Protein AF-A0A7N0TB02-F1 (afdb_monomer_lite)

pLDDT: mean 78.13, std 21.82, range [25.55, 97.56]

Structure (mmCIF, N/CA/C/O backbone):
data_AF-A0A7N0TB02-F1
#
_entry.id   AF-A0A7N0TB02-F1
#
loop_
_atom_site.group_PDB
_atom_site.id
_atom_site.type_symbol
_atom_site.label_atom_id
_atom_site.label_alt_id
_atom_site.label_comp_id
_atom_site.label_asym_id
_atom_site.label_entity_id
_atom_site.label_seq_id
_atom_site.pdbx_PDB_ins_code
_atom_site.Cartn_x
_atom_site.Cartn_y
_atom_site.Cartn_z
_atom_site.occupancy
_atom_site.B_iso_or_equiv
_atom_site.auth_seq_id
_atom_site.auth_comp_id
_atom_site.auth_asym_id
_atom_site.auth_atom_id
_atom_site.pdbx_PDB_model_num
ATOM 1 N N . MET A 1 1 ? 43.102 10.099 -64.739 1.00 62.34 1 MET A N 1
ATOM 2 C CA . MET A 1 1 ? 43.647 10.255 -63.369 1.00 62.34 1 MET A CA 1
ATOM 3 C C . MET A 1 1 ? 42.549 10.613 -62.365 1.00 62.34 1 MET A C 1
ATOM 5 O O . MET A 1 1 ? 42.375 9.859 -61.421 1.00 62.34 1 MET A O 1
ATOM 9 N N . HIS A 1 2 ? 41.748 11.666 -62.587 1.00 70.81 2 HIS A N 1
ATOM 10 C CA . HIS A 1 2 ? 40.602 11.986 -61.713 1.00 70.81 2 HIS A CA 1
ATOM 11 C C . HIS A 1 2 ? 39.539 10.879 -61.617 1.00 70.81 2 HIS A C 1
ATOM 13 O O . HIS A 1 2 ? 39.074 10.595 -60.521 1.00 70.81 2 HIS A O 1
ATOM 19 N N . GLU A 1 3 ? 39.205 10.199 -62.716 1.00 76.62 3 GLU A N 1
ATOM 20 C CA . GLU A 1 3 ? 38.252 9.075 -62.681 1.00 76.62 3 GLU A CA 1
ATOM 21 C C . GLU A 1 3 ? 38.780 7.881 -61.870 1.00 76.62 3 GLU A C 1
ATOM 23 O O . GLU A 1 3 ? 38.045 7.301 -61.080 1.00 76.62 3 GLU A O 1
ATOM 28 N N . PHE A 1 4 ? 40.074 7.560 -61.990 1.00 79.06 4 PHE A N 1
ATOM 29 C CA . PHE A 1 4 ? 40.720 6.489 -61.220 1.00 79.06 4 PHE A CA 1
ATOM 30 C C . PHE A 1 4 ? 40.770 6.810 -59.720 1.00 79.06 4 PHE A C 1
ATOM 32 O O . PHE A 1 4 ? 40.425 5.967 -58.899 1.00 79.06 4 PHE A O 1
ATOM 39 N N . LYS A 1 5 ? 41.092 8.060 -59.362 1.00 76.00 5 LYS A N 1
ATOM 40 C CA . LYS A 1 5 ? 40.989 8.568 -57.986 1.00 76.00 5 LYS A CA 1
ATOM 41 C C . LYS A 1 5 ? 39.561 8.431 -57.449 1.00 76.00 5 LYS A C 1
ATOM 43 O O . LYS A 1 5 ? 39.366 7.926 -56.349 1.00 76.00 5 LYS A O 1
ATOM 48 N N . GLY A 1 6 ? 38.569 8.854 -58.234 1.00 77.44 6 GLY A N 1
ATOM 49 C CA . GLY A 1 6 ? 37.156 8.722 -57.879 1.00 77.44 6 GLY A CA 1
ATOM 50 C C . GLY A 1 6 ? 36.746 7.268 -57.637 1.00 77.44 6 GLY A C 1
ATOM 51 O O . GLY A 1 6 ? 36.032 6.995 -56.679 1.00 77.44 6 GLY A O 1
ATOM 52 N N . MET A 1 7 ? 37.249 6.326 -58.443 1.00 82.25 7 MET A N 1
ATOM 53 C CA . MET A 1 7 ? 37.022 4.892 -58.226 1.00 82.25 7 MET A CA 1
ATOM 54 C C . MET A 1 7 ? 37.659 4.381 -56.928 1.00 82.25 7 MET A C 1
ATOM 56 O O . MET A 1 7 ? 37.005 3.641 -56.201 1.00 82.25 7 MET A O 1
ATOM 60 N N . LEU A 1 8 ? 38.889 4.797 -56.606 1.00 79.94 8 LEU A N 1
ATOM 61 C CA . LEU A 1 8 ? 39.575 4.400 -55.369 1.00 79.94 8 LEU A CA 1
ATOM 62 C C . LEU A 1 8 ? 38.852 4.916 -54.115 1.00 79.94 8 LEU A C 1
ATOM 64 O O . LEU A 1 8 ? 38.618 4.146 -53.186 1.00 79.94 8 LEU A O 1
ATOM 68 N N . TYR A 1 9 ? 38.422 6.182 -54.105 1.00 82.31 9 TYR A N 1
ATOM 69 C CA . TYR A 1 9 ? 37.608 6.717 -53.007 1.00 82.31 9 TYR A CA 1
ATOM 70 C C . TYR A 1 9 ? 36.259 6.006 -52.885 1.00 82.31 9 TYR A C 1
ATOM 72 O O . TYR A 1 9 ? 35.886 5.613 -51.786 1.00 82.31 9 TYR A O 1
ATOM 80 N N . LYS A 1 10 ? 35.576 5.749 -54.006 1.00 81.81 10 LYS A N 1
ATOM 81 C CA . LYS A 1 10 ? 34.304 5.014 -54.024 1.00 81.81 10 LYS A CA 1
ATOM 82 C C . LYS A 1 10 ? 34.444 3.573 -53.524 1.00 81.81 10 LYS A C 1
ATOM 84 O O . LYS A 1 10 ? 33.532 3.052 -52.896 1.00 81.81 10 LYS A O 1
ATOM 89 N N . SER A 1 11 ? 35.588 2.934 -53.766 1.00 79.50 11 SER A N 1
ATOM 90 C CA . SER A 1 11 ? 35.881 1.597 -53.241 1.00 79.50 11 SER A CA 1
ATOM 91 C C . SER A 1 11 ? 35.982 1.593 -51.711 1.00 79.50 11 SER A C 1
ATOM 93 O O . SER A 1 11 ? 35.504 0.663 -51.075 1.00 79.50 11 SER A O 1
ATOM 95 N N . MET A 1 12 ? 36.527 2.654 -51.100 1.00 78.19 12 MET A N 1
ATOM 96 C CA . MET A 1 12 ? 36.616 2.802 -49.636 1.00 78.19 12 MET A CA 1
ATOM 97 C C . MET A 1 12 ? 35.261 3.055 -48.945 1.00 78.19 12 MET A C 1
ATOM 99 O O . MET A 1 12 ? 35.176 3.002 -47.715 1.00 78.19 12 MET A O 1
ATOM 103 N N . GLU A 1 13 ? 34.200 3.330 -49.707 1.00 77.56 13 GLU A N 1
ATOM 104 C CA . GLU A 1 13 ? 32.832 3.463 -49.188 1.00 77.56 13 GLU A CA 1
ATOM 105 C C . GLU A 1 13 ? 32.170 2.093 -48.917 1.00 77.56 13 GLU A C 1
ATOM 107 O O . GLU A 1 13 ? 31.147 2.024 -48.220 1.00 77.56 13 GLU A O 1
ATOM 112 N N . ASP A 1 14 ? 32.743 0.993 -49.430 1.00 75.81 14 ASP A N 1
ATOM 113 C CA . ASP A 1 14 ? 32.228 -0.363 -49.225 1.00 75.81 14 ASP A CA 1
ATOM 114 C C . ASP A 1 14 ? 32.321 -0.771 -47.731 1.00 75.81 14 ASP A C 1
ATOM 116 O O . ASP A 1 14 ? 33.370 -0.621 -47.105 1.00 75.81 14 ASP A O 1
ATOM 120 N N . PRO A 1 15 ? 31.230 -1.263 -47.109 1.00 65.31 15 PRO A N 1
ATOM 121 C CA . PRO A 1 15 ? 31.239 -1.765 -45.726 1.00 65.31 15 PRO A CA 1
ATOM 122 C C . PRO A 1 15 ? 32.129 -2.966 -45.441 1.00 65.31 15 PRO A C 1
ATOM 124 O O . PRO A 1 15 ? 32.492 -3.177 -44.285 1.00 65.31 15 PRO A O 1
ATOM 127 N N . GLN A 1 16 ? 32.278 -3.840 -46.431 1.00 70.62 16 GLN A N 1
ATOM 128 C CA . GLN A 1 16 ? 32.838 -5.183 -46.280 1.00 70.62 16 GLN A CA 1
ATOM 129 C C . GLN A 1 16 ? 34.240 -5.268 -46.873 1.00 70.62 16 GLN A C 1
ATOM 131 O O . GLN A 1 16 ? 34.787 -6.363 -46.994 1.00 70.62 16 GLN A O 1
ATOM 136 N N . ILE A 1 17 ? 34.806 -4.121 -47.245 1.00 74.81 17 ILE A N 1
ATOM 137 C CA . ILE A 1 17 ? 36.162 -4.044 -47.750 1.00 74.81 17 ILE A CA 1
ATOM 138 C C . ILE A 1 17 ? 37.132 -4.597 -46.708 1.00 74.81 17 ILE A C 1
ATOM 140 O O . ILE A 1 17 ? 37.075 -4.245 -45.523 1.00 74.81 17 ILE A O 1
ATOM 144 N N . ASP A 1 18 ? 38.003 -5.504 -47.142 1.00 75.94 18 ASP A N 1
ATOM 145 C CA . ASP A 1 18 ? 38.982 -6.089 -46.240 1.00 75.94 18 ASP A CA 1
ATOM 146 C C . ASP A 1 18 ? 40.006 -5.029 -45.820 1.00 75.94 18 ASP A C 1
ATOM 148 O O . ASP A 1 18 ? 40.370 -4.134 -46.586 1.00 75.94 18 ASP A O 1
ATOM 152 N N . LEU A 1 19 ? 40.514 -5.140 -44.593 1.00 71.69 19 LEU A N 1
ATOM 153 C CA . LEU A 1 19 ? 41.460 -4.168 -44.048 1.00 71.69 19 LEU A CA 1
ATOM 154 C C . LEU A 1 19 ? 42.742 -4.088 -44.897 1.00 71.69 19 LEU A C 1
ATOM 156 O O . LEU A 1 19 ? 43.331 -3.014 -45.012 1.00 71.69 19 LEU A O 1
ATOM 160 N N . THR A 1 20 ? 43.142 -5.201 -45.522 1.00 74.00 20 THR A N 1
ATOM 161 C CA . THR A 1 20 ? 44.298 -5.251 -46.432 1.00 74.00 20 THR A CA 1
ATOM 162 C C . THR A 1 20 ? 44.041 -4.516 -47.751 1.00 74.00 20 THR A C 1
ATOM 164 O O . THR A 1 20 ? 44.943 -3.892 -48.311 1.00 74.00 20 THR A O 1
ATOM 167 N N . GLU A 1 21 ? 42.800 -4.528 -48.234 1.00 76.75 21 GLU A N 1
ATOM 168 C CA . GLU A 1 21 ? 42.384 -3.830 -49.448 1.00 76.75 21 GLU A CA 1
ATOM 169 C C . GLU A 1 21 ? 42.280 -2.318 -49.205 1.00 76.75 21 GLU A C 1
ATOM 171 O O . GLU A 1 21 ? 42.775 -1.533 -50.015 1.00 76.75 21 GLU A O 1
ATOM 176 N N . VAL A 1 22 ? 41.769 -1.906 -48.036 1.00 76.50 22 VAL A N 1
ATOM 177 C CA . VAL A 1 22 ? 41.809 -0.504 -47.580 1.00 76.50 22 VAL A CA 1
ATOM 178 C C . VAL A 1 22 ? 43.249 0.002 -47.498 1.00 76.50 22 VAL A C 1
ATOM 180 O O . VAL A 1 22 ? 43.536 1.099 -47.970 1.00 76.50 22 VAL A O 1
ATOM 183 N N . GLU A 1 23 ? 44.173 -0.791 -46.950 1.00 73.12 23 GLU A N 1
ATOM 184 C CA . GLU A 1 23 ? 45.600 -0.442 -46.881 1.00 73.12 23 GLU A CA 1
ATOM 185 C C . GLU A 1 23 ? 46.211 -0.215 -48.270 1.00 73.12 23 GLU A C 1
ATOM 187 O O . GLU A 1 23 ? 46.902 0.784 -48.496 1.00 73.12 23 GLU A O 1
ATOM 192 N N . ASN A 1 24 ? 45.906 -1.093 -49.227 1.00 78.25 24 ASN A N 1
ATOM 193 C CA . ASN A 1 24 ? 46.389 -0.967 -50.600 1.00 78.25 24 ASN A CA 1
ATOM 194 C C . ASN A 1 24 ? 45.824 0.273 -51.306 1.00 78.25 24 ASN A C 1
ATOM 196 O O . ASN A 1 24 ? 46.571 0.986 -51.980 1.00 78.25 24 ASN A O 1
ATOM 200 N N . ILE A 1 25 ? 44.534 0.566 -51.123 1.00 80.00 25 ILE A N 1
ATOM 201 C CA . ILE A 1 25 ? 43.891 1.753 -51.698 1.00 80.00 25 ILE A CA 1
ATOM 202 C C . ILE A 1 25 ? 44.461 3.038 -51.088 1.00 80.00 25 ILE A C 1
ATOM 204 O O . ILE A 1 25 ? 44.753 3.981 -51.822 1.00 80.00 25 ILE A O 1
ATOM 208 N N . VAL A 1 26 ? 44.677 3.073 -49.770 1.00 78.38 26 VAL A N 1
ATOM 209 C CA . VAL A 1 26 ? 45.297 4.215 -49.080 1.00 78.38 26 VAL A CA 1
ATOM 210 C C . VAL A 1 26 ? 46.709 4.473 -49.612 1.00 78.38 26 VAL A C 1
ATOM 212 O O . VAL A 1 26 ? 47.048 5.625 -49.878 1.00 78.38 26 VAL A O 1
ATOM 215 N N . ARG A 1 27 ? 47.515 3.424 -49.830 1.00 76.00 27 ARG A N 1
ATOM 216 C CA . ARG A 1 27 ? 48.862 3.549 -50.411 1.00 76.00 27 ARG A CA 1
ATOM 217 C C . ARG A 1 27 ? 48.817 4.147 -51.820 1.00 76.00 27 ARG A C 1
ATOM 219 O O . ARG A 1 27 ? 49.489 5.142 -52.076 1.00 76.00 27 ARG A O 1
ATOM 226 N N . LEU A 1 28 ? 47.968 3.600 -52.694 1.00 78.62 28 LEU A N 1
ATOM 227 C CA . LEU A 1 28 ? 47.764 4.103 -54.059 1.00 78.62 28 LEU A CA 1
ATOM 228 C C . LEU A 1 28 ? 47.295 5.567 -54.070 1.00 78.62 28 LEU A C 1
ATOM 230 O O . LEU A 1 28 ? 47.730 6.355 -54.906 1.00 78.62 28 LEU A O 1
ATOM 234 N N . LEU A 1 29 ? 46.420 5.954 -53.140 1.00 79.38 29 LEU A N 1
ATOM 235 C CA . LEU A 1 29 ? 45.931 7.329 -53.029 1.00 79.38 29 LEU A CA 1
ATOM 236 C C . LEU A 1 29 ? 46.997 8.303 -52.520 1.00 79.38 29 LEU A C 1
ATOM 238 O O . LEU A 1 29 ? 47.050 9.425 -53.016 1.00 79.38 29 LEU A O 1
ATOM 242 N N . LEU A 1 30 ? 47.867 7.885 -51.598 1.00 78.81 30 LEU A N 1
ATOM 243 C CA . LEU A 1 30 ? 48.994 8.702 -51.133 1.00 78.81 30 LEU A CA 1
ATOM 244 C C . LEU A 1 30 ? 50.086 8.860 -52.202 1.00 78.81 30 LEU A C 1
ATOM 246 O O . LEU A 1 30 ? 50.701 9.921 -52.283 1.00 78.81 30 LEU A O 1
ATOM 250 N N . GLU A 1 31 ? 50.294 7.850 -53.054 1.00 79.38 31 GLU A N 1
ATOM 251 C CA . GLU A 1 31 ? 51.178 7.947 -54.227 1.00 79.38 31 GLU A CA 1
ATOM 252 C C . GLU A 1 31 ? 50.634 8.924 -55.282 1.00 79.38 31 GLU A C 1
ATOM 254 O O . GLU A 1 31 ? 51.397 9.665 -55.903 1.00 79.38 31 GLU A O 1
ATOM 259 N N . LEU A 1 32 ? 49.311 8.945 -55.477 1.00 78.94 32 LEU A N 1
ATOM 260 C CA . LEU A 1 32 ? 48.645 9.847 -56.418 1.00 78.94 32 LEU A CA 1
ATOM 261 C C . LEU A 1 32 ? 48.505 11.277 -55.871 1.00 78.94 32 LEU A C 1
ATOM 263 O O . LEU A 1 32 ? 48.616 12.233 -56.639 1.00 78.94 32 LEU A O 1
ATOM 267 N N . GLU A 1 33 ? 48.255 11.435 -54.568 1.00 78.94 33 GLU A N 1
ATOM 268 C CA . GLU A 1 33 ? 48.077 12.722 -53.888 1.00 78.94 33 GLU A CA 1
ATOM 269 C C . GLU A 1 33 ? 48.746 12.740 -52.501 1.00 78.94 33 GLU A C 1
ATOM 271 O O . GLU A 1 33 ? 48.080 12.535 -51.480 1.00 78.94 33 GLU A O 1
ATOM 276 N N . PRO A 1 34 ? 50.041 13.104 -52.435 1.00 71.81 34 PRO A N 1
ATOM 277 C CA . PRO A 1 34 ? 50.813 13.105 -51.188 1.00 71.81 34 PRO A CA 1
ATOM 278 C C . PRO A 1 34 ? 50.317 14.089 -50.117 1.00 71.81 34 PRO A C 1
ATOM 280 O O . PRO A 1 34 ? 50.723 14.000 -48.964 1.00 71.81 34 PRO A O 1
ATOM 283 N N . GLN A 1 35 ? 49.482 15.063 -50.496 1.00 70.56 35 GLN A N 1
ATOM 284 C CA . GLN A 1 35 ? 48.910 16.064 -49.585 1.00 70.56 35 GLN A CA 1
ATOM 285 C C . GLN A 1 35 ? 47.516 15.684 -49.058 1.00 70.56 35 GLN A C 1
ATOM 287 O O . GLN A 1 35 ? 46.950 16.421 -48.253 1.00 70.56 35 GLN A O 1
ATOM 292 N N . SER A 1 36 ? 46.934 14.580 -49.535 1.00 79.25 36 SER A N 1
ATOM 293 C CA . SER A 1 36 ? 45.610 14.121 -49.106 1.00 79.25 36 SER A CA 1
ATOM 294 C C . SER A 1 36 ? 45.696 13.275 -47.828 1.00 79.25 36 SER A C 1
ATOM 296 O O . SER A 1 36 ? 46.741 12.700 -47.534 1.00 79.25 36 SER A O 1
ATOM 298 N N . ASP A 1 37 ? 44.588 13.164 -47.083 1.00 82.88 37 ASP A N 1
ATOM 299 C CA . ASP A 1 37 ? 44.449 12.230 -45.952 1.00 82.88 37 ASP A CA 1
ATOM 300 C C . ASP A 1 37 ? 43.358 11.177 -46.255 1.00 82.88 37 ASP A C 1
ATOM 302 O O . ASP A 1 37 ? 42.193 11.329 -45.858 1.00 82.88 37 ASP A O 1
ATOM 306 N N . PRO A 1 38 ? 43.686 10.116 -47.022 1.00 83.00 38 PRO A N 1
ATOM 307 C CA . PRO A 1 38 ? 42.728 9.080 -47.406 1.00 83.00 38 PRO A CA 1
ATOM 308 C C . PRO A 1 38 ? 42.195 8.284 -46.212 1.00 83.00 38 PRO A C 1
ATOM 310 O O . PRO A 1 38 ? 41.048 7.837 -46.231 1.00 83.00 38 PRO A O 1
ATOM 313 N N . ILE A 1 39 ? 43.002 8.137 -45.158 1.00 83.50 39 ILE A N 1
ATOM 314 C CA . ILE A 1 39 ? 42.621 7.432 -43.932 1.00 83.50 39 ILE A CA 1
ATOM 315 C C . ILE A 1 39 ? 41.546 8.201 -43.182 1.00 83.50 39 ILE A C 1
ATOM 317 O O . ILE A 1 39 ? 40.532 7.620 -42.789 1.00 83.50 39 ILE A O 1
ATOM 321 N N . TRP A 1 40 ? 41.748 9.503 -42.987 1.00 87.38 40 TRP A N 1
ATOM 322 C CA . TRP A 1 40 ? 40.748 10.345 -42.350 1.00 87.38 40 TRP A CA 1
ATOM 323 C C . TRP A 1 40 ? 39.450 10.362 -43.156 1.00 87.38 40 TRP A C 1
ATOM 325 O O . TRP A 1 40 ? 38.366 10.234 -42.585 1.00 87.38 40 TRP A O 1
ATOM 335 N N . HIS A 1 41 ? 39.546 10.421 -44.488 1.00 85.56 41 HIS A N 1
ATOM 336 C CA . HIS A 1 41 ? 38.379 10.311 -45.361 1.00 85.56 41 HIS A CA 1
ATOM 337 C C . HIS A 1 41 ? 37.628 8.980 -45.170 1.00 85.56 41 HIS A C 1
ATOM 339 O O . HIS A 1 41 ? 36.402 8.986 -45.028 1.00 85.56 41 HIS A O 1
ATOM 345 N N . TYR A 1 42 ? 38.341 7.852 -45.104 1.00 86.38 42 TYR A N 1
ATOM 346 C CA . TYR A 1 42 ? 37.750 6.540 -44.831 1.00 86.38 42 TYR A CA 1
ATOM 347 C C . TYR A 1 42 ? 37.072 6.490 -43.453 1.00 86.38 42 TYR A C 1
ATOM 349 O O . TYR A 1 42 ? 35.891 6.156 -43.361 1.00 86.38 42 TYR A O 1
ATOM 357 N N . LEU A 1 43 ? 37.768 6.889 -42.382 1.00 87.94 43 LEU A N 1
ATOM 358 C CA . LEU A 1 43 ? 37.211 6.892 -41.023 1.00 87.94 43 LEU A CA 1
ATOM 359 C C . LEU A 1 43 ? 35.983 7.804 -40.913 1.00 87.94 43 LEU A C 1
ATOM 361 O O . LEU A 1 43 ? 34.992 7.442 -40.273 1.00 87.94 43 LEU A O 1
ATOM 365 N N . ASN A 1 44 ? 36.011 8.959 -41.579 1.00 90.06 44 ASN A N 1
ATOM 366 C CA . ASN A 1 44 ? 34.877 9.866 -41.631 1.00 90.06 44 ASN A CA 1
ATOM 367 C C . ASN A 1 44 ? 33.686 9.251 -42.367 1.00 90.06 44 ASN A C 1
ATOM 369 O O . ASN A 1 44 ? 32.568 9.305 -41.855 1.00 90.06 44 ASN A O 1
ATOM 373 N N . THR A 1 45 ? 33.924 8.609 -43.507 1.00 89.12 45 THR A N 1
ATOM 374 C CA . THR A 1 45 ? 32.895 7.912 -44.288 1.00 89.12 45 THR A CA 1
ATOM 375 C C . THR A 1 45 ? 32.259 6.775 -43.487 1.00 89.12 45 THR A C 1
ATOM 377 O O . THR A 1 45 ? 31.033 6.691 -43.395 1.00 89.12 45 THR A O 1
ATOM 380 N N . GLN A 1 46 ? 33.067 5.952 -42.813 1.00 88.31 46 GLN A N 1
ATOM 381 C CA . GLN A 1 46 ? 32.565 4.860 -41.977 1.00 88.31 46 GLN A CA 1
ATOM 382 C C . GLN A 1 46 ? 31.791 5.375 -40.750 1.00 88.31 46 GLN A C 1
ATOM 384 O O . GLN A 1 46 ? 30.730 4.844 -40.423 1.00 88.31 46 GLN A O 1
ATOM 389 N N . ASN A 1 47 ? 32.229 6.460 -40.103 1.00 91.06 47 ASN A N 1
ATOM 390 C CA . ASN A 1 47 ? 31.459 7.073 -39.014 1.00 91.06 47 ASN A CA 1
ATOM 391 C C . ASN A 1 47 ? 30.126 7.676 -39.502 1.00 91.06 47 ASN A C 1
ATOM 393 O O . ASN A 1 47 ? 29.094 7.498 -38.850 1.00 91.06 47 ASN A O 1
ATOM 397 N N . HIS A 1 48 ? 30.116 8.350 -40.659 1.00 91.75 48 HIS A N 1
ATOM 398 C CA . HIS A 1 48 ? 28.887 8.858 -41.284 1.00 91.75 48 HIS A CA 1
ATOM 399 C C . HIS A 1 48 ? 27.923 7.726 -41.624 1.00 91.75 48 HIS A C 1
ATOM 401 O O . HIS A 1 48 ? 26.723 7.846 -41.388 1.00 91.75 48 HIS A O 1
ATOM 407 N N . ARG A 1 49 ? 28.443 6.596 -42.101 1.00 91.00 49 ARG A N 1
ATOM 408 C CA . ARG A 1 49 ? 27.658 5.392 -42.356 1.00 91.00 49 ARG A CA 1
ATOM 409 C C . ARG A 1 49 ? 27.003 4.855 -41.082 1.00 91.00 49 ARG A C 1
ATOM 411 O O . ARG A 1 49 ? 25.811 4.558 -41.103 1.00 91.00 49 ARG A O 1
ATOM 418 N N . ILE A 1 50 ? 27.741 4.753 -39.974 1.00 92.81 50 ILE A N 1
ATOM 419 C CA . ILE A 1 50 ? 27.182 4.303 -38.685 1.00 92.81 50 ILE A CA 1
ATOM 420 C C . ILE A 1 50 ? 26.050 5.236 -38.237 1.00 92.81 50 ILE A C 1
ATOM 422 O O . ILE A 1 50 ? 24.987 4.763 -37.839 1.00 92.81 50 ILE A O 1
ATOM 426 N N . ARG A 1 51 ? 26.227 6.556 -38.371 1.00 93.81 51 ARG A N 1
ATOM 427 C CA . ARG A 1 51 ? 25.145 7.524 -38.118 1.00 93.81 51 ARG A CA 1
ATOM 428 C C . ARG A 1 51 ? 23.965 7.335 -39.061 1.00 93.81 51 ARG A C 1
ATOM 430 O O . ARG A 1 51 ? 22.832 7.341 -38.601 1.00 93.81 51 ARG A O 1
ATOM 437 N N . GLY A 1 52 ? 24.221 7.102 -40.345 1.00 93.75 52 GLY A N 1
ATOM 438 C CA . GLY A 1 52 ? 23.187 6.798 -41.331 1.00 93.75 52 GLY A CA 1
ATOM 439 C C . GLY A 1 52 ? 22.375 5.551 -40.970 1.00 93.75 52 GLY A C 1
ATOM 440 O O . GLY A 1 52 ? 21.170 5.528 -41.193 1.00 93.75 52 GLY A O 1
ATOM 441 N N . LEU A 1 53 ? 22.992 4.540 -40.345 1.00 95.06 53 LEU A N 1
ATOM 442 C CA . LEU A 1 53 ? 22.276 3.375 -39.815 1.00 95.06 53 LEU A CA 1
ATOM 443 C C . LEU A 1 53 ? 21.399 3.726 -38.607 1.00 95.06 53 LEU A C 1
ATOM 445 O O . LEU A 1 53 ? 20.283 3.220 -38.514 1.00 95.06 53 LEU A O 1
ATOM 449 N N . LEU A 1 54 ? 21.863 4.603 -37.709 1.00 95.50 54 LEU A N 1
ATOM 450 C CA . LEU A 1 54 ? 21.036 5.109 -36.606 1.00 95.50 54 LEU A CA 1
ATOM 451 C C . LEU A 1 54 ? 19.837 5.914 -37.130 1.00 95.50 54 LEU A C 1
ATOM 453 O O . LEU A 1 54 ? 18.721 5.700 -36.664 1.00 95.50 54 LEU A O 1
ATOM 457 N N . GLU A 1 55 ? 20.040 6.779 -38.126 1.00 96.44 55 GLU A N 1
ATOM 458 C CA . GLU A 1 55 ? 18.949 7.534 -38.758 1.00 96.44 55 GLU A CA 1
ATOM 459 C C . GLU A 1 55 ? 17.985 6.626 -39.519 1.00 96.44 55 GLU A C 1
ATOM 461 O O . GLU A 1 55 ? 16.772 6.785 -39.406 1.00 96.44 55 GLU A O 1
ATOM 466 N N . LYS A 1 56 ? 18.491 5.605 -40.218 1.00 95.81 56 LYS A N 1
ATOM 467 C CA . LYS A 1 56 ? 17.639 4.594 -40.850 1.00 95.81 56 LYS A CA 1
ATOM 468 C C . LYS A 1 56 ? 16.754 3.886 -39.822 1.00 95.81 56 LYS A C 1
ATOM 470 O O . LYS A 1 56 ? 15.570 3.698 -40.075 1.00 95.81 56 LYS A O 1
ATOM 475 N N . CYS A 1 57 ? 17.298 3.525 -38.658 1.00 96.38 57 CYS A N 1
ATOM 476 C CA . CYS A 1 57 ? 16.498 2.958 -37.571 1.00 96.38 57 CYS A CA 1
ATOM 477 C C . CYS A 1 57 ? 15.386 3.912 -37.108 1.00 96.38 57 CYS A C 1
ATOM 479 O O . CYS A 1 57 ? 14.301 3.434 -36.778 1.00 96.38 57 CYS A O 1
ATOM 481 N N . SER A 1 58 ? 15.642 5.226 -37.077 1.00 95.44 58 SER A N 1
ATOM 482 C CA . SER A 1 58 ? 14.633 6.241 -36.739 1.00 95.44 58 SER A CA 1
ATOM 483 C C . SER A 1 58 ? 13.540 6.336 -37.799 1.00 95.44 58 SER A C 1
ATOM 485 O O . SER A 1 58 ? 12.371 6.206 -37.453 1.00 95.44 58 SER A O 1
ATOM 487 N N . LEU A 1 59 ? 13.904 6.442 -39.079 1.00 96.69 59 LEU A N 1
ATOM 488 C CA . LEU A 1 59 ? 12.941 6.490 -40.187 1.00 96.69 59 LEU A CA 1
ATOM 489 C C . LEU A 1 59 ? 12.072 5.224 -40.246 1.00 96.69 59 LEU A C 1
ATOM 491 O O . LEU A 1 59 ? 10.852 5.300 -40.374 1.00 96.69 59 LEU A O 1
ATOM 495 N N . ASP A 1 60 ? 12.686 4.047 -40.082 1.00 95.38 60 ASP A N 1
ATOM 496 C CA . ASP A 1 60 ? 11.963 2.774 -40.032 1.00 95.38 60 ASP A CA 1
ATOM 497 C C . ASP A 1 60 ? 11.007 2.702 -38.828 1.00 95.38 60 ASP A C 1
ATOM 499 O O . ASP A 1 60 ? 9.977 2.027 -38.898 1.00 95.38 60 ASP A O 1
ATOM 503 N N . HIS A 1 61 ? 11.357 3.328 -37.698 1.00 95.88 61 HIS A N 1
ATOM 504 C CA . HIS A 1 61 ? 10.494 3.397 -36.520 1.00 95.88 61 HIS A CA 1
ATOM 505 C C . HIS A 1 61 ? 9.321 4.351 -36.747 1.00 95.88 61 HIS A C 1
ATOM 507 O O . HIS A 1 61 ? 8.187 3.954 -36.497 1.00 95.88 61 HIS A O 1
ATOM 513 N N . GLU A 1 62 ? 9.571 5.546 -37.279 1.00 95.12 62 GLU A N 1
ATOM 514 C CA . GLU A 1 62 ? 8.541 6.536 -37.614 1.00 95.12 62 GLU A CA 1
ATOM 515 C C . GLU A 1 62 ? 7.512 5.962 -38.595 1.00 95.12 62 GLU A C 1
ATOM 517 O O . GLU A 1 62 ? 6.316 6.006 -38.316 1.00 95.12 62 GLU A O 1
ATOM 522 N N . ALA A 1 63 ? 7.963 5.295 -39.663 1.00 95.69 63 ALA A N 1
ATOM 523 C CA . ALA A 1 63 ? 7.069 4.646 -40.622 1.00 95.69 63 ALA A CA 1
ATOM 524 C C . ALA A 1 63 ? 6.192 3.556 -39.975 1.00 95.69 63 ALA A C 1
ATOM 526 O O . ALA A 1 63 ? 5.011 3.414 -40.297 1.00 95.69 63 ALA A O 1
ATOM 527 N N . ARG A 1 64 ? 6.748 2.778 -39.033 1.00 94.19 64 ARG A N 1
ATOM 528 C CA . ARG A 1 64 ? 5.988 1.755 -38.289 1.00 94.19 64 ARG A CA 1
ATOM 529 C C . ARG A 1 64 ? 4.983 2.374 -37.324 1.00 94.19 64 ARG A C 1
ATOM 531 O O . ARG A 1 64 ? 3.885 1.844 -37.203 1.00 94.19 64 ARG A O 1
ATOM 538 N N . MET A 1 65 ? 5.356 3.463 -36.655 1.00 92.75 65 MET A N 1
ATOM 539 C CA . MET A 1 65 ? 4.465 4.206 -35.762 1.00 92.75 65 MET A CA 1
ATOM 540 C C . MET A 1 65 ? 3.294 4.809 -36.541 1.00 92.75 65 MET A C 1
ATOM 542 O O . MET A 1 65 ? 2.152 4.673 -36.113 1.00 92.75 65 MET A O 1
ATOM 546 N N . GLU A 1 66 ? 3.558 5.401 -37.708 1.00 93.75 66 GLU A N 1
ATOM 547 C CA . GLU A 1 66 ? 2.522 5.942 -38.592 1.00 93.75 66 GLU A CA 1
ATOM 548 C C . GLU A 1 66 ? 1.596 4.841 -39.124 1.00 93.75 66 GLU A C 1
ATOM 550 O O . GLU A 1 66 ? 0.376 4.997 -39.111 1.00 93.75 66 GLU A O 1
ATOM 555 N N . THR A 1 67 ? 2.160 3.699 -39.535 1.00 93.94 67 THR A N 1
ATOM 556 C CA . THR A 1 67 ? 1.370 2.540 -39.982 1.00 93.94 67 THR A CA 1
ATOM 557 C C . THR A 1 67 ? 0.433 2.068 -38.873 1.00 93.94 67 THR A C 1
ATOM 559 O O . THR A 1 67 ? -0.769 1.962 -39.100 1.00 93.94 67 THR A O 1
ATOM 562 N N . LEU A 1 68 ? 0.957 1.874 -37.658 1.00 91.94 68 LEU A N 1
ATOM 563 C CA . LEU A 1 68 ? 0.154 1.464 -36.508 1.00 91.94 68 LEU A CA 1
ATOM 564 C C . LEU A 1 68 ? -0.937 2.496 -36.189 1.00 91.94 68 LEU A C 1
ATOM 566 O O . LEU A 1 68 ? -2.090 2.138 -35.968 1.00 91.94 68 LEU A O 1
ATOM 570 N N . GLN A 1 69 ? -0.605 3.786 -36.225 1.00 90.75 69 GLN A N 1
ATOM 571 C CA . GLN A 1 69 ? -1.569 4.856 -35.980 1.00 90.75 69 GLN A CA 1
ATOM 572 C C . GLN A 1 69 ? -2.695 4.887 -37.026 1.00 90.75 69 GLN A C 1
ATOM 574 O O . GLN A 1 69 ? -3.853 5.138 -36.679 1.00 90.75 69 GLN A O 1
ATOM 579 N N . ASN A 1 70 ? -2.381 4.622 -38.294 1.00 91.44 70 ASN A N 1
ATOM 580 C CA . ASN A 1 70 ? -3.381 4.523 -39.354 1.00 91.44 70 ASN A CA 1
ATOM 581 C C . ASN A 1 70 ? -4.263 3.283 -39.173 1.00 91.44 70 ASN A C 1
ATOM 583 O O . ASN A 1 70 ? -5.485 3.413 -39.228 1.00 91.44 70 ASN A O 1
ATOM 587 N N . GLU A 1 71 ? -3.676 2.125 -38.854 1.00 90.94 71 GLU A N 1
ATOM 588 C CA . GLU A 1 71 ? -4.434 0.913 -38.523 1.00 90.94 71 GLU A CA 1
ATOM 589 C C . GLU A 1 71 ? -5.388 1.145 -37.342 1.00 90.94 71 GLU A C 1
ATOM 591 O O . GLU A 1 71 ? -6.548 0.740 -37.403 1.00 90.94 71 GLU A O 1
ATOM 596 N N . MET A 1 72 ? -4.945 1.847 -36.291 1.00 85.88 72 MET A N 1
ATOM 597 C CA . MET A 1 72 ? -5.802 2.203 -35.151 1.00 85.88 72 MET A CA 1
ATOM 598 C C . MET A 1 72 ? -6.983 3.066 -35.583 1.00 85.88 72 MET A C 1
ATOM 600 O O . MET A 1 72 ? -8.126 2.811 -35.199 1.00 85.88 72 MET A O 1
ATOM 604 N N . ARG A 1 73 ? -6.721 4.088 -36.403 1.00 88.12 73 ARG A N 1
ATOM 605 C CA . ARG A 1 73 ? -7.764 4.983 -36.910 1.00 88.12 73 ARG A CA 1
ATOM 606 C C . ARG A 1 73 ? -8.783 4.216 -37.753 1.00 88.12 73 ARG A C 1
ATOM 608 O O . ARG A 1 73 ? -9.981 4.459 -37.627 1.00 88.12 73 ARG A O 1
ATOM 615 N N . GLU A 1 74 ? -8.328 3.293 -38.593 1.00 90.00 74 GLU A N 1
ATOM 616 C CA . GLU A 1 74 ? -9.200 2.460 -39.423 1.00 90.00 74 GLU A CA 1
ATOM 617 C C . GLU A 1 74 ? -10.036 1.476 -38.598 1.00 90.00 74 GLU A C 1
ATOM 619 O O . GLU A 1 74 ? -11.236 1.343 -38.862 1.00 90.00 74 GLU A O 1
ATOM 624 N N . ARG A 1 75 ? -9.448 0.843 -37.572 1.00 88.56 75 ARG A N 1
ATOM 625 C CA . ARG A 1 75 ? -10.182 -0.013 -36.624 1.00 88.56 75 ARG A CA 1
ATOM 626 C C . ARG A 1 75 ? -11.256 0.786 -35.891 1.00 88.56 75 ARG A C 1
ATOM 628 O O . ARG A 1 75 ? -12.424 0.429 -35.978 1.00 88.56 75 ARG A O 1
ATOM 635 N N . ALA A 1 76 ? -10.914 1.944 -35.323 1.00 86.94 76 ALA A N 1
ATOM 636 C CA . ALA A 1 76 ? -11.877 2.803 -34.630 1.00 86.94 76 ALA A CA 1
ATOM 637 C C . ALA A 1 76 ? -13.041 3.258 -35.535 1.00 86.94 76 ALA A C 1
ATOM 639 O O . ALA A 1 76 ? -14.201 3.277 -35.117 1.00 86.94 76 ALA A O 1
ATOM 640 N N . LEU A 1 77 ? -12.756 3.599 -36.799 1.00 88.62 77 LEU A N 1
ATOM 641 C CA . LEU A 1 77 ? -13.792 3.935 -37.781 1.00 88.62 77 LEU A CA 1
ATOM 642 C C . LEU A 1 77 ? -14.667 2.728 -38.140 1.00 88.62 77 LEU A C 1
ATOM 644 O O . LEU A 1 77 ? -15.863 2.895 -38.387 1.00 88.62 77 LEU A O 1
ATOM 648 N N . SER A 1 78 ? -14.083 1.534 -38.200 1.00 86.50 78 SER A N 1
ATOM 649 C CA . SER A 1 78 ? -14.804 0.290 -38.476 1.00 86.50 78 SER A CA 1
ATOM 650 C C . SER A 1 78 ? -15.708 -0.092 -37.306 1.00 86.50 78 SER A C 1
ATOM 652 O O . SER A 1 78 ? -16.883 -0.369 -37.532 1.00 86.50 78 SER A O 1
ATOM 654 N N . ASP A 1 79 ? -15.225 0.026 -36.070 1.00 87.94 79 ASP A N 1
ATOM 655 C CA . ASP A 1 79 ? -15.995 -0.244 -34.851 1.00 87.94 79 ASP A CA 1
ATOM 656 C C . ASP A 1 79 ? -17.154 0.741 -34.690 1.00 87.94 79 ASP A C 1
ATOM 658 O O . ASP A 1 79 ? -18.284 0.346 -34.401 1.00 87.94 79 ASP A O 1
ATOM 662 N N . ALA A 1 80 ? -16.921 2.032 -34.954 1.00 87.94 80 ALA A N 1
ATOM 663 C CA . ALA A 1 80 ? -17.978 3.041 -34.935 1.00 87.94 80 ALA A CA 1
ATOM 664 C C . ALA A 1 80 ? -19.068 2.752 -35.982 1.00 87.94 80 ALA A C 1
ATOM 666 O O . ALA A 1 80 ? -20.262 2.899 -35.703 1.00 87.94 80 ALA A O 1
ATOM 667 N N . LYS A 1 81 ? -18.674 2.304 -37.183 1.00 90.19 81 LYS A N 1
ATOM 668 C CA . LYS A 1 81 ? -19.624 1.846 -38.205 1.00 90.19 81 LYS A CA 1
ATOM 669 C C . LYS A 1 81 ? -20.369 0.598 -37.742 1.00 90.19 81 LYS A C 1
ATOM 671 O O . LYS A 1 81 ? -21.581 0.539 -37.936 1.00 90.19 81 LYS A O 1
ATOM 676 N N . TRP A 1 82 ? -19.686 -0.357 -37.110 1.00 85.19 82 TRP A N 1
ATOM 677 C CA . TRP A 1 82 ? -20.317 -1.589 -36.646 1.00 85.19 82 TRP A CA 1
ATOM 678 C C . TRP A 1 82 ? -21.356 -1.323 -35.558 1.00 85.19 82 TRP A C 1
ATOM 680 O O . TRP A 1 82 ? -22.494 -1.773 -35.677 1.00 85.19 82 TRP A O 1
ATOM 690 N N . ARG A 1 83 ? -21.013 -0.493 -34.564 1.00 86.56 83 ARG A N 1
ATOM 691 C CA . ARG A 1 83 ? -21.944 -0.047 -33.515 1.00 86.56 83 ARG A CA 1
ATOM 692 C C . ARG A 1 83 ? -23.164 0.655 -34.100 1.00 86.56 83 ARG A C 1
ATOM 694 O O . ARG A 1 83 ? -24.286 0.403 -33.673 1.00 86.56 83 ARG A O 1
ATOM 701 N N . LYS A 1 84 ? -22.972 1.496 -35.122 1.00 84.44 84 LYS A N 1
ATOM 702 C CA . LYS A 1 84 ? -24.087 2.149 -35.817 1.00 84.44 84 LYS A CA 1
ATOM 703 C C . LYS A 1 84 ? -25.004 1.137 -36.506 1.00 84.44 84 LYS A C 1
ATOM 705 O O . LYS A 1 84 ? -26.217 1.292 -36.435 1.00 84.44 84 LYS A O 1
ATOM 710 N N . ILE A 1 85 ? -24.448 0.107 -37.144 1.00 85.62 85 ILE A N 1
ATOM 711 C CA . ILE A 1 85 ? -25.257 -0.935 -37.786 1.00 85.62 85 ILE A CA 1
ATOM 712 C C . ILE A 1 85 ? -25.976 -1.797 -36.736 1.00 85.62 85 ILE A C 1
ATOM 714 O O . ILE A 1 85 ? -27.132 -2.130 -36.955 1.00 85.62 85 ILE A O 1
ATOM 718 N N . GLN A 1 86 ? -25.360 -2.109 -35.590 1.00 79.94 86 GLN A N 1
ATOM 719 C CA . GLN A 1 86 ? -26.034 -2.823 -34.493 1.00 79.94 86 GLN A CA 1
ATOM 720 C C . GLN A 1 86 ? -27.228 -2.034 -33.937 1.00 79.94 86 GLN A C 1
ATOM 722 O O . GLN A 1 86 ? -28.308 -2.593 -33.770 1.00 79.94 86 GLN A O 1
ATOM 727 N N . LEU A 1 87 ? -27.063 -0.725 -33.716 1.00 75.88 87 LEU A N 1
ATOM 728 C CA . LEU A 1 87 ? -28.155 0.148 -33.273 1.00 75.88 87 LEU A CA 1
ATOM 729 C C . LEU A 1 87 ? -29.282 0.218 -34.313 1.00 75.88 87 LEU A C 1
ATOM 731 O O . LEU A 1 87 ? -30.448 0.069 -33.964 1.00 75.88 87 LEU A O 1
ATOM 735 N N . GLN A 1 88 ? -28.938 0.352 -35.596 1.00 74.44 88 GLN A N 1
ATOM 736 C CA . GLN A 1 88 ? -29.921 0.370 -36.685 1.00 74.44 88 GLN A CA 1
ATOM 737 C C . GLN A 1 88 ? -30.610 -0.987 -36.899 1.00 74.44 88 GLN A C 1
ATOM 739 O O . GLN A 1 88 ? -31.780 -1.026 -37.268 1.00 74.44 88 GLN A O 1
ATOM 744 N N . ALA A 1 89 ? -29.914 -2.101 -36.663 1.00 69.75 89 ALA A N 1
ATOM 745 C CA . ALA A 1 89 ? -30.488 -3.442 -36.730 1.00 69.75 89 ALA A CA 1
ATOM 746 C C . ALA A 1 89 ? -31.467 -3.704 -35.576 1.00 69.75 89 ALA A C 1
ATOM 748 O O . ALA A 1 89 ? -32.491 -4.340 -35.805 1.00 69.75 89 ALA A O 1
ATOM 749 N N . ASN A 1 90 ? -31.188 -3.173 -34.379 1.00 60.50 90 ASN A N 1
ATOM 750 C CA . ASN A 1 90 ? -32.093 -3.229 -33.227 1.00 60.50 90 ASN A CA 1
ATOM 751 C C . ASN A 1 90 ? -33.303 -2.286 -33.368 1.00 60.50 90 ASN A C 1
ATOM 753 O O . ASN A 1 90 ? -34.382 -2.600 -32.875 1.00 60.50 90 ASN A O 1
ATOM 757 N N . GLU A 1 91 ? -33.165 -1.151 -34.061 1.00 56.44 91 GLU A N 1
ATOM 758 C CA . GLU A 1 91 ? -34.303 -0.285 -34.410 1.00 56.44 91 GLU A CA 1
ATOM 759 C C . GLU A 1 91 ? -35.193 -0.911 -35.498 1.00 56.44 91 GLU A C 1
ATOM 761 O O . GLU A 1 91 ? -36.416 -0.825 -35.416 1.00 56.44 91 GLU A O 1
ATOM 766 N N . ALA A 1 92 ? -34.605 -1.589 -36.491 1.00 55.66 92 ALA A N 1
ATOM 767 C CA . ALA A 1 92 ? -35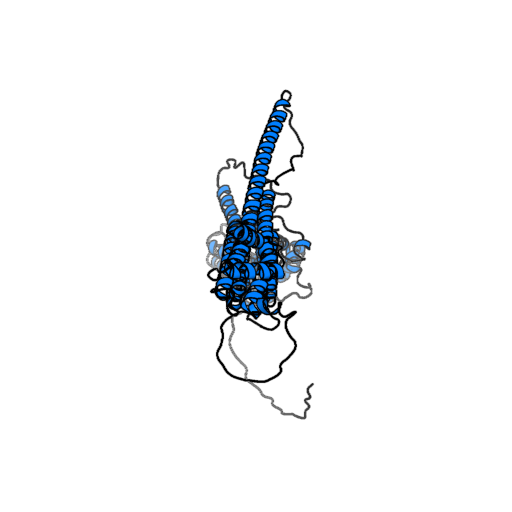.348 -2.239 -37.575 1.00 55.66 92 ALA A CA 1
ATOM 768 C C . ALA A 1 92 ? -36.104 -3.512 -37.143 1.00 55.66 92 ALA A C 1
ATOM 770 O O . ALA A 1 92 ? -37.032 -3.934 -37.832 1.00 55.66 92 ALA A O 1
ATOM 771 N N . SER A 1 93 ? -35.727 -4.132 -36.021 1.00 51.66 93 SER A N 1
ATOM 772 C CA . SER A 1 93 ? -36.419 -5.289 -35.438 1.00 51.66 93 SER A CA 1
ATOM 773 C C . SER A 1 93 ? -37.507 -4.916 -34.423 1.00 51.66 93 SER A C 1
ATOM 775 O O . SER A 1 93 ? -38.222 -5.808 -33.972 1.00 51.66 93 SER A O 1
ATOM 777 N N . ASN A 1 94 ? -37.687 -3.625 -34.106 1.00 47.31 94 ASN A N 1
ATOM 778 C CA . ASN A 1 94 ? -38.674 -3.152 -33.127 1.00 47.31 94 ASN A CA 1
ATOM 779 C C . ASN A 1 94 ? -40.003 -2.660 -33.748 1.00 47.31 94 ASN A C 1
ATOM 781 O O . ASN A 1 94 ? -40.848 -2.096 -33.051 1.00 47.31 94 ASN A O 1
ATOM 785 N N . ASP A 1 95 ? -40.231 -2.907 -35.043 1.00 46.31 95 ASP A N 1
ATOM 786 C CA . ASP A 1 95 ? -41.537 -2.717 -35.690 1.00 46.31 95 ASP A CA 1
ATOM 787 C C . ASP A 1 95 ? -42.456 -3.920 -35.394 1.00 46.31 95 ASP A C 1
ATOM 789 O O . ASP A 1 95 ? -42.738 -4.770 -36.240 1.00 46.31 95 ASP A O 1
ATOM 793 N N . GLY A 1 96 ? -42.928 -3.997 -34.148 1.00 47.69 96 GLY A N 1
ATOM 794 C CA . GLY A 1 96 ? -44.024 -4.881 -33.755 1.00 47.69 96 GLY A CA 1
ATOM 795 C C . GLY A 1 96 ? -43.854 -5.521 -32.381 1.00 47.69 96 GLY A C 1
ATOM 796 O O . GLY A 1 96 ? -43.183 -6.536 -32.258 1.00 47.69 96 GLY A O 1
ATOM 797 N N . PHE A 1 97 ? -44.616 -4.992 -31.420 1.00 37.75 97 PHE A N 1
ATOM 798 C CA . PHE A 1 97 ? -44.890 -5.461 -30.049 1.00 37.75 97 PHE A CA 1
ATOM 799 C C . PHE A 1 97 ? -44.026 -4.868 -28.922 1.00 37.75 97 PHE A C 1
ATOM 801 O O . PHE A 1 97 ? -42.822 -5.098 -28.872 1.00 37.75 97 PHE A O 1
ATOM 808 N N . PRO A 1 98 ? -44.648 -4.184 -27.936 1.00 47.38 98 PRO A N 1
ATOM 809 C CA . PRO A 1 98 ? -43.987 -3.881 -26.681 1.00 47.38 98 PRO A CA 1
ATOM 810 C C . PRO A 1 98 ? -44.060 -5.139 -25.818 1.00 47.38 98 PRO A C 1
ATOM 812 O O . PRO A 1 98 ? -45.145 -5.507 -25.370 1.00 47.38 98 PRO A O 1
ATOM 815 N N . ASN A 1 99 ? -42.933 -5.808 -25.583 1.00 37.53 99 ASN A N 1
ATOM 816 C CA . ASN A 1 99 ? -42.878 -6.794 -24.516 1.00 37.53 99 ASN A CA 1
ATOM 817 C C . ASN A 1 99 ? -41.651 -6.622 -23.629 1.00 37.53 99 ASN A C 1
ATOM 819 O O . ASN A 1 99 ? -40.498 -6.676 -24.040 1.00 37.53 99 ASN A O 1
ATOM 823 N N . THR A 1 100 ? -42.012 -6.411 -22.376 1.00 43.19 100 THR A N 1
ATOM 824 C CA . THR A 1 100 ? -41.292 -6.613 -21.138 1.00 43.19 100 THR A CA 1
ATOM 825 C C . THR A 1 100 ? -40.552 -7.956 -21.106 1.00 43.19 100 THR A C 1
ATOM 827 O O . THR A 1 100 ? -41.087 -8.968 -21.555 1.00 43.19 100 THR A O 1
ATOM 830 N N . LEU A 1 101 ? -39.413 -7.935 -20.402 1.00 39.22 101 LEU A N 1
ATOM 831 C CA . LEU A 1 101 ? -38.743 -9.039 -19.698 1.00 39.22 101 LEU A CA 1
ATOM 832 C C . LEU A 1 101 ? -37.578 -9.757 -20.413 1.00 39.22 101 LEU A C 1
ATOM 834 O O . LEU A 1 101 ? -37.795 -10.559 -21.309 1.00 39.22 101 LEU A O 1
ATOM 838 N N . GLY A 1 102 ? -36.377 -9.531 -19.855 1.00 35.62 102 GLY A N 1
ATOM 839 C CA . GLY A 1 102 ? -35.278 -10.495 -19.690 1.00 35.62 102 GLY A CA 1
ATOM 840 C C . GLY A 1 102 ? -34.509 -10.914 -20.944 1.00 35.62 102 GLY A C 1
ATOM 841 O O . GLY A 1 102 ? -35.057 -11.584 -21.803 1.00 35.62 102 GLY A O 1
ATOM 842 N N . ASP A 1 103 ? -33.209 -10.629 -21.016 1.00 29.81 103 ASP A N 1
ATOM 843 C CA . ASP A 1 103 ? -32.190 -11.557 -20.509 1.00 29.81 103 ASP A CA 1
ATOM 844 C C . ASP A 1 103 ? -30.781 -10.959 -20.645 1.00 29.81 103 ASP A C 1
ATOM 846 O O . ASP A 1 103 ? -30.538 -10.005 -21.388 1.00 29.81 103 ASP A O 1
ATOM 850 N N . ALA A 1 104 ? -29.872 -11.543 -19.878 1.00 39.81 104 ALA A N 1
ATOM 851 C CA . ALA A 1 104 ? -28.437 -11.375 -19.940 1.00 39.81 104 ALA A CA 1
ATOM 852 C C . ALA A 1 104 ? -27.864 -11.640 -21.346 1.00 39.81 104 ALA A C 1
ATOM 854 O O . ALA A 1 104 ? -28.109 -12.698 -21.908 1.00 39.81 104 ALA A O 1
ATOM 855 N N . ASP A 1 105 ? -27.086 -10.693 -21.880 1.00 37.34 105 ASP A N 1
ATOM 856 C CA . ASP A 1 105 ? -25.805 -10.913 -22.584 1.00 37.34 105 ASP A CA 1
ATOM 857 C C . ASP A 1 105 ? -25.381 -9.635 -23.326 1.00 37.34 105 ASP A C 1
ATOM 859 O O . ASP A 1 105 ? -25.672 -9.458 -24.503 1.00 37.34 105 ASP A O 1
ATOM 863 N N . VAL A 1 106 ? -24.646 -8.744 -22.652 1.00 35.44 106 VAL A N 1
ATOM 864 C CA . VAL A 1 106 ? -23.583 -7.943 -23.294 1.00 35.44 106 VAL A CA 1
ATOM 865 C C . VAL A 1 106 ? -22.470 -7.743 -22.263 1.00 35.44 106 VAL A C 1
ATOM 867 O O . VAL A 1 106 ? -22.183 -6.640 -21.809 1.00 35.44 106 VAL A O 1
ATOM 870 N N . LEU A 1 107 ? -21.856 -8.850 -21.844 1.00 40.66 107 LEU A N 1
ATOM 871 C CA . LEU A 1 107 ? -20.564 -8.842 -21.162 1.00 40.66 107 LEU A CA 1
ATOM 872 C C . LEU A 1 107 ? -19.466 -9.138 -22.192 1.00 40.66 107 LEU A C 1
ATOM 874 O O . LEU A 1 107 ? -18.840 -10.190 -22.137 1.00 40.66 107 LEU A O 1
ATOM 878 N N . VAL A 1 108 ? -19.242 -8.244 -23.158 1.00 40.03 108 VAL A N 1
ATOM 879 C CA . VAL A 1 108 ? -18.059 -8.307 -24.029 1.00 40.03 108 VAL A CA 1
ATOM 880 C C . VAL A 1 108 ? -17.593 -6.885 -24.359 1.00 40.03 108 VAL A C 1
ATOM 882 O O . VAL A 1 108 ? -18.369 -6.067 -24.839 1.00 40.03 108 VAL A O 1
ATOM 885 N N . GLU A 1 109 ? -16.299 -6.652 -24.114 1.00 40.59 109 GLU A N 1
ATOM 886 C CA . GLU A 1 109 ? -15.453 -5.546 -24.600 1.00 40.59 109 GLU A CA 1
ATOM 887 C C . GLU A 1 109 ? -15.457 -4.200 -23.855 1.00 40.59 109 GLU A C 1
ATOM 889 O O . GLU A 1 109 ? -15.734 -3.136 -24.405 1.00 40.59 109 GLU A O 1
ATOM 894 N N . SER A 1 110 ? -14.914 -4.214 -22.637 1.00 33.91 110 SER A N 1
ATOM 895 C CA . SER A 1 110 ? -14.172 -3.075 -22.069 1.00 33.91 110 SER A CA 1
ATOM 896 C C . SER A 1 110 ? -12.662 -3.135 -22.388 1.00 33.91 110 SER A C 1
ATOM 898 O O . SER A 1 110 ? -11.846 -2.729 -21.569 1.00 33.91 110 SER A O 1
ATOM 900 N N . GLN A 1 111 ? -12.258 -3.666 -23.555 1.00 45.12 111 GLN A N 1
ATOM 901 C CA . GLN A 1 111 ? -10.852 -4.021 -23.829 1.00 45.12 111 GLN A CA 1
ATOM 902 C C . GLN A 1 111 ? -10.034 -3.254 -24.903 1.00 45.12 111 GLN A C 1
ATOM 904 O O . GLN A 1 111 ? -8.880 -3.634 -25.084 1.00 45.12 111 GLN A O 1
ATOM 909 N N . PRO A 1 112 ? -10.473 -2.182 -25.600 1.00 47.72 112 PRO A N 1
ATOM 910 C CA . PRO A 1 112 ? -9.650 -1.646 -26.691 1.00 47.72 112 PRO A CA 1
ATOM 911 C C . PRO A 1 112 ? -8.693 -0.501 -26.320 1.00 47.72 112 PRO A C 1
ATOM 913 O O . PRO A 1 112 ? -7.876 -0.155 -27.162 1.00 47.72 112 PRO A O 1
ATOM 916 N N . MET A 1 113 ? -8.756 0.125 -25.135 1.00 46.28 113 MET A N 1
ATOM 917 C CA . MET A 1 113 ? -7.934 1.329 -24.886 1.00 46.28 113 MET A CA 1
ATOM 918 C C . MET A 1 113 ? -6.530 1.013 -24.339 1.00 46.28 113 MET A C 1
ATOM 920 O O . MET A 1 113 ? -5.550 1.551 -24.852 1.00 46.28 113 MET A O 1
ATOM 924 N N . ASP A 1 114 ? -6.414 0.096 -23.373 1.00 52.19 114 ASP A N 1
ATOM 925 C CA . ASP A 1 114 ? -5.126 -0.226 -22.729 1.00 52.19 114 ASP A CA 1
ATOM 926 C C . ASP A 1 114 ? -4.205 -1.074 -23.623 1.00 52.19 114 ASP A C 1
ATOM 928 O O . ASP A 1 114 ? -2.997 -0.847 -23.675 1.00 52.19 114 ASP A O 1
ATOM 932 N N . ALA A 1 115 ? -4.771 -1.994 -24.415 1.00 60.22 115 ALA A N 1
ATOM 933 C CA . ALA A 1 115 ? -4.003 -2.826 -25.348 1.00 60.22 115 ALA A CA 1
ATOM 934 C C . ALA A 1 115 ? -3.330 -2.006 -26.468 1.00 60.22 115 ALA A C 1
ATOM 936 O O . ALA A 1 115 ? -2.311 -2.411 -27.026 1.00 60.22 115 ALA A O 1
ATOM 937 N N . VAL A 1 116 ? -3.884 -0.834 -26.796 1.00 67.50 116 VAL A N 1
ATOM 938 C CA . VAL A 1 116 ? -3.387 0.025 -27.880 1.00 67.50 116 VAL A CA 1
ATOM 939 C C . VAL A 1 116 ? -2.149 0.807 -27.449 1.00 67.50 116 VAL A C 1
ATOM 941 O O . VAL A 1 116 ? -1.185 0.881 -28.214 1.00 67.50 116 VAL A O 1
ATOM 944 N N . GLY A 1 117 ? -2.137 1.342 -26.225 1.00 74.38 117 GLY A N 1
ATOM 945 C CA . GLY A 1 117 ? -0.949 1.982 -25.651 1.00 74.38 117 GLY A CA 1
ATOM 946 C C . GLY A 1 117 ? 0.234 1.013 -25.568 1.00 74.38 117 GLY A C 1
ATOM 947 O O . GLY A 1 117 ? 1.368 1.357 -25.925 1.00 74.38 117 GLY A O 1
ATOM 948 N N . GLU A 1 118 ? -0.052 -0.242 -25.205 1.00 83.75 118 GLU A N 1
ATOM 949 C CA . GLU A 1 118 ? 0.949 -1.301 -25.098 1.00 83.75 118 GLU A CA 1
ATOM 950 C C . GLU A 1 118 ? 1.664 -1.577 -26.438 1.00 83.75 118 GLU A C 1
ATOM 952 O O . GLU A 1 118 ? 2.891 -1.713 -26.477 1.00 83.75 118 GLU A O 1
ATOM 957 N N . GLU A 1 119 ? 0.934 -1.603 -27.562 1.00 86.06 119 GLU A N 1
ATOM 958 C CA . GLU A 1 119 ? 1.512 -1.838 -28.895 1.00 86.06 119 GLU A CA 1
ATOM 959 C C . GLU A 1 119 ? 2.488 -0.722 -29.322 1.00 86.06 119 GLU A C 1
ATOM 961 O O . GLU A 1 119 ? 3.564 -1.006 -29.874 1.00 86.06 119 GLU A O 1
ATOM 966 N N . PHE A 1 120 ? 2.161 0.545 -29.030 1.00 89.00 120 PHE A N 1
ATOM 967 C CA . PHE A 1 120 ? 3.056 1.679 -29.289 1.00 89.00 120 PHE A CA 1
ATOM 968 C C . PHE A 1 120 ? 4.332 1.595 -28.441 1.00 89.00 120 PHE A C 1
ATOM 970 O O . PHE A 1 120 ? 5.444 1.772 -28.957 1.00 89.00 120 PHE A O 1
ATOM 977 N N . ASP A 1 121 ? 4.202 1.259 -27.159 1.00 90.69 121 ASP A N 1
ATOM 978 C CA . ASP A 1 121 ? 5.337 1.098 -26.249 1.00 90.69 121 ASP A CA 1
ATOM 979 C C . ASP A 1 121 ? 6.217 -0.107 -26.609 1.00 90.69 121 ASP A C 1
ATOM 981 O O . ASP A 1 121 ? 7.453 -0.022 -26.583 1.00 90.69 121 ASP A O 1
ATOM 985 N N . ALA A 1 122 ? 5.622 -1.198 -27.087 1.00 91.00 122 ALA A N 1
ATOM 986 C CA . ALA A 1 122 ? 6.365 -2.332 -27.621 1.00 91.00 122 ALA A CA 1
ATOM 987 C C . ALA A 1 122 ? 7.227 -1.939 -28.837 1.00 91.00 122 ALA A C 1
ATOM 989 O O . ALA A 1 122 ? 8.369 -2.407 -28.980 1.00 91.00 122 ALA A O 1
ATOM 990 N N . LEU A 1 123 ? 6.723 -1.068 -29.724 1.00 92.50 123 LEU A N 1
ATOM 991 C CA . LEU A 1 123 ? 7.501 -0.529 -30.845 1.00 92.50 123 LEU A CA 1
ATOM 992 C C . LEU A 1 123 ? 8.641 0.380 -30.374 1.00 92.50 123 LEU A C 1
ATOM 994 O O . LEU A 1 123 ? 9.750 0.263 -30.908 1.00 92.50 123 LEU A O 1
ATOM 998 N N . ARG A 1 124 ? 8.411 1.225 -29.362 1.00 94.25 124 ARG A N 1
ATOM 999 C CA . ARG A 1 124 ? 9.445 2.073 -28.738 1.00 94.25 124 ARG A CA 1
ATOM 1000 C C . ARG A 1 124 ? 10.574 1.234 -28.126 1.00 94.25 124 ARG A C 1
ATOM 1002 O O . ARG A 1 124 ? 11.751 1.492 -28.388 1.00 94.25 124 ARG A O 1
ATOM 1009 N N . GLY A 1 125 ? 10.241 0.157 -27.409 1.00 93.50 125 GLY A N 1
ATOM 1010 C CA . GLY A 1 125 ? 11.230 -0.791 -26.877 1.00 93.50 125 GLY A CA 1
ATOM 1011 C C . GLY A 1 125 ? 12.046 -1.488 -27.979 1.00 93.50 125 GLY A C 1
ATOM 1012 O O . GLY A 1 125 ? 13.277 -1.564 -27.910 1.00 93.50 125 GLY A O 1
ATOM 1013 N N . LYS A 1 126 ? 11.384 -1.939 -29.057 1.00 94.06 126 LYS A N 1
ATOM 1014 C CA . LYS A 1 126 ? 12.056 -2.526 -30.236 1.00 94.06 126 LYS A CA 1
ATOM 1015 C C . LYS A 1 126 ? 12.964 -1.520 -30.950 1.00 94.06 126 LYS A C 1
ATOM 1017 O O . LYS A 1 126 ? 14.010 -1.917 -31.467 1.00 94.06 126 LYS A O 1
ATOM 1022 N N . TYR A 1 127 ? 12.577 -0.249 -30.997 1.00 96.62 127 TYR A N 1
ATOM 1023 C CA . TYR A 1 127 ? 13.380 0.820 -31.585 1.00 96.62 127 TYR A CA 1
ATOM 1024 C C . TYR A 1 127 ? 14.692 1.024 -30.825 1.00 96.62 127 TYR A C 1
ATOM 1026 O O . TYR A 1 127 ? 15.754 0.980 -31.450 1.00 96.62 127 TYR A O 1
ATOM 1034 N N . ILE A 1 128 ? 14.643 1.117 -29.491 1.00 96.31 128 ILE A N 1
ATOM 1035 C CA . ILE A 1 128 ? 15.852 1.207 -28.660 1.00 96.31 128 ILE A CA 1
ATOM 1036 C C . ILE A 1 128 ? 16.751 -0.006 -28.908 1.00 96.31 128 ILE A C 1
ATOM 1038 O O . ILE A 1 128 ? 17.910 0.174 -29.266 1.00 96.31 128 ILE A O 1
ATOM 1042 N N . ARG A 1 129 ? 16.207 -1.233 -28.870 1.00 96.19 129 ARG A N 1
ATOM 1043 C CA . ARG A 1 129 ? 16.978 -2.458 -29.160 1.00 96.19 129 ARG A CA 1
ATOM 1044 C C . ARG A 1 129 ? 17.711 -2.394 -30.506 1.00 96.19 129 ARG A C 1
ATOM 1046 O O . ARG A 1 129 ? 18.867 -2.804 -30.599 1.00 96.19 129 ARG A O 1
ATOM 1053 N N . ARG A 1 130 ? 17.062 -1.882 -31.559 1.00 96.06 130 ARG A N 1
ATOM 1054 C CA . ARG A 1 130 ? 17.673 -1.733 -32.893 1.00 96.06 130 ARG A CA 1
ATOM 1055 C C . ARG A 1 130 ? 18.782 -0.690 -32.911 1.00 96.06 130 ARG A C 1
ATOM 1057 O O . ARG A 1 130 ? 19.843 -0.963 -33.466 1.00 96.06 130 ARG A O 1
ATOM 1064 N N . LEU A 1 131 ? 18.562 0.467 -32.289 1.00 97.12 131 LEU A N 1
ATOM 1065 C CA . LEU A 1 131 ? 19.597 1.489 -32.138 1.00 97.12 131 LEU A CA 1
ATOM 1066 C C . LEU A 1 131 ? 20.812 0.938 -31.377 1.00 97.12 131 LEU A C 1
ATOM 1068 O O . LEU A 1 131 ? 21.951 1.103 -31.814 1.00 97.12 131 LEU A O 1
ATOM 1072 N N . THR A 1 132 ? 20.573 0.233 -30.271 1.00 96.81 132 THR A N 1
ATOM 1073 C CA . THR A 1 132 ? 21.628 -0.361 -29.448 1.00 96.81 132 THR A CA 1
ATOM 1074 C C . THR A 1 132 ? 22.409 -1.430 -30.215 1.00 96.81 132 THR A C 1
ATOM 1076 O O . THR A 1 132 ? 23.635 -1.487 -30.118 1.00 96.81 132 THR A O 1
ATOM 1079 N N . ALA A 1 133 ? 21.733 -2.235 -31.042 1.00 96.62 133 ALA A N 1
ATOM 1080 C CA . ALA A 1 133 ? 22.379 -3.240 -31.885 1.00 96.62 133 ALA A CA 1
ATOM 1081 C C . ALA A 1 133 ? 23.360 -2.626 -32.901 1.00 96.62 133 ALA A C 1
ATOM 1083 O O . ALA A 1 133 ? 24.438 -3.185 -33.111 1.00 96.62 133 ALA A O 1
ATOM 1084 N N . VAL A 1 134 ? 23.035 -1.461 -33.482 1.00 95.88 134 VAL A N 1
ATOM 1085 C CA . VAL A 1 134 ? 23.950 -0.727 -34.378 1.00 95.88 134 VAL A CA 1
ATOM 1086 C C . VAL A 1 134 ? 25.244 -0.365 -33.643 1.00 95.88 134 VAL A C 1
ATOM 1088 O O . VAL A 1 134 ? 26.334 -0.582 -34.175 1.00 95.88 134 VAL A O 1
ATOM 1091 N N . LEU A 1 135 ? 25.144 0.130 -32.404 1.00 95.50 135 LEU A N 1
ATOM 1092 C CA . LEU A 1 135 ? 26.324 0.465 -31.602 1.00 95.50 135 LEU A CA 1
ATOM 1093 C C . LEU A 1 135 ? 27.165 -0.770 -31.266 1.00 95.50 135 LEU A C 1
ATOM 1095 O O . LEU A 1 135 ? 28.376 -0.754 -31.485 1.00 95.50 135 LEU A O 1
ATOM 1099 N N . ILE A 1 136 ? 26.523 -1.836 -30.777 1.00 94.62 136 ILE A N 1
ATOM 1100 C CA . ILE A 1 136 ? 27.180 -3.098 -30.399 1.00 94.62 136 ILE A CA 1
ATOM 1101 C C . ILE A 1 136 ? 27.947 -3.698 -31.583 1.00 94.62 136 ILE A C 1
ATOM 1103 O O . ILE A 1 136 ? 29.062 -4.183 -31.404 1.00 94.62 136 ILE A O 1
ATOM 1107 N N . TYR A 1 137 ? 27.366 -3.670 -32.784 1.00 92.94 137 TYR A N 1
ATOM 1108 C CA . TYR A 1 137 ? 27.954 -4.324 -33.950 1.00 92.94 137 TYR A CA 1
ATOM 1109 C C . TYR A 1 137 ? 29.049 -3.481 -34.624 1.00 92.94 137 TYR A C 1
ATOM 1111 O O . TYR A 1 137 ? 30.089 -4.020 -35.001 1.00 92.94 137 TYR A O 1
ATOM 1119 N N . HIS A 1 138 ? 28.855 -2.165 -34.768 1.00 91.62 138 HIS A N 1
ATOM 1120 C CA . HIS A 1 138 ? 29.733 -1.348 -35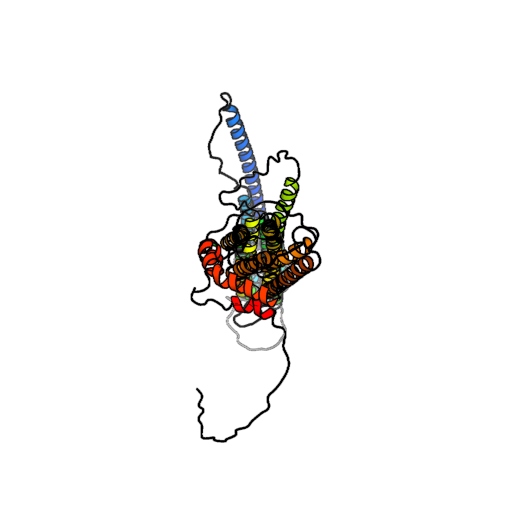.614 1.00 91.62 138 HIS A CA 1
ATOM 1121 C C . HIS A 1 138 ? 30.845 -0.602 -34.865 1.00 91.62 138 HIS A C 1
ATOM 1123 O O . HIS A 1 138 ? 31.943 -0.465 -35.407 1.00 91.62 138 HIS A O 1
ATOM 1129 N N . ILE A 1 139 ? 30.610 -0.130 -33.634 1.00 93.50 139 ILE A N 1
ATOM 1130 C CA . ILE A 1 139 ? 31.601 0.688 -32.909 1.00 93.50 139 ILE A CA 1
ATOM 1131 C C . ILE A 1 139 ? 32.864 -0.112 -32.539 1.00 93.50 139 ILE A C 1
ATOM 1133 O O . ILE A 1 139 ? 33.957 0.401 -32.792 1.00 93.50 139 ILE A O 1
ATOM 1137 N N . PRO A 1 140 ? 32.778 -1.366 -32.043 1.00 93.12 140 PRO A N 1
ATOM 1138 C CA . PRO A 1 140 ? 33.973 -2.159 -31.752 1.00 93.12 140 PRO A CA 1
ATOM 1139 C C . PRO A 1 140 ? 34.848 -2.443 -32.965 1.00 93.12 140 PRO A C 1
ATOM 1141 O O . PRO A 1 140 ? 36.071 -2.359 -32.871 1.00 93.12 140 PRO A O 1
ATOM 1144 N N . GLY A 1 141 ? 34.238 -2.751 -34.111 1.00 88.44 141 GLY A N 1
ATOM 1145 C CA . GLY A 1 141 ? 34.973 -2.934 -35.362 1.00 88.44 141 GLY A CA 1
ATOM 1146 C C . GLY A 1 141 ? 35.664 -1.642 -35.795 1.00 88.44 141 GLY A C 1
ATOM 1147 O O . GLY A 1 141 ? 36.875 -1.629 -36.011 1.00 88.44 141 GLY A O 1
ATOM 1148 N N . PHE A 1 142 ? 34.911 -0.540 -35.832 1.00 90.25 142 PHE A N 1
ATOM 1149 C CA . PHE A 1 142 ? 35.418 0.778 -36.210 1.00 90.25 142 PHE A CA 1
ATOM 1150 C C . PHE A 1 142 ? 36.599 1.230 -35.334 1.00 90.25 142 PHE A C 1
ATOM 1152 O O . PHE A 1 142 ? 37.631 1.661 -35.850 1.00 90.25 142 PHE A O 1
ATOM 1159 N N . TRP A 1 143 ? 36.495 1.067 -34.011 1.00 92.69 143 TRP A N 1
ATOM 1160 C CA . TRP A 1 143 ? 37.560 1.446 -33.083 1.00 92.69 143 TRP A CA 1
ATOM 1161 C C . TRP A 1 143 ? 38.818 0.582 -33.232 1.00 92.69 143 TRP A C 1
ATOM 1163 O O . TRP A 1 143 ? 39.928 1.114 -33.223 1.00 92.69 143 TRP A O 1
ATOM 1173 N N . LYS A 1 144 ? 38.678 -0.734 -33.444 1.00 88.88 144 LYS A N 1
ATOM 1174 C CA . LYS A 1 144 ? 39.824 -1.627 -33.707 1.00 88.88 144 LYS A CA 1
ATOM 1175 C C . LYS A 1 144 ? 40.576 -1.252 -34.979 1.00 88.88 144 LYS A C 1
ATOM 1177 O O . LYS A 1 144 ? 41.809 -1.308 -34.997 1.00 88.88 144 LYS A O 1
ATOM 1182 N N . VAL A 1 145 ? 39.851 -0.860 -36.028 1.00 85.44 145 VAL A N 1
ATOM 1183 C CA . VAL A 1 145 ? 40.456 -0.378 -37.276 1.00 85.44 145 VAL A CA 1
ATOM 1184 C C . VAL A 1 145 ? 41.232 0.912 -37.019 1.00 85.44 145 VAL A C 1
ATOM 1186 O O . VAL A 1 145 ? 42.412 0.978 -37.361 1.00 85.44 145 VAL A O 1
ATOM 1189 N N . ALA A 1 146 ? 40.637 1.885 -36.321 1.00 87.19 146 ALA A N 1
ATOM 1190 C CA . ALA A 1 146 ? 41.326 3.118 -35.943 1.00 87.19 146 ALA A CA 1
ATOM 1191 C C . ALA A 1 146 ? 42.597 2.838 -35.117 1.00 87.19 146 ALA A C 1
ATOM 1193 O O . ALA A 1 146 ? 43.679 3.311 -35.458 1.00 87.19 146 ALA A O 1
ATOM 1194 N N . LEU A 1 147 ? 42.518 1.989 -34.088 1.00 87.00 147 LEU A N 1
ATOM 1195 C CA . LEU A 1 147 ? 43.693 1.592 -33.306 1.00 87.00 147 LEU A CA 1
ATOM 1196 C C . LEU A 1 147 ? 44.780 0.933 -34.168 1.00 87.00 147 LEU A C 1
ATOM 1198 O O . LEU A 1 147 ? 45.965 1.195 -33.968 1.00 87.00 147 LEU A O 1
ATOM 1202 N N . SER A 1 148 ? 44.409 0.091 -35.134 1.00 82.56 148 SER A N 1
ATOM 1203 C CA . SER A 1 148 ? 45.363 -0.596 -36.022 1.00 82.56 148 SER A CA 1
ATOM 1204 C C . SER A 1 148 ? 46.089 0.372 -36.959 1.00 82.56 148 SER A C 1
ATOM 1206 O O . SER A 1 148 ? 47.301 0.242 -37.158 1.00 82.56 148 SER A O 1
ATOM 1208 N N . VAL A 1 149 ? 45.364 1.374 -37.459 1.00 79.25 149 VAL A N 1
ATOM 1209 C CA . VAL A 1 149 ? 45.885 2.474 -38.277 1.00 79.25 149 VAL A CA 1
ATOM 1210 C C . VAL A 1 149 ? 46.868 3.338 -37.483 1.00 79.25 149 VAL A C 1
ATOM 1212 O O . VAL A 1 149 ? 48.016 3.504 -37.894 1.00 79.25 149 VAL A O 1
ATOM 1215 N N . PHE A 1 150 ? 46.466 3.831 -36.309 1.00 80.50 150 PHE A N 1
ATOM 1216 C CA . PHE A 1 150 ? 47.273 4.776 -35.526 1.00 80.50 150 PHE A CA 1
ATOM 1217 C C . PHE A 1 150 ? 48.395 4.118 -34.701 1.00 80.50 150 PHE A C 1
ATOM 1219 O O . PHE A 1 150 ? 49.342 4.795 -34.312 1.00 80.50 150 PHE A O 1
ATOM 1226 N N . SER A 1 151 ? 48.349 2.799 -34.468 1.00 76.75 151 SER A N 1
ATOM 1227 C CA . SER A 1 151 ? 49.440 2.044 -33.816 1.00 76.75 151 SER A CA 1
ATOM 1228 C C . SER A 1 151 ? 50.564 1.611 -34.769 1.00 76.75 151 SER A C 1
ATOM 1230 O O . SER A 1 151 ? 51.523 0.967 -34.336 1.00 76.75 151 SER A O 1
ATOM 1232 N N . GLY A 1 152 ? 50.454 1.916 -36.068 1.00 65.94 152 GLY A N 1
ATOM 1233 C CA . GLY A 1 152 ? 51.446 1.547 -37.084 1.00 65.94 152 GLY A CA 1
ATOM 1234 C C . GLY A 1 152 ? 51.451 0.060 -37.464 1.00 65.94 152 GLY A C 1
ATOM 1235 O O . GLY A 1 152 ? 52.283 -0.362 -38.268 1.00 65.94 152 GLY A O 1
ATOM 1236 N N . LYS A 1 153 ? 50.521 -0.756 -36.938 1.00 62.16 153 LYS A N 1
ATOM 1237 C CA . LYS A 1 153 ? 50.313 -2.148 -37.394 1.00 62.16 153 LYS A CA 1
ATOM 1238 C C . LYS A 1 153 ? 49.871 -2.203 -38.860 1.00 62.16 153 LYS A C 1
ATOM 1240 O O . LYS A 1 153 ? 50.248 -3.133 -39.561 1.00 62.16 153 LYS A O 1
ATOM 1245 N N . PHE A 1 154 ? 49.187 -1.156 -39.314 1.00 58.00 154 PHE A N 1
ATOM 1246 C CA . PHE A 1 154 ? 48.835 -0.883 -40.709 1.00 58.00 154 PHE A CA 1
ATOM 1247 C C . PHE A 1 154 ? 50.047 -0.697 -41.646 1.00 58.00 154 PHE A C 1
ATOM 1249 O O . PHE A 1 154 ? 49.895 -0.743 -42.850 1.00 58.00 154 PHE A O 1
ATOM 1256 N N . ALA A 1 155 ? 51.266 -0.486 -41.130 1.00 52.53 155 ALA A N 1
ATOM 1257 C CA . ALA A 1 155 ? 52.486 -0.406 -41.949 1.00 52.53 155 ALA A CA 1
ATOM 1258 C C . ALA A 1 155 ? 53.290 -1.720 -41.985 1.00 52.53 155 ALA A C 1
ATOM 1260 O O . ALA A 1 155 ? 54.157 -1.901 -42.837 1.00 52.53 155 ALA A O 1
ATOM 1261 N N . LYS A 1 156 ? 53.052 -2.639 -41.035 1.00 48.25 156 LYS A N 1
ATOM 1262 C CA . LYS A 1 156 ? 53.891 -3.835 -40.828 1.00 48.25 156 LYS A CA 1
ATOM 1263 C C . LYS A 1 156 ? 53.444 -5.062 -41.621 1.00 48.25 156 LYS A C 1
ATOM 1265 O O . LYS A 1 156 ? 54.250 -5.972 -41.790 1.00 48.25 156 LYS A O 1
ATOM 1270 N N . SER A 1 157 ? 52.211 -5.092 -42.129 1.00 45.59 157 SER A N 1
ATOM 1271 C CA . SER A 1 157 ? 51.705 -6.225 -42.923 1.00 45.59 157 SER A CA 1
ATOM 1272 C C . SER A 1 157 ? 52.401 -6.375 -44.288 1.00 45.59 157 SER A C 1
ATOM 1274 O O . SER A 1 157 ? 52.248 -7.402 -44.943 1.00 45.59 157 SER A O 1
ATOM 1276 N N . SER A 1 158 ? 53.196 -5.382 -44.703 1.00 44.81 158 SER A N 1
ATOM 1277 C CA . SER A 1 158 ? 53.852 -5.324 -46.014 1.00 44.81 158 SER A CA 1
ATOM 1278 C C . SER A 1 158 ? 55.333 -5.739 -46.023 1.00 44.81 158 SER A C 1
ATOM 1280 O O . SER A 1 158 ? 55.947 -5.722 -47.089 1.00 44.81 158 SER A O 1
ATOM 1282 N N . GLN A 1 159 ? 55.942 -6.146 -44.902 1.00 42.41 159 GLN A N 1
ATOM 1283 C CA . GLN A 1 159 ? 57.283 -6.758 -44.944 1.00 42.41 159 GLN A CA 1
ATOM 1284 C C . GLN A 1 159 ? 57.197 -8.257 -45.250 1.00 42.41 159 GLN A C 1
ATOM 1286 O O . GLN A 1 159 ? 57.632 -9.106 -44.475 1.00 42.41 159 GLN A O 1
ATOM 1291 N N . VAL A 1 160 ? 56.649 -8.590 -46.414 1.00 41.53 160 VAL A N 1
ATOM 1292 C CA . VAL A 1 160 ? 56.963 -9.849 -47.083 1.00 41.53 160 VAL A CA 1
ATOM 1293 C C . VAL A 1 160 ? 57.538 -9.470 -48.440 1.00 41.53 160 VAL A C 1
ATOM 1295 O O . VAL A 1 160 ? 56.821 -8.968 -49.300 1.00 41.53 160 VAL A O 1
ATOM 1298 N N . SER A 1 161 ? 58.832 -9.762 -48.614 1.00 42.31 161 SER A N 1
ATOM 1299 C CA . SER A 1 161 ? 59.644 -9.646 -49.845 1.00 42.31 161 SER A CA 1
ATOM 1300 C C . SER A 1 161 ? 60.441 -8.345 -50.049 1.00 42.31 161 SER A C 1
ATOM 1302 O O . SER A 1 161 ? 60.196 -7.614 -50.998 1.00 42.31 161 SER A O 1
ATOM 1304 N N . ALA A 1 162 ? 61.464 -8.103 -49.223 1.00 35.72 162 ALA A N 1
ATOM 1305 C CA . ALA A 1 162 ? 62.751 -7.572 -49.700 1.00 35.72 162 ALA A CA 1
ATOM 1306 C C . ALA A 1 162 ? 63.841 -7.800 -48.635 1.00 35.72 162 ALA A C 1
ATOM 1308 O O . ALA A 1 162 ? 63.828 -7.189 -47.572 1.00 35.72 162 ALA A O 1
ATOM 1309 N N . ASP A 1 163 ? 64.746 -8.720 -48.962 1.00 31.19 163 ASP A N 1
ATOM 1310 C CA . ASP A 1 163 ? 66.101 -8.919 -48.444 1.00 31.19 163 ASP A CA 1
ATOM 1311 C C . ASP A 1 163 ? 66.322 -9.256 -46.959 1.00 31.19 163 ASP A C 1
ATOM 1313 O O . ASP A 1 163 ? 66.462 -8.423 -46.064 1.00 31.19 163 ASP A O 1
ATOM 1317 N N . ALA A 1 164 ? 66.532 -10.557 -46.740 1.00 39.38 164 ALA A N 1
ATOM 1318 C CA . ALA A 1 164 ? 67.375 -11.059 -45.669 1.00 39.38 164 ALA A CA 1
ATOM 1319 C C . ALA A 1 164 ? 68.831 -10.622 -45.911 1.00 39.38 164 ALA A C 1
ATOM 1321 O O . ALA A 1 164 ? 69.478 -11.151 -46.811 1.00 39.38 164 ALA A O 1
ATOM 1322 N N . ASN A 1 165 ? 69.332 -9.669 -45.117 1.00 34.66 165 ASN A N 1
ATOM 1323 C CA . ASN A 1 165 ? 70.680 -9.650 -44.519 1.00 34.66 165 ASN A CA 1
ATOM 1324 C C . ASN A 1 165 ? 71.035 -8.247 -44.002 1.00 34.66 165 ASN A C 1
ATOM 1326 O O . ASN A 1 165 ? 71.339 -7.364 -44.793 1.00 34.66 165 ASN A O 1
ATOM 1330 N N . ALA A 1 166 ? 71.084 -8.081 -42.677 1.00 31.02 166 ALA A N 1
ATOM 1331 C CA . ALA A 1 166 ? 72.190 -7.436 -41.952 1.00 31.02 166 ALA A CA 1
ATOM 1332 C C . ALA A 1 166 ? 71.797 -7.222 -40.482 1.00 31.02 166 ALA A C 1
ATOM 1334 O O . ALA A 1 166 ? 70.960 -6.391 -40.139 1.00 31.02 166 ALA A O 1
ATOM 1335 N N . ILE A 1 167 ? 72.446 -7.975 -39.598 1.00 40.00 167 ILE A N 1
ATOM 1336 C CA . ILE A 1 167 ? 72.526 -7.679 -38.168 1.00 40.00 167 ILE A CA 1
ATOM 1337 C C . ILE A 1 167 ? 73.536 -6.538 -37.998 1.00 40.00 167 ILE A C 1
ATOM 1339 O O . ILE A 1 167 ? 74.652 -6.698 -38.473 1.00 40.00 167 ILE A O 1
ATOM 1343 N N . THR A 1 168 ? 73.188 -5.461 -37.280 1.00 32.81 168 THR A N 1
ATOM 1344 C CA . THR A 1 168 ? 74.033 -4.858 -36.219 1.00 32.81 168 THR A CA 1
ATOM 1345 C C . THR A 1 168 ? 73.295 -3.760 -35.443 1.00 32.81 168 THR A C 1
ATOM 1347 O O . THR A 1 168 ? 72.562 -2.956 -36.005 1.00 32.81 168 THR A O 1
ATOM 1350 N N . ASN A 1 169 ? 73.536 -3.748 -34.131 1.00 34.19 169 ASN A N 1
ATOM 1351 C CA . ASN A 1 169 ? 73.071 -2.794 -33.123 1.00 34.19 169 ASN A CA 1
ATOM 1352 C C . ASN A 1 169 ? 73.434 -1.325 -33.418 1.00 34.19 169 ASN A C 1
ATOM 1354 O O . ASN A 1 169 ? 74.599 -1.042 -33.684 1.00 34.19 169 ASN A O 1
ATOM 1358 N N . ALA A 1 170 ? 72.509 -0.393 -33.156 1.00 29.23 170 ALA A N 1
ATOM 1359 C CA . ALA A 1 170 ? 72.831 0.959 -32.683 1.00 29.23 170 ALA A CA 1
ATOM 1360 C C . ALA A 1 170 ? 71.625 1.603 -31.969 1.00 29.23 170 ALA A C 1
ATOM 1362 O O . ALA A 1 170 ? 70.526 1.675 -32.511 1.00 29.23 170 ALA A O 1
ATOM 1363 N N . LYS A 1 171 ? 71.850 2.071 -30.736 1.00 38.91 171 LYS A N 1
ATOM 1364 C CA . LYS A 1 171 ? 70.999 3.034 -30.026 1.00 38.91 171 LYS A CA 1
ATOM 1365 C C . LYS A 1 171 ? 71.297 4.436 -30.571 1.00 38.91 171 LYS A C 1
ATOM 1367 O O . LYS A 1 171 ? 72.457 4.826 -30.500 1.00 38.91 171 LYS A O 1
ATOM 1372 N N . SER A 1 172 ? 70.281 5.196 -30.973 1.00 29.19 172 SER A N 1
ATOM 1373 C CA . SER A 1 172 ? 70.199 6.657 -30.789 1.00 29.19 172 SER A CA 1
ATOM 1374 C C . SER A 1 172 ? 68.864 7.191 -31.309 1.00 29.19 172 SER A C 1
ATOM 1376 O O . SER A 1 172 ? 68.343 6.704 -32.309 1.00 29.19 172 SER A O 1
ATOM 1378 N N . ASP A 1 173 ? 68.354 8.191 -30.599 1.00 35.81 173 ASP A N 1
ATOM 1379 C CA . ASP A 1 173 ? 67.245 9.072 -30.953 1.00 35.81 173 ASP A CA 1
ATOM 1380 C C . ASP A 1 173 ? 67.286 9.638 -32.388 1.00 35.81 173 ASP A C 1
ATOM 1382 O O . ASP A 1 173 ? 68.332 9.699 -33.030 1.00 35.81 173 ASP A O 1
ATOM 1386 N N . GLU A 1 174 ? 66.110 10.122 -32.806 1.00 37.53 174 GLU A N 1
ATOM 1387 C CA . GLU A 1 174 ? 65.822 10.982 -33.968 1.00 37.53 174 GLU A CA 1
ATOM 1388 C C . GLU A 1 174 ? 65.873 10.369 -35.380 1.00 37.53 174 GLU A C 1
ATOM 1390 O O . GLU A 1 174 ? 66.800 10.568 -36.162 1.00 37.53 174 GLU A O 1
ATOM 1395 N N . LYS A 1 175 ? 64.740 9.767 -35.774 1.00 31.73 175 LYS A N 1
ATOM 1396 C CA . LYS A 1 175 ? 63.999 10.147 -36.998 1.00 31.73 175 LYS A CA 1
ATOM 1397 C C . LYS A 1 175 ? 62.589 9.549 -36.973 1.00 31.73 175 LYS A C 1
ATOM 1399 O O . LYS A 1 175 ? 62.309 8.496 -37.533 1.00 31.73 175 LYS A O 1
ATOM 1404 N N . VAL A 1 176 ? 61.680 10.242 -36.285 1.00 41.12 176 VAL A N 1
ATOM 1405 C CA . VAL A 1 176 ? 60.228 10.039 -36.407 1.00 41.12 176 VAL A CA 1
ATOM 1406 C C . VAL A 1 176 ? 59.769 10.736 -37.683 1.00 41.12 176 VAL A C 1
ATOM 1408 O O . VAL A 1 176 ? 59.199 11.821 -37.648 1.00 41.12 176 VAL A O 1
ATOM 1411 N N . THR A 1 177 ? 60.039 10.132 -38.828 1.00 42.41 177 THR A N 1
ATOM 1412 C CA . THR A 1 177 ? 59.424 10.519 -40.098 1.00 42.41 177 THR A CA 1
ATOM 1413 C C . THR A 1 177 ? 59.263 9.252 -40.917 1.00 42.41 177 THR A C 1
ATOM 1415 O O . THR A 1 177 ? 60.251 8.546 -41.092 1.00 42.41 177 THR A O 1
ATOM 1418 N N . ASP A 1 178 ? 58.034 9.024 -41.394 1.00 40.78 178 ASP A N 1
ATOM 1419 C CA . ASP A 1 178 ? 57.635 8.092 -42.468 1.00 40.78 178 ASP A CA 1
ATOM 1420 C C . ASP A 1 178 ? 56.770 6.866 -42.093 1.00 40.78 178 ASP A C 1
ATOM 1422 O O . ASP A 1 178 ? 56.962 5.755 -42.571 1.00 40.78 178 ASP A O 1
ATOM 1426 N N . GLY A 1 179 ? 55.760 7.067 -41.236 1.00 50.91 179 GLY A N 1
ATOM 1427 C CA . GLY A 1 179 ? 54.713 6.055 -41.001 1.00 50.91 179 GLY A CA 1
ATOM 1428 C C . GLY A 1 179 ? 53.378 6.594 -40.476 1.00 50.91 179 GLY A C 1
ATOM 1429 O O . GLY A 1 179 ? 52.547 5.821 -40.004 1.00 50.91 179 GLY A O 1
ATOM 1430 N N . ARG A 1 180 ? 53.168 7.919 -40.507 1.00 55.97 180 ARG A N 1
ATOM 1431 C CA . ARG A 1 180 ? 51.889 8.541 -40.135 1.00 55.97 180 ARG A CA 1
ATOM 1432 C C . ARG A 1 180 ? 51.072 8.757 -41.404 1.00 55.97 180 ARG A C 1
ATOM 1434 O O . ARG A 1 180 ? 51.300 9.717 -42.123 1.00 55.97 180 ARG A O 1
ATOM 1441 N N . TYR A 1 181 ? 50.135 7.851 -41.657 1.00 62.16 181 TYR A N 1
ATOM 1442 C CA . TYR A 1 181 ? 49.217 7.901 -42.798 1.00 62.16 181 TYR A CA 1
ATOM 1443 C C . TYR A 1 181 ? 48.104 8.968 -42.671 1.00 62.16 181 TYR A C 1
ATOM 1445 O O . TYR A 1 181 ? 47.295 9.098 -43.582 1.00 62.16 181 TYR A O 1
ATOM 1453 N N . SER A 1 182 ? 48.032 9.699 -41.549 1.00 71.25 182 SER A N 1
ATOM 1454 C CA . SER A 1 182 ? 47.047 10.758 -41.289 1.00 71.25 182 SER A CA 1
ATOM 1455 C C . SER A 1 182 ? 47.656 11.882 -40.440 1.00 71.25 182 SER A C 1
ATOM 1457 O O . SER A 1 182 ? 48.516 11.623 -39.589 1.00 71.25 182 SER A O 1
ATOM 1459 N N . SER A 1 183 ? 47.209 13.126 -40.665 1.00 75.94 183 SER A N 1
ATOM 1460 C CA . SER A 1 183 ? 47.562 14.300 -39.844 1.00 75.94 183 SER A CA 1
ATOM 1461 C C . SER A 1 183 ? 46.723 14.424 -38.568 1.00 75.94 183 SER A C 1
ATOM 1463 O O . SER A 1 183 ? 47.076 15.209 -37.688 1.00 75.94 183 SER A O 1
ATOM 1465 N N . HIS A 1 184 ? 45.630 13.663 -38.473 1.00 83.88 184 HIS A N 1
ATOM 1466 C CA . HIS A 1 184 ? 44.717 13.656 -37.335 1.00 83.88 184 HIS A CA 1
ATOM 1467 C C . HIS A 1 184 ? 45.202 12.736 -36.208 1.00 83.88 184 HIS A C 1
ATOM 1469 O O . HIS A 1 184 ? 46.056 11.865 -36.384 1.00 83.88 184 HIS A O 1
ATOM 1475 N N . SER A 1 185 ? 44.658 12.946 -35.016 1.00 86.62 185 SER A N 1
ATOM 1476 C CA . SER A 1 185 ? 44.936 12.178 -33.805 1.00 86.62 185 SER A CA 1
ATOM 1477 C C . SER A 1 185 ? 43.871 11.111 -33.548 1.00 86.62 185 SER A C 1
ATOM 1479 O O . SER A 1 185 ? 42.711 11.228 -33.946 1.00 86.62 185 SER A O 1
ATOM 1481 N N . ILE A 1 186 ? 44.246 10.071 -32.801 1.00 87.50 186 ILE A N 1
ATOM 1482 C CA . ILE A 1 186 ? 43.300 9.049 -32.335 1.00 87.50 186 ILE A CA 1
ATOM 1483 C C . ILE A 1 186 ? 42.211 9.639 -31.414 1.00 87.50 186 ILE A C 1
ATOM 1485 O O . ILE A 1 186 ? 41.093 9.123 -31.371 1.00 87.50 186 ILE A O 1
ATOM 1489 N N . ASP A 1 187 ? 42.507 10.746 -30.725 1.00 89.50 187 ASP A N 1
ATOM 1490 C CA . ASP A 1 187 ? 41.558 11.453 -29.860 1.00 89.50 187 ASP A CA 1
ATOM 1491 C C . ASP A 1 187 ? 40.436 12.132 -30.661 1.00 89.50 187 ASP A C 1
ATOM 1493 O O . ASP A 1 187 ? 39.285 12.144 -30.223 1.00 89.50 187 ASP A O 1
ATOM 1497 N N . GLU A 1 188 ? 40.716 12.619 -31.875 1.00 90.75 188 GLU A N 1
ATOM 1498 C CA . GLU A 1 188 ? 39.674 13.142 -32.770 1.00 90.75 188 GLU A CA 1
ATOM 1499 C C . GLU A 1 188 ? 38.712 12.031 -33.209 1.00 90.75 188 GLU A C 1
ATOM 1501 O O . GLU A 1 188 ? 37.495 12.231 -33.210 1.00 90.75 188 GLU A O 1
ATOM 1506 N N . VAL A 1 189 ? 39.226 10.825 -33.481 1.00 90.56 189 VAL A N 1
ATOM 1507 C CA . VAL A 1 189 ? 38.393 9.643 -33.772 1.00 90.56 189 VAL A CA 1
ATOM 1508 C C . VAL A 1 189 ? 37.557 9.245 -32.551 1.00 90.56 189 VAL A C 1
ATOM 1510 O O . VAL A 1 189 ? 36.378 8.903 -32.684 1.00 90.56 189 VAL A O 1
ATOM 1513 N N . ALA A 1 190 ? 38.119 9.342 -31.342 1.00 91.81 190 ALA A N 1
ATOM 1514 C CA . ALA A 1 190 ? 37.355 9.148 -30.112 1.00 91.81 190 ALA A CA 1
ATOM 1515 C C . ALA A 1 190 ? 36.226 10.189 -29.968 1.00 91.81 190 ALA A C 1
ATOM 1517 O O . ALA A 1 190 ? 35.109 9.835 -29.575 1.00 91.81 190 ALA A O 1
ATOM 1518 N N . GLY A 1 191 ? 36.473 11.442 -30.366 1.00 93.31 191 GLY A N 1
ATOM 1519 C CA . GLY A 1 191 ? 35.463 12.498 -30.464 1.00 93.31 191 GLY A CA 1
ATOM 1520 C C . GLY A 1 191 ? 34.342 12.173 -31.459 1.00 93.31 191 GLY A C 1
ATOM 1521 O O . GLY A 1 191 ? 33.163 12.362 -31.149 1.00 93.31 191 GLY A O 1
ATOM 1522 N N . MET A 1 192 ? 34.671 11.597 -32.620 1.00 93.69 192 MET A N 1
ATOM 1523 C CA . MET A 1 192 ? 33.674 11.146 -33.602 1.00 93.69 192 MET A CA 1
ATOM 1524 C C . MET A 1 192 ? 32.724 10.099 -33.010 1.00 93.69 192 MET A C 1
ATOM 1526 O O . MET A 1 192 ? 31.503 10.230 -33.154 1.00 93.69 192 MET A O 1
ATOM 1530 N N . ILE A 1 193 ? 33.280 9.105 -32.304 1.00 94.44 193 ILE A N 1
ATOM 1531 C CA . ILE A 1 193 ? 32.510 8.063 -31.612 1.00 94.44 193 ILE A CA 1
ATOM 1532 C C . ILE A 1 193 ? 31.647 8.684 -30.506 1.00 94.44 193 ILE A C 1
ATOM 1534 O O . ILE A 1 193 ? 30.459 8.368 -30.420 1.00 94.44 193 ILE A O 1
ATOM 1538 N N . ARG A 1 194 ? 32.186 9.612 -29.700 1.00 94.56 194 ARG A N 1
ATOM 1539 C CA . ARG A 1 194 ? 31.411 10.306 -28.655 1.00 94.56 194 ARG A CA 1
ATOM 1540 C C . ARG A 1 194 ? 30.222 11.063 -29.238 1.00 94.56 194 ARG A C 1
ATOM 1542 O O . ARG A 1 194 ? 29.118 10.944 -28.709 1.00 94.56 194 ARG A O 1
ATOM 1549 N N . ASN A 1 195 ? 30.411 11.773 -30.346 1.00 95.12 195 ASN A N 1
ATOM 1550 C CA . ASN A 1 195 ? 29.319 12.472 -31.018 1.00 95.12 195 ASN A CA 1
ATOM 1551 C C . ASN A 1 195 ? 28.260 11.484 -31.551 1.00 95.12 195 ASN A C 1
ATOM 1553 O O . ASN A 1 195 ? 27.100 11.856 -31.715 1.00 95.12 195 ASN A O 1
ATOM 1557 N N . THR A 1 196 ? 28.652 10.259 -31.920 1.00 95.38 196 THR A N 1
ATOM 1558 C CA . THR A 1 196 ? 27.724 9.232 -32.431 1.00 95.38 196 THR A CA 1
ATOM 1559 C C . THR A 1 196 ? 26.911 8.653 -31.277 1.00 95.38 196 THR A C 1
ATOM 1561 O O . THR A 1 196 ? 25.698 8.499 -31.389 1.00 95.38 196 THR A O 1
ATOM 1564 N N . ILE A 1 197 ? 27.554 8.447 -30.126 1.00 95.88 197 ILE A N 1
ATOM 1565 C CA . ILE A 1 197 ? 26.884 8.064 -28.879 1.00 95.88 197 ILE A CA 1
ATOM 1566 C C . ILE A 1 197 ? 25.946 9.168 -28.399 1.00 95.88 197 ILE A C 1
ATOM 1568 O O . ILE A 1 197 ? 24.846 8.854 -27.982 1.00 95.88 197 ILE A O 1
ATOM 1572 N N . SER A 1 198 ? 26.321 10.444 -28.514 1.00 95.88 198 SER A N 1
ATOM 1573 C CA . SER A 1 198 ? 25.437 11.563 -28.155 1.00 95.88 198 SER A CA 1
ATOM 1574 C C . SER A 1 198 ? 24.171 11.607 -29.026 1.00 95.88 198 SER A C 1
ATOM 1576 O O . SER A 1 198 ? 23.077 11.815 -28.512 1.00 95.88 198 SER A O 1
ATOM 1578 N N . ALA A 1 199 ? 24.277 11.317 -30.328 1.00 94.88 199 ALA A N 1
ATOM 1579 C CA . ALA A 1 199 ? 23.096 11.199 -31.190 1.00 94.88 199 ALA A CA 1
ATOM 1580 C C . ALA A 1 199 ? 22.180 10.031 -30.768 1.00 94.88 199 ALA A C 1
ATOM 1582 O O . ALA A 1 199 ? 20.956 10.161 -30.770 1.00 94.88 199 ALA A O 1
ATOM 1583 N N . TYR A 1 200 ? 22.769 8.900 -30.372 1.00 96.75 200 TYR A N 1
ATOM 1584 C CA . TYR A 1 200 ? 22.039 7.772 -29.794 1.00 96.75 200 TYR A CA 1
ATOM 1585 C C . TYR A 1 200 ? 21.377 8.129 -28.451 1.00 96.75 200 TYR A C 1
ATOM 1587 O O . TYR A 1 200 ? 20.205 7.822 -28.249 1.00 96.75 200 TYR A O 1
ATOM 1595 N N . GLU A 1 201 ? 22.102 8.817 -27.571 1.00 96.25 201 GLU A N 1
ATOM 1596 C CA . GLU A 1 201 ? 21.678 9.268 -26.241 1.00 96.25 201 GLU A CA 1
ATOM 1597 C C . GLU A 1 201 ? 20.383 10.080 -26.317 1.00 96.25 201 GLU A C 1
ATOM 1599 O O . GLU A 1 201 ? 19.392 9.723 -25.681 1.00 96.25 201 GLU A O 1
ATOM 1604 N N . VAL A 1 202 ? 20.349 11.091 -27.193 1.00 95.62 202 VAL A N 1
ATOM 1605 C CA . VAL A 1 202 ? 19.166 11.935 -27.416 1.00 95.62 202 VAL A CA 1
ATOM 1606 C C . VAL A 1 202 ? 17.972 11.108 -27.901 1.00 95.62 202 VAL A C 1
ATOM 1608 O O . VAL A 1 202 ? 16.859 11.271 -27.400 1.00 95.62 202 VAL A O 1
ATOM 1611 N N . LYS A 1 203 ? 18.184 10.182 -28.848 1.00 95.50 203 LYS A N 1
ATOM 1612 C CA . LYS A 1 203 ? 17.112 9.316 -29.370 1.00 95.50 203 LYS A CA 1
ATOM 1613 C C . LYS A 1 203 ? 16.549 8.398 -28.277 1.00 95.50 203 LYS A C 1
ATOM 1615 O O . LYS A 1 203 ? 15.328 8.261 -28.175 1.00 95.50 203 LYS A O 1
ATOM 1620 N N . VAL A 1 204 ? 17.406 7.810 -27.441 1.00 95.75 204 VAL A N 1
ATOM 1621 C CA . VAL A 1 204 ? 16.991 6.961 -26.312 1.00 95.75 204 VAL A CA 1
ATOM 1622 C C . VAL A 1 204 ? 16.242 7.777 -25.263 1.00 95.75 204 VAL A C 1
ATOM 1624 O O . VAL A 1 204 ? 15.127 7.406 -24.909 1.00 95.75 204 VAL A O 1
ATOM 1627 N N . GLN A 1 205 ? 16.795 8.906 -24.811 1.00 94.19 205 GLN A N 1
ATOM 1628 C CA . GLN A 1 205 ? 16.159 9.768 -23.809 1.00 94.19 205 GLN A CA 1
ATOM 1629 C C . GLN A 1 205 ? 14.776 10.254 -24.268 1.00 94.19 205 GLN A C 1
ATOM 1631 O O . GLN A 1 205 ? 13.817 10.166 -23.502 1.00 94.19 205 GLN A O 1
ATOM 1636 N N . ASN A 1 206 ? 14.640 10.695 -25.522 1.00 93.00 206 ASN A N 1
ATOM 1637 C CA . ASN A 1 206 ? 13.347 11.108 -26.078 1.00 93.00 206 ASN A CA 1
ATOM 1638 C C . ASN A 1 206 ? 12.349 9.946 -26.131 1.00 93.00 206 ASN A C 1
ATOM 1640 O O . ASN A 1 206 ? 11.186 10.115 -25.778 1.00 93.00 206 ASN A O 1
ATOM 1644 N N . THR A 1 207 ? 12.804 8.750 -26.510 1.00 93.00 207 THR A N 1
ATOM 1645 C CA . THR A 1 207 ? 11.944 7.558 -26.518 1.00 93.00 207 THR A CA 1
ATOM 1646 C C . THR A 1 207 ? 11.486 7.201 -25.103 1.00 93.00 207 THR A C 1
ATOM 1648 O O . THR A 1 207 ? 10.309 6.923 -24.900 1.00 93.00 207 THR A O 1
ATOM 1651 N N . PHE A 1 208 ? 12.382 7.283 -24.111 1.00 91.12 208 PHE A N 1
ATOM 1652 C CA . PHE A 1 208 ? 12.057 6.999 -22.712 1.00 91.12 208 PHE A CA 1
ATOM 1653 C C . PHE A 1 208 ? 11.034 7.970 -22.112 1.00 91.12 208 PHE A C 1
ATOM 1655 O O . PHE A 1 208 ? 10.217 7.563 -21.287 1.00 91.12 208 PHE A O 1
ATOM 1662 N N . ARG A 1 209 ? 11.052 9.237 -22.541 1.00 88.75 209 ARG A N 1
ATOM 1663 C CA . ARG A 1 209 ? 10.055 10.248 -22.152 1.00 88.75 209 ARG A CA 1
ATOM 1664 C C . ARG A 1 209 ? 8.670 9.986 -22.747 1.00 88.75 209 ARG A C 1
ATOM 1666 O O . ARG A 1 209 ? 7.691 10.418 -22.159 1.00 88.75 209 ARG A O 1
ATOM 1673 N N . ASN A 1 210 ? 8.599 9.281 -23.875 1.00 89.62 210 ASN A N 1
ATOM 1674 C CA . ASN A 1 210 ? 7.358 9.048 -24.615 1.00 89.62 210 ASN A CA 1
ATOM 1675 C C . ASN A 1 210 ? 6.636 7.740 -24.246 1.00 89.62 210 ASN A C 1
ATOM 1677 O O . ASN A 1 210 ? 5.567 7.500 -24.800 1.00 89.62 210 ASN A O 1
ATOM 1681 N N . PHE A 1 211 ? 7.206 6.885 -23.385 1.00 89.50 211 PHE A N 1
ATOM 1682 C CA . PHE A 1 211 ? 6.471 5.720 -22.866 1.00 89.50 211 PHE A CA 1
ATOM 1683 C C . PHE A 1 211 ? 5.295 6.165 -22.007 1.00 89.50 211 PHE A C 1
ATOM 1685 O O . PHE A 1 211 ? 5.440 7.130 -21.252 1.00 89.50 211 PHE A O 1
ATOM 1692 N N . GLU A 1 212 ? 4.187 5.436 -22.050 1.00 86.38 212 GLU A N 1
ATOM 1693 C CA . GLU A 1 212 ? 3.021 5.720 -21.213 1.00 86.38 212 GLU A CA 1
ATOM 1694 C C . GLU A 1 212 ? 3.228 5.217 -19.778 1.00 86.38 212 GLU A C 1
ATOM 1696 O O . GLU A 1 212 ? 3.890 4.205 -19.540 1.00 86.38 212 GLU A O 1
ATOM 1701 N N . ASP A 1 213 ? 2.684 5.941 -18.795 1.00 82.06 213 ASP A N 1
ATOM 1702 C CA . ASP A 1 213 ? 2.793 5.549 -17.383 1.00 82.06 213 ASP A CA 1
ATOM 1703 C C . ASP A 1 213 ? 1.945 4.308 -17.052 1.00 82.06 213 ASP A C 1
ATOM 1705 O O . ASP A 1 213 ? 2.314 3.541 -16.165 1.00 82.06 213 ASP A O 1
ATOM 1709 N N . SER A 1 214 ? 0.859 4.058 -17.792 1.00 81.06 214 SER A N 1
ATOM 1710 C CA . SER A 1 214 ? 0.005 2.864 -17.665 1.00 81.06 214 SER A CA 1
ATOM 1711 C C . SER A 1 214 ? 0.764 1.562 -17.943 1.00 81.06 214 SER A C 1
ATOM 1713 O O . SER A 1 214 ? 0.554 0.561 -17.259 1.00 81.06 214 SER A O 1
ATOM 1715 N N . ASN A 1 215 ? 1.711 1.585 -18.884 1.00 85.31 215 ASN A N 1
ATOM 1716 C CA . ASN A 1 215 ? 2.445 0.401 -19.340 1.00 85.31 215 ASN A CA 1
ATOM 1717 C C . ASN A 1 215 ? 3.785 0.203 -18.621 1.00 85.31 215 ASN A C 1
ATOM 1719 O O . ASN A 1 215 ? 4.608 -0.610 -19.044 1.00 85.31 215 ASN A O 1
ATOM 1723 N N . ILE A 1 216 ? 4.042 0.929 -17.533 1.00 86.50 216 ILE A N 1
ATOM 1724 C CA . ILE A 1 216 ? 5.366 0.977 -16.901 1.00 86.50 216 ILE A CA 1
ATOM 1725 C C . ILE A 1 216 ? 5.848 -0.365 -16.325 1.00 86.50 216 ILE A C 1
ATOM 1727 O O . ILE A 1 216 ? 7.056 -0.611 -16.228 1.00 86.50 216 ILE A O 1
ATOM 1731 N N . LEU A 1 217 ? 4.909 -1.240 -15.955 1.00 86.25 217 LEU A N 1
ATOM 1732 C CA . LEU A 1 217 ? 5.194 -2.600 -15.495 1.00 86.25 217 LEU A CA 1
ATOM 1733 C C . LEU A 1 217 ? 5.447 -3.583 -16.647 1.00 86.25 217 LEU A C 1
ATOM 1735 O O . LEU A 1 217 ? 5.914 -4.697 -16.411 1.00 86.25 217 LEU A O 1
ATOM 1739 N N . CYS A 1 218 ? 5.153 -3.206 -17.893 1.00 86.94 218 CYS A N 1
ATOM 1740 C CA . CYS A 1 218 ? 5.442 -4.059 -19.036 1.00 86.94 218 CYS A CA 1
ATOM 1741 C C . CYS A 1 218 ? 6.956 -4.198 -19.232 1.00 86.94 218 CYS A C 1
ATOM 1743 O O . CYS A 1 218 ? 7.744 -3.280 -18.979 1.00 86.94 218 CYS A O 1
ATOM 1745 N N . SER A 1 219 ? 7.391 -5.349 -19.752 1.00 87.88 219 SER A N 1
ATOM 1746 C CA . SER A 1 219 ? 8.823 -5.652 -19.838 1.00 87.88 219 SER A CA 1
ATOM 1747 C C . SER A 1 219 ? 9.588 -4.743 -20.807 1.00 87.88 219 SER A C 1
ATOM 1749 O O . SER A 1 219 ? 10.810 -4.670 -20.716 1.00 87.88 219 SER A O 1
ATOM 1751 N N . TYR A 1 220 ? 8.907 -4.013 -21.701 1.00 88.12 220 TYR A N 1
ATOM 1752 C CA . TYR A 1 220 ? 9.522 -3.226 -22.776 1.00 88.12 220 TYR A CA 1
ATOM 1753 C C . TYR A 1 220 ? 10.569 -2.220 -22.281 1.00 88.12 220 TYR A C 1
ATOM 1755 O O . TYR A 1 220 ? 11.663 -2.153 -22.847 1.00 88.12 220 TYR A O 1
ATOM 1763 N N . MET A 1 221 ? 10.263 -1.467 -21.218 1.00 89.88 221 MET A N 1
ATOM 1764 C CA . MET A 1 221 ? 11.184 -0.472 -20.651 1.00 89.88 221 MET A CA 1
ATOM 1765 C C . MET A 1 221 ? 12.368 -1.148 -19.949 1.00 89.88 221 MET A C 1
ATOM 1767 O O . MET A 1 221 ? 13.521 -0.782 -20.182 1.00 89.88 221 MET A O 1
ATOM 1771 N N . SER A 1 222 ? 12.094 -2.183 -19.147 1.00 91.25 222 SER A N 1
ATOM 1772 C CA . S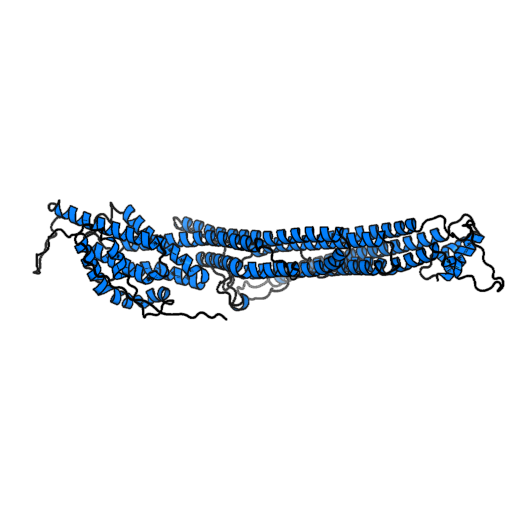ER A 1 222 ? 13.123 -2.979 -18.467 1.00 91.25 222 SER A CA 1
ATOM 1773 C C . SER A 1 222 ? 14.073 -3.652 -19.464 1.00 91.25 222 SER A C 1
ATOM 1775 O O . SER A 1 222 ? 15.292 -3.620 -19.297 1.00 91.25 222 SER A O 1
ATOM 1777 N N . ASP A 1 223 ? 13.537 -4.225 -20.538 1.00 91.69 223 ASP A N 1
ATOM 1778 C CA . ASP A 1 223 ? 14.311 -4.897 -21.576 1.00 91.69 223 ASP A CA 1
ATOM 1779 C C . ASP A 1 223 ? 15.131 -3.898 -22.395 1.00 91.69 223 ASP A C 1
ATOM 1781 O O . ASP A 1 223 ? 16.283 -4.183 -22.716 1.00 91.69 223 ASP A O 1
ATOM 1785 N N . ALA A 1 224 ? 14.600 -2.703 -22.674 1.00 92.75 224 ALA A N 1
ATOM 1786 C CA . ALA A 1 224 ? 15.368 -1.631 -23.301 1.00 92.75 224 ALA A CA 1
ATOM 1787 C C . ALA A 1 224 ? 16.572 -1.203 -22.439 1.00 92.75 224 ALA A C 1
ATOM 1789 O O . ALA A 1 224 ? 17.675 -1.055 -22.968 1.00 92.75 224 ALA A O 1
ATOM 1790 N N . ILE A 1 225 ? 16.403 -1.086 -21.115 1.00 93.50 225 ILE A N 1
ATOM 1791 C CA . ILE A 1 225 ? 17.511 -0.819 -20.177 1.00 93.50 225 ILE A CA 1
ATOM 1792 C C . ILE A 1 225 ? 18.542 -1.955 -20.215 1.00 93.50 225 ILE A C 1
ATOM 1794 O O . ILE A 1 225 ? 19.741 -1.688 -20.309 1.00 93.50 225 ILE A O 1
ATOM 1798 N N . LYS A 1 226 ? 18.102 -3.221 -20.217 1.00 92.19 226 LYS A N 1
ATOM 1799 C CA . LYS A 1 226 ? 19.003 -4.386 -20.320 1.00 92.19 226 LYS A CA 1
ATOM 1800 C C . LYS A 1 226 ? 19.800 -4.400 -21.627 1.00 92.19 226 LYS A C 1
ATOM 1802 O O . LYS A 1 226 ? 20.973 -4.769 -21.613 1.00 92.19 226 LYS A O 1
ATOM 1807 N N . GLU A 1 227 ? 19.204 -3.997 -22.750 1.00 93.69 227 GLU A N 1
ATOM 1808 C CA . GLU A 1 227 ? 19.933 -3.869 -24.019 1.00 93.69 227 GLU A CA 1
ATOM 1809 C C . GLU A 1 227 ? 21.007 -2.775 -23.931 1.00 93.69 227 GLU A C 1
ATOM 1811 O O . GLU A 1 227 ? 22.148 -3.004 -24.339 1.00 93.69 227 GLU A O 1
ATOM 1816 N N . ILE A 1 228 ? 20.695 -1.616 -23.336 1.00 94.38 228 ILE A N 1
ATOM 1817 C CA . ILE A 1 228 ? 21.684 -0.548 -23.098 1.00 94.38 228 ILE A CA 1
ATOM 1818 C C . ILE A 1 228 ? 22.823 -1.068 -22.208 1.00 94.38 228 ILE A C 1
ATOM 1820 O O . ILE A 1 228 ? 23.996 -0.885 -22.538 1.00 94.38 228 ILE A O 1
ATOM 1824 N N . PHE A 1 229 ? 22.498 -1.788 -21.131 1.00 92.38 229 PHE A N 1
ATOM 1825 C CA . PHE A 1 229 ? 23.481 -2.417 -20.249 1.00 92.38 229 PHE A CA 1
ATOM 1826 C C . PHE A 1 229 ? 24.391 -3.409 -20.995 1.00 92.38 229 PHE A C 1
ATOM 1828 O O . PHE A 1 229 ? 25.609 -3.421 -20.808 1.00 92.38 229 PHE A O 1
ATOM 1835 N N . LYS A 1 230 ? 23.836 -4.206 -21.913 1.00 92.19 230 LYS A N 1
ATOM 1836 C CA . LYS A 1 230 ? 24.614 -5.106 -22.779 1.00 92.19 230 LYS A CA 1
ATOM 1837 C C . LYS A 1 230 ? 25.587 -4.342 -23.686 1.00 92.19 230 LYS A C 1
ATOM 1839 O O . LYS A 1 230 ? 26.702 -4.814 -23.936 1.00 92.19 230 LYS A O 1
ATOM 1844 N N . ALA A 1 231 ? 25.209 -3.155 -24.159 1.00 93.62 231 ALA A N 1
ATOM 1845 C CA . ALA A 1 231 ? 26.121 -2.290 -24.901 1.00 93.62 231 ALA A CA 1
ATOM 1846 C C . ALA A 1 231 ? 27.252 -1.746 -24.013 1.00 93.62 231 ALA A C 1
ATOM 1848 O O . ALA A 1 231 ? 28.406 -1.779 -24.447 1.00 93.62 231 ALA A O 1
ATOM 1849 N N . CYS A 1 232 ? 26.968 -1.366 -22.758 1.00 91.62 232 CYS A N 1
ATOM 1850 C CA . CYS A 1 232 ? 28.003 -1.031 -21.768 1.00 91.62 232 CYS A CA 1
ATOM 1851 C C . CYS A 1 232 ? 29.020 -2.173 -21.623 1.00 91.62 232 CYS A C 1
ATOM 1853 O O . CYS A 1 232 ? 30.221 -1.954 -21.778 1.00 91.62 232 CYS A O 1
ATOM 1855 N N . GLN A 1 233 ? 28.548 -3.409 -21.418 1.00 90.25 233 GLN A N 1
ATOM 1856 C CA . GLN A 1 233 ? 29.412 -4.592 -21.292 1.00 90.25 233 GLN A CA 1
ATOM 1857 C C . GLN A 1 233 ? 30.266 -4.842 -22.542 1.00 90.25 233 GLN A C 1
ATOM 1859 O O . GLN A 1 233 ? 31.438 -5.203 -22.437 1.00 90.25 233 GLN A O 1
ATOM 1864 N N . THR A 1 234 ? 29.697 -4.627 -23.730 1.00 92.31 234 THR A N 1
ATOM 1865 C CA . THR A 1 234 ? 30.415 -4.791 -25.002 1.00 92.31 234 THR A CA 1
ATOM 1866 C C . THR A 1 234 ? 31.524 -3.749 -25.153 1.00 92.31 234 THR A C 1
ATOM 1868 O O . THR A 1 234 ? 32.625 -4.076 -25.590 1.00 92.31 234 THR A O 1
ATOM 1871 N N . PHE A 1 235 ? 31.265 -2.499 -24.771 1.00 92.75 235 PHE A N 1
ATOM 1872 C CA . PHE A 1 235 ? 32.243 -1.413 -24.868 1.00 92.75 235 PHE A CA 1
ATOM 1873 C C . PHE A 1 235 ? 33.363 -1.533 -23.825 1.00 92.75 235 PHE A C 1
ATOM 1875 O O . PHE A 1 235 ? 34.480 -1.088 -24.077 1.00 92.75 235 PHE A O 1
ATOM 1882 N N . GLU A 1 236 ? 33.089 -2.172 -22.683 1.00 87.69 236 GLU A N 1
ATOM 1883 C CA . GLU A 1 236 ? 34.090 -2.497 -21.658 1.00 87.69 236 GLU A CA 1
ATOM 1884 C C . GLU A 1 236 ? 35.094 -3.571 -22.096 1.00 87.69 236 GLU A C 1
ATOM 1886 O O . GLU A 1 236 ? 36.176 -3.675 -21.511 1.00 87.69 236 GLU A O 1
ATOM 1891 N N . ALA A 1 237 ? 34.769 -4.375 -23.114 1.00 89.75 237 ALA A N 1
ATOM 1892 C CA . ALA A 1 237 ? 35.702 -5.359 -23.636 1.00 89.75 237 ALA A CA 1
ATOM 1893 C C . ALA A 1 237 ? 36.950 -4.669 -24.212 1.00 89.75 237 ALA A C 1
ATOM 1895 O O . ALA A 1 237 ? 36.887 -3.611 -24.845 1.00 89.75 237 ALA A O 1
ATOM 1896 N N . LYS A 1 238 ? 38.117 -5.291 -24.013 1.00 83.75 238 LYS A N 1
ATOM 1897 C CA . LYS A 1 238 ? 39.407 -4.729 -24.433 1.00 83.75 238 LYS A CA 1
ATOM 1898 C C . LYS A 1 238 ? 39.381 -4.308 -25.910 1.00 83.75 238 LYS A C 1
ATOM 1900 O O . LYS A 1 238 ? 38.931 -5.070 -26.762 1.00 83.75 238 LYS A O 1
ATOM 1905 N N . GLU A 1 239 ? 39.883 -3.101 -26.190 1.00 84.06 239 GLU A N 1
ATOM 1906 C CA . GLU A 1 239 ? 39.980 -2.520 -27.543 1.00 84.06 239 GLU A CA 1
ATOM 1907 C C . GLU A 1 239 ? 38.630 -2.425 -28.286 1.00 84.06 239 GLU A C 1
ATOM 1909 O O . GLU A 1 239 ? 38.604 -2.422 -29.512 1.00 84.06 239 GLU A O 1
ATOM 1914 N N . SER A 1 240 ? 37.500 -2.333 -27.572 1.00 87.19 240 SER A N 1
ATOM 1915 C CA . SER A 1 240 ? 36.160 -2.267 -28.190 1.00 87.19 240 SER A CA 1
ATOM 1916 C C . SER A 1 240 ? 35.566 -0.857 -28.263 1.00 87.19 240 SER A C 1
ATOM 1918 O O . SER A 1 240 ? 34.693 -0.608 -29.083 1.00 87.19 240 SER A O 1
ATOM 1920 N N . ALA A 1 241 ? 36.030 0.092 -27.453 1.00 92.69 241 ALA A N 1
ATOM 1921 C CA . ALA A 1 241 ? 35.631 1.496 -27.551 1.00 92.69 241 ALA A CA 1
ATOM 1922 C C . ALA A 1 241 ? 36.666 2.404 -26.860 1.00 92.69 241 ALA A C 1
ATOM 1924 O O . ALA A 1 241 ? 37.419 1.928 -26.002 1.00 92.69 241 ALA A O 1
ATOM 1925 N N . PRO A 1 242 ? 36.718 3.708 -27.189 1.00 93.19 242 PRO A N 1
ATOM 1926 C CA . PRO A 1 242 ? 37.516 4.667 -26.430 1.00 93.19 242 PRO A CA 1
ATOM 1927 C C . PRO A 1 242 ? 36.919 4.905 -25.026 1.00 93.19 242 PRO A C 1
ATOM 1929 O O . PRO A 1 242 ? 35.697 4.858 -24.870 1.00 93.19 242 PRO A O 1
ATOM 1932 N N . PRO A 1 243 ? 37.723 5.248 -23.999 1.00 90.44 243 PRO A N 1
ATOM 1933 C CA . PRO A 1 243 ? 37.225 5.452 -22.631 1.00 90.44 243 PRO A CA 1
ATOM 1934 C C . PRO A 1 243 ? 36.090 6.481 -22.512 1.00 90.44 243 PRO A C 1
ATOM 1936 O O . PRO A 1 243 ? 35.151 6.267 -21.750 1.00 90.44 243 PRO A O 1
ATOM 1939 N N . VAL A 1 244 ? 36.132 7.555 -23.312 1.00 90.81 244 VAL A N 1
ATOM 1940 C CA . VAL A 1 244 ? 35.090 8.601 -23.357 1.00 90.81 244 VAL A CA 1
ATOM 1941 C C . VAL A 1 244 ? 33.732 8.080 -23.852 1.00 90.81 244 VAL A C 1
ATOM 1943 O O . VAL A 1 244 ? 32.683 8.592 -23.471 1.00 90.81 244 VAL A O 1
ATOM 1946 N N . ALA A 1 245 ? 33.738 7.048 -24.699 1.00 92.44 245 ALA A N 1
ATOM 1947 C CA . ALA A 1 245 ? 32.530 6.385 -25.174 1.00 92.44 245 ALA A CA 1
ATOM 1948 C C . ALA A 1 245 ? 31.944 5.459 -24.104 1.00 92.44 245 ALA A C 1
ATOM 1950 O O . ALA A 1 245 ? 30.730 5.438 -23.906 1.00 92.44 245 ALA A O 1
ATOM 1951 N N . VAL A 1 246 ? 32.811 4.722 -23.400 1.00 91.19 246 VAL A N 1
ATOM 1952 C CA . VAL A 1 246 ? 32.415 3.843 -22.291 1.00 91.19 246 VAL A CA 1
ATOM 1953 C C . VAL A 1 246 ? 31.768 4.660 -21.173 1.00 91.19 246 VAL A C 1
ATOM 1955 O O . VAL A 1 246 ? 30.696 4.298 -20.694 1.00 91.19 246 VAL A O 1
ATOM 1958 N N . SER A 1 247 ? 32.384 5.779 -20.774 1.00 89.31 247 SER A N 1
ATOM 1959 C CA . SER A 1 247 ? 31.838 6.643 -19.723 1.00 89.31 247 SER A CA 1
ATOM 1960 C C . SER A 1 247 ? 30.497 7.258 -20.123 1.00 89.31 247 SER A C 1
ATOM 1962 O O . SER A 1 247 ? 29.552 7.185 -19.345 1.00 89.31 247 SER A O 1
ATOM 1964 N N . ALA A 1 248 ? 30.379 7.781 -21.347 1.00 91.75 248 ALA A N 1
ATOM 1965 C CA . ALA A 1 248 ? 29.131 8.351 -21.853 1.00 91.75 248 ALA A CA 1
ATOM 1966 C C . ALA A 1 248 ? 27.969 7.345 -21.850 1.00 91.75 248 ALA A C 1
ATOM 1968 O O . ALA A 1 248 ? 26.867 7.671 -21.412 1.00 91.75 248 ALA A O 1
ATOM 1969 N N . LEU A 1 249 ? 28.212 6.112 -22.304 1.00 92.19 249 LEU A N 1
ATOM 1970 C CA . LEU A 1 249 ? 27.173 5.085 -22.356 1.00 92.19 249 LEU A CA 1
ATOM 1971 C C . LEU A 1 249 ? 26.748 4.614 -20.954 1.00 92.19 249 LEU A C 1
ATOM 1973 O O . LEU A 1 249 ? 25.564 4.372 -20.726 1.00 92.19 249 LEU A O 1
ATOM 1977 N N . ARG A 1 250 ? 27.690 4.546 -20.002 1.00 88.88 250 ARG A N 1
ATOM 1978 C CA . ARG A 1 250 ? 27.388 4.251 -18.592 1.00 88.88 250 ARG A CA 1
ATOM 1979 C C . ARG A 1 250 ? 26.561 5.351 -17.931 1.00 88.88 250 ARG A C 1
ATOM 1981 O O . ARG A 1 250 ? 25.610 5.033 -17.224 1.00 88.88 250 ARG A O 1
ATOM 1988 N N . ILE A 1 251 ? 26.892 6.621 -18.181 1.00 89.69 251 ILE A N 1
ATOM 1989 C CA . ILE A 1 251 ? 26.103 7.758 -17.686 1.00 89.69 251 ILE A CA 1
ATOM 1990 C C . ILE A 1 251 ? 24.663 7.625 -18.190 1.00 89.69 251 ILE A C 1
ATOM 1992 O O . ILE A 1 251 ? 23.748 7.569 -17.371 1.00 89.69 251 ILE A O 1
ATOM 1996 N N . LEU A 1 252 ? 24.470 7.418 -19.497 1.00 92.62 252 LEU A N 1
ATOM 1997 C CA . LEU A 1 252 ? 23.143 7.205 -20.079 1.00 92.62 252 LEU A CA 1
ATOM 1998 C C . LEU A 1 252 ? 22.396 6.020 -19.442 1.00 92.62 252 LEU A C 1
ATOM 2000 O O . LEU A 1 252 ? 21.225 6.156 -19.095 1.00 92.62 252 LEU A O 1
ATOM 2004 N N . HIS A 1 253 ? 23.049 4.863 -19.274 1.00 91.81 253 HIS A N 1
ATOM 2005 C CA . HIS A 1 253 ? 22.436 3.702 -18.615 1.00 91.81 253 HIS A CA 1
ATOM 2006 C C . HIS A 1 253 ? 21.945 4.056 -17.206 1.00 91.81 253 HIS A C 1
ATOM 2008 O O . HIS A 1 253 ? 20.801 3.763 -16.850 1.00 91.81 253 HIS A O 1
ATOM 2014 N N . SER A 1 254 ? 22.789 4.729 -16.425 1.00 89.81 254 SER A N 1
ATOM 2015 C CA . SER A 1 254 ? 22.482 5.109 -15.051 1.00 89.81 254 SER A CA 1
ATOM 2016 C C . SER A 1 254 ? 21.342 6.136 -14.957 1.00 89.81 254 SER A C 1
ATOM 2018 O O . SER A 1 254 ? 20.433 5.972 -14.143 1.00 89.81 254 SER A O 1
ATOM 2020 N N . GLU A 1 255 ? 21.318 7.130 -15.851 1.00 90.12 255 GLU A N 1
ATOM 2021 C CA . GLU A 1 255 ? 20.268 8.150 -15.935 1.00 90.12 255 GLU A CA 1
ATOM 2022 C C . GLU A 1 255 ? 18.916 7.551 -16.323 1.00 90.12 255 GLU A C 1
ATOM 2024 O O . GLU A 1 255 ? 17.915 7.790 -15.648 1.00 90.12 255 GLU A O 1
ATOM 2029 N N . ILE A 1 256 ? 18.877 6.738 -17.382 1.00 92.50 256 ILE A N 1
ATOM 2030 C CA . ILE A 1 256 ? 17.643 6.095 -17.846 1.00 92.50 256 ILE A CA 1
ATOM 2031 C C . ILE A 1 256 ? 17.103 5.132 -16.787 1.00 92.50 256 ILE A C 1
ATOM 2033 O O . ILE A 1 256 ? 15.895 5.094 -16.547 1.00 92.50 256 ILE A O 1
ATOM 2037 N N . THR A 1 257 ? 17.987 4.400 -16.104 1.00 91.94 257 THR A N 1
ATOM 2038 C CA . THR A 1 257 ? 17.582 3.515 -15.006 1.00 91.94 257 THR A CA 1
ATOM 2039 C C . THR A 1 257 ? 16.990 4.309 -13.843 1.00 91.94 257 THR A C 1
ATOM 2041 O O . THR A 1 257 ? 15.931 3.937 -13.335 1.00 91.94 257 THR A O 1
ATOM 2044 N N . LYS A 1 258 ? 17.606 5.437 -13.457 1.00 90.00 258 LYS A N 1
ATOM 2045 C CA . LYS A 1 258 ? 17.054 6.347 -12.439 1.00 90.00 258 LYS A CA 1
ATOM 2046 C C . LYS A 1 258 ? 15.685 6.886 -12.857 1.00 90.00 258 LYS A C 1
ATOM 2048 O O . LYS A 1 258 ? 14.759 6.850 -12.052 1.00 90.00 258 LYS A O 1
ATOM 2053 N N . ILE A 1 259 ? 15.528 7.332 -14.106 1.00 90.38 259 ILE A N 1
ATOM 2054 C CA . ILE A 1 259 ? 14.243 7.820 -14.635 1.00 90.38 259 ILE A CA 1
ATOM 2055 C C . ILE A 1 259 ? 13.168 6.737 -14.526 1.00 90.38 259 ILE A C 1
ATOM 2057 O O . ILE A 1 259 ? 12.081 7.008 -14.022 1.00 90.38 259 ILE A O 1
ATOM 2061 N N . TYR A 1 260 ? 13.465 5.510 -14.954 1.00 92.56 260 TYR A N 1
ATOM 2062 C CA . TYR A 1 260 ? 12.505 4.409 -14.896 1.00 92.56 260 TYR A CA 1
ATOM 2063 C C . TYR A 1 260 ? 12.093 4.071 -13.457 1.00 92.56 260 TYR A C 1
ATOM 2065 O O . TYR A 1 260 ? 10.904 3.973 -13.166 1.00 92.56 260 TYR A O 1
ATOM 2073 N N . ILE A 1 261 ? 13.058 3.985 -12.537 1.00 92.81 261 ILE A N 1
ATOM 2074 C CA . ILE A 1 261 ? 12.800 3.771 -11.106 1.00 92.81 261 ILE A CA 1
ATOM 2075 C C . ILE A 1 261 ? 11.908 4.877 -10.523 1.00 92.81 261 ILE A C 1
ATOM 2077 O O . ILE A 1 261 ? 10.953 4.584 -9.808 1.00 92.81 261 ILE A O 1
ATOM 2081 N N . LEU A 1 262 ? 12.193 6.149 -10.816 1.00 91.31 262 LEU A N 1
ATOM 2082 C CA . LEU A 1 262 ? 11.393 7.262 -10.297 1.00 91.31 262 LEU A CA 1
ATOM 2083 C C . LEU A 1 262 ? 9.968 7.255 -10.862 1.00 91.31 262 LEU A C 1
ATOM 2085 O O . LEU A 1 262 ? 9.020 7.542 -10.131 1.00 91.31 262 LEU A O 1
ATOM 2089 N N . ARG A 1 263 ? 9.801 6.875 -12.133 1.00 92.75 263 ARG A N 1
ATOM 2090 C CA . ARG A 1 263 ? 8.473 6.695 -12.726 1.00 92.75 263 ARG A CA 1
ATOM 2091 C C . ARG A 1 263 ? 7.718 5.529 -12.079 1.00 92.75 263 ARG A C 1
ATOM 2093 O O . ARG A 1 263 ? 6.545 5.698 -11.773 1.00 92.75 263 ARG A O 1
ATOM 2100 N N . LEU A 1 264 ? 8.382 4.410 -11.767 1.00 94.12 264 LEU A N 1
ATOM 2101 C CA . LEU A 1 264 ? 7.786 3.296 -11.010 1.00 94.12 264 LEU A CA 1
ATOM 2102 C C . LEU A 1 264 ? 7.290 3.753 -9.627 1.00 94.12 264 LEU A C 1
ATOM 2104 O O . LEU A 1 264 ? 6.171 3.435 -9.230 1.00 94.12 264 LEU A O 1
ATOM 2108 N N . CYS A 1 265 ? 8.084 4.560 -8.919 1.00 94.19 265 CYS A N 1
ATOM 2109 C CA . CYS A 1 265 ? 7.676 5.166 -7.650 1.00 94.19 265 CYS A CA 1
ATOM 2110 C C . CYS A 1 265 ? 6.465 6.107 -7.796 1.00 94.19 265 CYS A C 1
ATOM 2112 O O . CYS A 1 265 ? 5.625 6.179 -6.899 1.00 94.19 265 CYS A O 1
ATOM 2114 N N . SER A 1 266 ? 6.369 6.846 -8.904 1.00 93.19 266 SER A N 1
ATOM 2115 C CA . SER A 1 266 ? 5.213 7.700 -9.198 1.00 93.19 266 SER A CA 1
ATOM 2116 C C . SER A 1 266 ? 3.962 6.876 -9.501 1.00 93.19 266 SER A C 1
ATOM 2118 O O . SER A 1 266 ? 2.903 7.140 -8.937 1.00 93.19 266 SER A O 1
ATOM 2120 N N . TRP A 1 267 ? 4.104 5.842 -10.332 1.00 94.06 267 TRP A N 1
ATOM 2121 C CA . TRP A 1 267 ? 3.034 4.912 -10.686 1.00 94.06 267 TRP A CA 1
ATOM 2122 C C . TRP A 1 267 ? 2.451 4.217 -9.454 1.00 94.06 267 TRP A C 1
ATOM 2124 O O . TRP A 1 267 ? 1.236 4.193 -9.286 1.00 94.06 267 TRP A O 1
ATOM 2134 N N . MET A 1 268 ? 3.311 3.738 -8.549 1.00 95.06 268 MET A N 1
ATOM 2135 C CA . MET A 1 268 ? 2.907 3.111 -7.286 1.00 95.06 268 MET A CA 1
ATOM 2136 C C . MET A 1 268 ? 1.976 4.014 -6.465 1.00 95.06 268 MET A C 1
ATOM 2138 O O . MET A 1 268 ? 0.952 3.549 -5.966 1.00 95.06 268 MET A O 1
ATOM 2142 N N . ARG A 1 269 ? 2.309 5.307 -6.349 1.00 92.25 269 ARG A N 1
ATOM 2143 C CA . ARG A 1 269 ? 1.498 6.278 -5.599 1.00 92.25 269 ARG A CA 1
ATOM 2144 C C . ARG A 1 269 ? 0.183 6.602 -6.308 1.00 92.25 269 ARG A C 1
ATOM 2146 O O . ARG A 1 269 ? -0.858 6.536 -5.667 1.00 92.25 269 ARG A O 1
ATOM 2153 N N . SER A 1 270 ? 0.216 6.854 -7.619 1.00 92.06 270 SER A N 1
ATOM 2154 C CA . SER A 1 270 ? -0.998 7.119 -8.411 1.00 92.06 270 SER A CA 1
ATOM 2155 C C . SER A 1 270 ? -1.976 5.944 -8.358 1.00 92.06 270 SER A C 1
ATOM 2157 O O . SER A 1 270 ? -3.153 6.126 -8.081 1.00 92.06 270 SER A O 1
ATOM 2159 N N . CYS A 1 271 ? -1.485 4.714 -8.534 1.00 91.69 271 CYS A N 1
ATOM 2160 C CA . CYS A 1 271 ? -2.341 3.531 -8.471 1.00 91.69 271 CYS A CA 1
ATOM 2161 C C . CYS A 1 271 ? -2.920 3.316 -7.072 1.00 91.69 271 CYS A C 1
ATOM 2163 O O . CYS A 1 271 ? -4.045 2.847 -6.949 1.00 91.69 271 CYS A O 1
ATOM 2165 N N . THR A 1 272 ? -2.166 3.659 -6.021 1.00 92.88 272 THR A N 1
ATOM 2166 C CA . THR A 1 272 ? -2.650 3.600 -4.633 1.00 92.88 272 THR A CA 1
ATOM 2167 C C . THR A 1 272 ? -3.799 4.582 -4.398 1.00 92.88 272 THR A C 1
ATOM 2169 O O . THR A 1 272 ? -4.776 4.233 -3.737 1.00 92.88 272 THR A O 1
ATOM 2172 N N . GLU A 1 273 ? -3.715 5.785 -4.968 1.00 91.56 273 GLU A N 1
ATOM 2173 C CA . GLU A 1 273 ? -4.814 6.753 -4.962 1.00 91.56 273 GLU A CA 1
ATOM 2174 C C . GLU A 1 273 ? -6.037 6.201 -5.713 1.00 91.56 273 GLU A C 1
ATOM 2176 O O . GLU A 1 273 ? -7.151 6.223 -5.191 1.00 91.56 273 GLU A O 1
ATOM 2181 N N . ASP A 1 274 ? -5.844 5.633 -6.903 1.00 90.69 274 ASP A N 1
ATOM 2182 C CA . ASP A 1 274 ? -6.953 5.173 -7.743 1.00 90.69 274 ASP A CA 1
ATOM 2183 C C . ASP A 1 274 ? -7.704 3.969 -7.161 1.00 90.69 274 ASP A C 1
ATOM 2185 O O . ASP A 1 274 ? -8.936 3.942 -7.205 1.00 90.69 274 ASP A O 1
ATOM 2189 N N . ILE A 1 275 ? -7.007 3.007 -6.541 1.00 92.75 275 ILE A N 1
ATOM 2190 C CA . ILE A 1 275 ? -7.689 1.897 -5.852 1.00 92.75 275 ILE A CA 1
ATOM 2191 C C . ILE A 1 275 ? -8.495 2.379 -4.643 1.00 92.75 275 ILE A C 1
ATOM 2193 O O . ILE A 1 275 ? -9.507 1.767 -4.313 1.00 92.75 275 ILE A O 1
ATOM 2197 N N . SER A 1 276 ? -8.083 3.474 -3.995 1.00 89.38 276 SER A N 1
ATOM 2198 C CA . SER A 1 276 ? -8.776 3.992 -2.812 1.00 89.38 276 SER A CA 1
ATOM 2199 C C . SER A 1 276 ? -10.122 4.644 -3.138 1.00 89.38 276 SER A C 1
ATOM 2201 O O . SER A 1 276 ? -11.013 4.670 -2.292 1.00 89.38 276 SER A O 1
ATOM 2203 N N . LYS A 1 277 ? -10.303 5.107 -4.382 1.00 88.00 277 LYS A N 1
ATOM 2204 C CA . LYS A 1 277 ? -11.570 5.669 -4.877 1.00 88.00 277 LYS A CA 1
ATOM 2205 C C . LYS A 1 277 ? -12.641 4.593 -5.088 1.00 88.00 277 LYS A C 1
ATOM 2207 O O . LYS A 1 277 ? -13.826 4.901 -5.029 1.00 88.00 277 LYS A O 1
ATOM 2212 N N . ASN A 1 278 ? -12.229 3.341 -5.304 1.00 83.44 278 ASN A N 1
ATOM 2213 C CA . ASN A 1 278 ? -13.094 2.233 -5.713 1.00 83.44 278 ASN A CA 1
ATOM 2214 C C . ASN A 1 278 ? -13.137 1.118 -4.651 1.00 83.44 278 ASN A C 1
ATOM 2216 O O . ASN A 1 278 ? -12.842 -0.044 -4.935 1.00 83.44 278 ASN A O 1
ATOM 2220 N N . GLU A 1 279 ? -13.487 1.467 -3.411 1.00 86.62 279 GLU A N 1
ATOM 2221 C CA . GLU A 1 279 ? -13.667 0.484 -2.335 1.00 86.62 279 GLU A CA 1
ATOM 2222 C C . GLU A 1 279 ? -14.941 -0.350 -2.555 1.00 86.62 279 GLU A C 1
ATOM 2224 O O . GLU A 1 279 ? -16.030 0.181 -2.780 1.00 86.62 279 GLU A O 1
ATOM 2229 N N . THR A 1 280 ? -14.802 -1.676 -2.476 1.00 83.44 280 THR A N 1
ATOM 2230 C CA . THR A 1 280 ? -15.879 -2.633 -2.781 1.00 83.44 280 THR A CA 1
ATOM 2231 C C . THR A 1 280 ? -16.735 -2.963 -1.562 1.00 83.44 280 THR A C 1
ATOM 2233 O O . THR A 1 280 ? -17.895 -3.359 -1.709 1.00 83.44 280 THR A O 1
ATOM 2236 N N . TRP A 1 281 ? -16.181 -2.791 -0.354 1.00 89.69 281 TRP A N 1
ATOM 2237 C CA . TRP A 1 281 ? -16.826 -3.135 0.919 1.00 89.69 281 TRP A CA 1
ATOM 2238 C C . TRP A 1 281 ? -17.184 -4.621 1.053 1.00 89.69 281 TRP A C 1
ATOM 2240 O O . TRP A 1 281 ? -18.090 -4.974 1.806 1.00 89.69 281 TRP A O 1
ATOM 2250 N N . ILE A 1 282 ? -16.484 -5.496 0.327 1.00 88.19 282 ILE A N 1
ATOM 2251 C CA . ILE A 1 282 ? -16.677 -6.947 0.387 1.00 88.19 282 ILE A CA 1
ATOM 2252 C C . ILE A 1 282 ? -15.549 -7.557 1.232 1.00 88.19 282 ILE A C 1
ATOM 2254 O O . ILE A 1 282 ? -14.375 -7.354 0.902 1.00 88.19 282 ILE A O 1
ATOM 2258 N N . PRO A 1 283 ? -15.861 -8.307 2.308 1.00 89.75 283 PRO A N 1
ATOM 2259 C CA . PRO A 1 283 ? -14.844 -8.979 3.104 1.00 89.75 283 PRO A CA 1
ATOM 2260 C C . PRO A 1 283 ? -14.162 -10.088 2.302 1.00 89.75 283 PRO A C 1
ATOM 2262 O O . PRO A 1 283 ? -14.821 -10.920 1.675 1.00 89.75 283 PRO A O 1
ATOM 2265 N N . VAL A 1 284 ? -12.835 -10.146 2.379 1.00 91.25 284 VAL A N 1
ATOM 2266 C CA . VAL A 1 284 ? -12.055 -11.213 1.738 1.00 91.25 284 VAL A CA 1
ATOM 2267 C C . VAL A 1 284 ? -12.077 -12.500 2.563 1.00 91.25 284 VAL A C 1
ATOM 2269 O O . VAL A 1 284 ? -12.238 -12.503 3.791 1.00 91.25 284 VAL A O 1
ATOM 2272 N N . SER A 1 285 ? -11.864 -13.629 1.892 1.00 89.31 285 SER A N 1
ATOM 2273 C CA . SER A 1 285 ? -11.829 -14.934 2.548 1.00 89.31 285 SER A CA 1
ATOM 2274 C C . SER A 1 285 ? -10.620 -15.076 3.485 1.00 89.31 285 SER A C 1
ATOM 2276 O O . SER A 1 285 ? -9.562 -14.483 3.274 1.00 89.31 285 SER A O 1
ATOM 2278 N N . LEU A 1 286 ? -10.732 -15.936 4.508 1.00 86.25 286 LEU A N 1
ATOM 2279 C CA . LEU A 1 286 ? -9.631 -16.250 5.441 1.00 86.25 286 LEU A CA 1
ATOM 2280 C C . LEU A 1 286 ? -8.347 -16.729 4.740 1.00 86.25 286 LEU A C 1
ATOM 2282 O O . LEU A 1 286 ? -7.255 -16.554 5.280 1.00 86.25 286 LEU A O 1
ATOM 2286 N N . LEU A 1 287 ? -8.467 -17.345 3.562 1.00 86.94 287 LEU A N 1
ATOM 2287 C CA . LEU A 1 287 ? -7.323 -17.806 2.776 1.00 86.94 287 LEU A CA 1
ATOM 2288 C C . LEU A 1 287 ? -6.579 -16.634 2.128 1.00 86.94 287 LEU A C 1
ATOM 2290 O O . LEU A 1 287 ? -5.355 -16.578 2.216 1.00 86.94 287 LEU A O 1
ATOM 2294 N N . GLU A 1 288 ? -7.303 -15.680 1.541 1.00 86.19 288 GLU A N 1
ATOM 2295 C CA . GLU A 1 288 ? -6.722 -14.509 0.864 1.00 86.19 288 GLU A CA 1
ATOM 2296 C C . GLU A 1 288 ? -5.979 -13.589 1.838 1.00 86.19 288 GLU A C 1
ATOM 2298 O O . GLU A 1 288 ? -4.902 -13.081 1.520 1.00 86.19 288 GLU A O 1
ATOM 2303 N N . ARG A 1 289 ? -6.492 -13.453 3.067 1.00 87.38 289 ARG A N 1
ATOM 2304 C CA . ARG A 1 289 ? -5.825 -12.721 4.156 1.00 87.38 289 ARG A CA 1
ATOM 2305 C C . ARG A 1 289 ? -4.818 -13.556 4.955 1.00 87.38 289 ARG A C 1
ATOM 2307 O O . ARG A 1 289 ? -4.504 -13.206 6.083 1.00 87.38 289 ARG A O 1
ATOM 2314 N N . ASN A 1 290 ? -4.321 -14.675 4.422 1.00 88.25 290 ASN A N 1
ATOM 2315 C CA . ASN A 1 290 ? -3.306 -15.530 5.065 1.00 88.25 290 ASN A CA 1
ATOM 2316 C C . ASN A 1 290 ? -3.624 -15.933 6.522 1.00 88.25 290 ASN A C 1
ATOM 2318 O O . ASN A 1 290 ? -2.722 -16.036 7.350 1.00 88.25 290 ASN A O 1
ATOM 2322 N N . ARG A 1 291 ? -4.898 -16.202 6.838 1.00 88.38 291 ARG A N 1
ATOM 2323 C CA . ARG A 1 291 ? -5.392 -16.512 8.196 1.00 88.38 291 ARG A CA 1
ATOM 2324 C C . ARG A 1 291 ? -5.216 -15.381 9.220 1.00 88.38 291 ARG A C 1
ATOM 2326 O O . ARG A 1 291 ? -5.255 -15.649 10.419 1.00 88.38 291 ARG A O 1
ATOM 2333 N N . SER A 1 292 ? -5.063 -14.144 8.757 1.00 90.19 292 SER A N 1
ATOM 2334 C CA . SER A 1 292 ? -5.118 -12.952 9.601 1.00 90.19 292 SER A CA 1
ATOM 2335 C C . SER A 1 292 ? -6.420 -12.908 10.413 1.00 90.19 292 SER A C 1
ATOM 2337 O O . SER A 1 292 ? -7.471 -13.269 9.871 1.00 90.19 292 SER A O 1
ATOM 2339 N N . PRO A 1 293 ? -6.400 -12.446 11.679 1.00 90.00 293 PRO A N 1
ATOM 2340 C CA . PRO A 1 293 ? -7.613 -12.253 12.470 1.00 90.00 293 PRO A CA 1
ATOM 2341 C C . PRO A 1 293 ? -8.469 -11.061 11.997 1.00 90.00 293 PRO A C 1
ATOM 2343 O O . PRO A 1 293 ? -9.645 -11.001 12.351 1.00 90.00 293 PRO A O 1
ATOM 2346 N N . TYR A 1 294 ? -7.932 -10.155 11.172 1.00 93.00 294 TYR A N 1
ATOM 2347 C CA . TYR A 1 294 ? -8.615 -8.946 10.689 1.00 93.00 294 TYR A CA 1
ATOM 2348 C C . TYR A 1 294 ? -9.570 -9.217 9.527 1.00 93.00 294 TYR A C 1
ATOM 2350 O O . TYR A 1 294 ? -9.156 -9.783 8.514 1.00 93.00 294 TYR A O 1
ATOM 2358 N N . THR A 1 295 ? -10.836 -8.816 9.639 1.00 92.19 295 THR A N 1
ATOM 2359 C CA . THR A 1 295 ? -11.820 -8.953 8.552 1.00 92.19 295 THR A CA 1
ATOM 2360 C C . THR A 1 295 ? -11.666 -7.766 7.605 1.00 92.19 295 THR A C 1
ATOM 2362 O O . THR A 1 295 ? -12.270 -6.727 7.828 1.00 92.19 295 THR A O 1
ATOM 2365 N N . ILE A 1 296 ? -10.794 -7.905 6.604 1.00 94.00 296 ILE A N 1
ATOM 2366 C CA . ILE A 1 296 ? -10.412 -6.829 5.674 1.00 94.00 296 ILE A CA 1
ATOM 2367 C C . ILE A 1 296 ? -11.199 -6.864 4.359 1.00 94.00 296 ILE A C 1
ATOM 2369 O O . ILE A 1 296 ? -11.700 -7.919 3.957 1.00 94.00 296 ILE A O 1
ATOM 2373 N N . SER A 1 297 ? -11.226 -5.731 3.655 1.00 93.81 297 SER A N 1
ATOM 2374 C CA . SER A 1 297 ? -11.642 -5.656 2.250 1.00 93.81 297 SER A CA 1
ATOM 2375 C C . SER A 1 297 ? -10.499 -6.043 1.298 1.00 93.81 297 SER A C 1
ATOM 2377 O O . SER A 1 297 ? -9.381 -6.365 1.715 1.00 93.81 297 SER A O 1
ATOM 2379 N N . SER A 1 298 ? -10.749 -6.010 -0.014 1.00 92.38 298 SER A N 1
ATOM 2380 C CA . SER A 1 298 ? -9.711 -6.238 -1.029 1.00 92.38 298 SER A CA 1
ATOM 2381 C C . SER A 1 298 ? -8.652 -5.127 -1.083 1.00 92.38 298 SER A C 1
ATOM 2383 O O . SER A 1 298 ? -7.581 -5.336 -1.656 1.00 92.38 298 SER A O 1
ATOM 2385 N N . LEU A 1 299 ? -8.920 -3.955 -0.497 1.00 95.00 299 LEU A N 1
ATOM 2386 C CA . LEU A 1 299 ? -8.101 -2.753 -0.651 1.00 95.00 299 LEU A CA 1
ATOM 2387 C C . LEU A 1 299 ? -6.664 -2.907 -0.102 1.00 95.00 299 LEU A C 1
ATOM 2389 O O . LEU A 1 299 ? -5.726 -2.671 -0.870 1.00 95.00 299 LEU A O 1
ATOM 2393 N N . PRO A 1 300 ? -6.420 -3.388 1.139 1.00 95.88 300 PRO A N 1
ATOM 2394 C CA . PRO A 1 300 ? -5.053 -3.639 1.611 1.00 95.88 300 PRO A CA 1
ATOM 2395 C C . PRO A 1 300 ? -4.283 -4.669 0.769 1.00 95.88 300 PRO A C 1
ATOM 2397 O O . PRO A 1 300 ? -3.058 -4.591 0.646 1.00 95.88 300 PRO A O 1
ATOM 2400 N N . LEU A 1 301 ? -4.979 -5.642 0.169 1.00 94.94 301 LEU A N 1
ATOM 2401 C CA . LEU A 1 301 ? -4.361 -6.646 -0.701 1.00 94.94 301 LEU A CA 1
ATOM 2402 C C . LEU A 1 301 ? -4.003 -6.070 -2.078 1.00 94.94 301 LEU A C 1
ATOM 2404 O O . LEU A 1 301 ? -2.934 -6.379 -2.609 1.00 94.94 301 LEU A O 1
ATOM 2408 N N . ALA A 1 302 ? -4.849 -5.200 -2.633 1.00 94.88 302 ALA A N 1
ATOM 2409 C CA . ALA A 1 302 ? -4.546 -4.459 -3.854 1.00 94.88 302 ALA A CA 1
ATOM 2410 C C . ALA A 1 302 ? -3.328 -3.543 -3.652 1.00 94.88 302 ALA A C 1
ATOM 2412 O O . ALA A 1 302 ? -2.377 -3.600 -4.436 1.00 94.88 302 ALA A O 1
ATOM 2413 N N . PHE A 1 303 ? -3.292 -2.799 -2.540 1.00 96.25 303 PHE A N 1
ATOM 2414 C CA . PHE A 1 303 ? -2.140 -1.984 -2.149 1.00 96.25 303 PHE A CA 1
ATOM 2415 C C . PHE A 1 303 ? -0.863 -2.832 -2.012 1.00 96.25 303 PHE A C 1
ATOM 2417 O O . PHE A 1 303 ? 0.176 -2.504 -2.595 1.00 96.25 303 PHE A O 1
ATOM 2424 N N . ARG A 1 304 ? -0.948 -3.995 -1.343 1.00 95.62 304 ARG A N 1
ATOM 2425 C CA . ARG A 1 304 ? 0.158 -4.966 -1.268 1.00 95.62 304 ARG A CA 1
ATOM 2426 C C . ARG A 1 304 ? 0.683 -5.346 -2.649 1.00 95.62 304 ARG A C 1
ATOM 2428 O O . ARG A 1 304 ? 1.898 -5.391 -2.829 1.00 95.62 304 ARG A O 1
ATOM 2435 N N . SER A 1 305 ? -0.207 -5.654 -3.590 1.00 94.88 305 SER A N 1
ATOM 2436 C CA . SER A 1 305 ? 0.157 -6.069 -4.949 1.00 94.88 305 SER A CA 1
ATOM 2437 C C . SER A 1 305 ? 0.922 -4.969 -5.694 1.00 94.88 305 SER A C 1
ATOM 2439 O O . SER A 1 305 ? 2.007 -5.224 -6.223 1.00 94.88 305 SER A O 1
ATOM 2441 N N . ILE A 1 306 ? 0.418 -3.731 -5.653 1.00 94.88 306 ILE A N 1
ATOM 2442 C CA . ILE A 1 306 ? 1.022 -2.558 -6.307 1.00 94.88 306 ILE A CA 1
ATOM 2443 C C . ILE A 1 306 ? 2.436 -2.292 -5.776 1.00 94.88 306 ILE A C 1
ATOM 2445 O O . ILE A 1 306 ? 3.396 -2.212 -6.553 1.00 94.88 306 ILE A O 1
ATOM 2449 N N . VAL A 1 307 ? 2.593 -2.211 -4.450 1.00 95.38 307 VAL A N 1
ATOM 2450 C CA . VAL A 1 307 ? 3.897 -1.941 -3.824 1.00 95.38 307 VAL A CA 1
ATOM 2451 C C . VAL A 1 307 ? 4.859 -3.107 -4.046 1.00 95.38 307 VAL A C 1
ATOM 2453 O O . VAL A 1 307 ? 6.030 -2.900 -4.370 1.00 95.38 307 VAL A O 1
ATOM 2456 N N . ALA A 1 308 ? 4.380 -4.348 -3.921 1.00 94.50 308 ALA A N 1
ATOM 2457 C CA . ALA A 1 308 ? 5.206 -5.527 -4.141 1.00 94.50 308 ALA A CA 1
ATOM 2458 C C . ALA A 1 308 ? 5.715 -5.607 -5.587 1.00 94.50 308 ALA A C 1
ATOM 2460 O O . ALA A 1 308 ? 6.910 -5.848 -5.765 1.00 94.50 308 ALA A O 1
ATOM 2461 N N . SER A 1 309 ? 4.851 -5.385 -6.581 1.00 93.75 309 SER A N 1
ATOM 2462 C CA . SER A 1 309 ? 5.215 -5.396 -8.002 1.00 93.75 309 SER A CA 1
ATOM 2463 C C . SER A 1 309 ? 6.235 -4.303 -8.326 1.00 93.75 309 SER A C 1
ATOM 2465 O O . SER A 1 309 ? 7.269 -4.574 -8.943 1.00 93.75 309 SER A O 1
ATOM 2467 N N . THR A 1 310 ? 6.008 -3.087 -7.821 1.00 94.19 310 THR A N 1
ATOM 2468 C CA . THR A 1 310 ? 6.948 -1.963 -7.957 1.00 94.19 310 THR A CA 1
ATOM 2469 C C . THR A 1 310 ? 8.323 -2.329 -7.402 1.00 94.19 310 THR A C 1
ATOM 2471 O O . THR A 1 310 ? 9.340 -2.170 -8.077 1.00 94.19 310 THR A O 1
ATOM 2474 N N . MET A 1 311 ? 8.363 -2.890 -6.191 1.00 93.44 311 MET A N 1
ATOM 2475 C CA . MET A 1 311 ? 9.612 -3.289 -5.544 1.00 93.44 311 MET A CA 1
ATOM 2476 C C . MET A 1 311 ? 10.350 -4.405 -6.291 1.00 93.44 311 MET A C 1
ATOM 2478 O O . MET A 1 311 ? 11.580 -4.391 -6.321 1.00 93.44 311 MET A O 1
ATOM 2482 N N . ASP A 1 312 ? 9.643 -5.341 -6.929 1.00 92.81 312 ASP A N 1
ATOM 2483 C CA . ASP A 1 312 ? 10.282 -6.377 -7.752 1.00 92.81 312 ASP A CA 1
ATOM 2484 C C . ASP A 1 312 ? 10.972 -5.779 -8.983 1.00 92.81 312 ASP A C 1
ATOM 2486 O O . ASP A 1 312 ? 12.130 -6.105 -9.262 1.00 92.81 312 ASP A O 1
ATOM 2490 N N . HIS A 1 313 ? 10.315 -4.843 -9.673 1.00 91.44 313 HIS A N 1
ATOM 2491 C CA . HIS A 1 313 ? 10.901 -4.144 -10.820 1.00 91.44 313 HIS A CA 1
ATOM 2492 C C . HIS A 1 313 ? 12.106 -3.294 -10.410 1.00 91.44 313 HIS A C 1
ATOM 2494 O O . HIS A 1 313 ? 13.159 -3.347 -11.050 1.00 91.44 313 HIS A O 1
ATOM 2500 N N . VAL A 1 314 ? 11.991 -2.567 -9.298 1.00 92.44 314 VAL A N 1
ATOM 2501 C CA . VAL A 1 314 ? 13.093 -1.781 -8.738 1.00 92.44 314 VAL A CA 1
ATOM 2502 C C . VAL A 1 314 ? 14.276 -2.681 -8.355 1.00 92.44 314 VAL A C 1
ATOM 2504 O O . VAL A 1 314 ? 15.419 -2.359 -8.684 1.00 92.44 314 VAL A O 1
ATOM 2507 N N . ASN A 1 315 ? 14.033 -3.846 -7.743 1.00 90.94 315 ASN A N 1
ATOM 2508 C CA . ASN A 1 315 ? 15.083 -4.812 -7.410 1.00 90.94 315 ASN A CA 1
ATOM 2509 C C . ASN A 1 315 ? 15.849 -5.288 -8.656 1.00 90.94 315 ASN A C 1
ATOM 2511 O O . ASN A 1 315 ? 17.082 -5.315 -8.645 1.00 90.94 315 ASN A O 1
ATOM 2515 N N . LEU A 1 316 ? 15.137 -5.613 -9.742 1.00 88.50 316 LEU A N 1
ATOM 2516 C CA . LEU A 1 316 ? 15.758 -6.021 -11.007 1.00 88.50 316 LEU A CA 1
ATOM 2517 C C . LEU A 1 316 ? 16.688 -4.932 -11.566 1.00 88.50 316 LEU A C 1
ATOM 2519 O O . LEU A 1 316 ? 17.786 -5.243 -12.028 1.00 88.50 316 LEU A O 1
ATOM 2523 N N . MET A 1 317 ? 16.278 -3.664 -11.496 1.00 89.50 317 MET A N 1
ATOM 2524 C CA . MET A 1 317 ? 17.065 -2.527 -11.997 1.00 89.50 317 MET A CA 1
ATOM 2525 C C . MET A 1 317 ? 18.259 -2.183 -11.100 1.00 89.50 317 MET A C 1
ATOM 2527 O O . MET A 1 317 ? 19.323 -1.799 -11.575 1.00 89.50 317 MET A O 1
ATOM 2531 N N . ILE A 1 318 ? 18.132 -2.359 -9.788 1.00 87.31 318 ILE A N 1
ATOM 2532 C CA . ILE A 1 318 ? 19.223 -2.065 -8.850 1.00 87.31 318 ILE A CA 1
ATOM 2533 C C . ILE A 1 318 ? 20.347 -3.090 -8.947 1.00 87.31 318 ILE A C 1
ATOM 2535 O O . ILE A 1 318 ? 21.511 -2.747 -8.731 1.00 87.31 318 ILE A O 1
ATOM 2539 N N . GLN A 1 319 ? 20.032 -4.344 -9.275 1.00 84.50 319 GLN A N 1
ATOM 2540 C CA . GLN A 1 319 ? 21.049 -5.379 -9.442 1.00 84.50 319 GLN A CA 1
ATOM 2541 C C . GLN A 1 319 ? 22.053 -5.030 -10.552 1.00 84.50 319 GLN A C 1
ATOM 2543 O O . GLN A 1 319 ? 23.255 -5.223 -10.344 1.00 84.50 319 GLN A O 1
ATOM 2548 N N . SER A 1 320 ? 21.605 -4.457 -11.680 1.00 79.69 320 SER A N 1
ATOM 2549 C CA . SER A 1 320 ? 22.519 -3.995 -12.736 1.00 79.69 320 SER A CA 1
ATOM 2550 C C . SER A 1 320 ? 23.370 -2.817 -12.252 1.00 79.69 320 SER A C 1
ATOM 2552 O O . SER A 1 320 ? 24.600 -2.898 -12.311 1.00 79.69 320 SER A O 1
ATOM 2554 N N . LEU A 1 321 ? 22.753 -1.791 -11.656 1.00 82.19 321 LEU A N 1
ATOM 2555 C CA . LEU A 1 321 ? 23.454 -0.608 -11.136 1.00 82.19 321 LEU A CA 1
ATOM 2556 C C . LEU A 1 321 ? 24.477 -0.936 -10.042 1.00 82.19 321 LEU A C 1
ATOM 2558 O O . LEU A 1 321 ? 25.541 -0.327 -9.991 1.00 82.19 321 LEU A O 1
ATOM 2562 N N . ARG A 1 322 ? 24.212 -1.918 -9.173 1.00 83.56 322 ARG A N 1
ATOM 2563 C CA . ARG A 1 322 ? 25.164 -2.340 -8.128 1.00 83.56 322 ARG A CA 1
ATOM 2564 C C . ARG A 1 322 ? 26.456 -2.897 -8.689 1.00 83.56 322 ARG A C 1
ATOM 2566 O O . ARG A 1 322 ? 27.528 -2.612 -8.153 1.00 83.56 322 ARG A O 1
ATOM 2573 N N . SER A 1 323 ? 26.351 -3.701 -9.744 1.00 77.25 323 SER A N 1
ATOM 2574 C CA . SER A 1 323 ? 27.532 -4.247 -10.409 1.00 77.25 323 SER A CA 1
ATOM 2575 C C . SER A 1 323 ? 28.414 -3.122 -10.965 1.00 77.25 323 SER A C 1
ATOM 2577 O O . SER A 1 323 ? 29.640 -3.198 -10.884 1.00 77.25 323 SER A O 1
ATOM 2579 N N . GLU A 1 324 ? 27.797 -2.034 -11.433 1.00 74.62 324 GLU A N 1
ATOM 2580 C CA . GLU A 1 324 ? 28.478 -0.861 -11.983 1.00 74.62 324 GLU A CA 1
ATOM 2581 C C . GLU A 1 324 ? 29.026 0.080 -10.904 1.00 74.62 324 GLU A C 1
ATOM 2583 O O . GLU A 1 324 ? 30.160 0.540 -11.021 1.00 74.62 324 GLU A O 1
ATOM 2588 N N . ALA A 1 325 ? 28.275 0.309 -9.825 1.00 79.06 325 ALA A N 1
ATOM 2589 C CA . ALA A 1 325 ? 28.676 1.154 -8.699 1.00 79.06 325 ALA A CA 1
ATOM 2590 C C . ALA A 1 325 ? 29.977 0.672 -8.036 1.00 79.06 325 ALA A C 1
ATOM 2592 O O . ALA A 1 325 ? 30.755 1.475 -7.536 1.00 79.06 325 ALA A O 1
ATOM 2593 N N . SER A 1 326 ? 30.271 -0.632 -8.087 1.00 78.69 326 SER A N 1
ATOM 2594 C CA . SER A 1 326 ? 31.552 -1.172 -7.605 1.00 78.69 326 SER A CA 1
ATOM 2595 C C . SER A 1 326 ? 32.779 -0.679 -8.393 1.00 78.69 326 SER A C 1
ATOM 2597 O O . SER A 1 326 ? 33.903 -0.785 -7.907 1.00 78.69 326 SER A O 1
ATOM 2599 N N . LYS A 1 327 ? 32.572 -0.146 -9.605 1.00 78.25 327 LYS A N 1
ATOM 2600 C CA . LYS A 1 327 ? 33.622 0.290 -10.537 1.00 78.25 327 LYS A CA 1
ATOM 2601 C C . LYS A 1 327 ? 33.732 1.818 -10.662 1.00 78.25 327 LYS A C 1
ATOM 2603 O O . LYS A 1 327 ? 34.662 2.287 -11.317 1.00 78.25 327 LYS A O 1
ATOM 2608 N N . SER A 1 328 ? 32.788 2.592 -10.117 1.00 79.50 328 SER A N 1
ATOM 2609 C CA . SER A 1 328 ? 32.706 4.050 -10.295 1.00 79.50 328 SER A CA 1
ATOM 2610 C C . SER A 1 328 ? 32.086 4.734 -9.075 1.00 79.50 328 SER A C 1
ATOM 2612 O O . SER A 1 328 ? 30.967 4.409 -8.683 1.00 79.50 328 SER A O 1
ATOM 2614 N N . GLU A 1 329 ? 32.798 5.721 -8.522 1.00 84.81 329 GLU A N 1
ATOM 2615 C CA . GLU A 1 329 ? 32.334 6.509 -7.371 1.00 84.81 329 GLU A CA 1
ATOM 2616 C C . GLU A 1 329 ? 31.095 7.355 -7.711 1.00 84.81 329 GLU A C 1
ATOM 2618 O O . GLU A 1 329 ? 30.142 7.391 -6.938 1.00 84.81 329 GLU A O 1
ATOM 2623 N N . ASP A 1 330 ? 31.051 7.965 -8.899 1.00 81.81 330 ASP A N 1
ATOM 2624 C CA . ASP A 1 330 ? 29.913 8.791 -9.331 1.00 81.81 330 ASP A CA 1
ATOM 2625 C C . ASP A 1 330 ? 28.614 7.969 -9.420 1.00 81.81 330 ASP A C 1
ATOM 2627 O O . ASP A 1 330 ? 27.557 8.394 -8.952 1.00 81.81 330 ASP A O 1
ATOM 2631 N N . ILE A 1 331 ? 28.699 6.743 -9.954 1.00 81.44 331 ILE A N 1
ATOM 2632 C CA . ILE A 1 331 ? 27.557 5.816 -10.036 1.00 81.44 331 ILE A CA 1
ATOM 2633 C C . ILE A 1 331 ? 27.145 5.341 -8.636 1.00 81.44 331 ILE A C 1
ATOM 2635 O O . ILE A 1 331 ? 25.958 5.157 -8.362 1.00 81.44 331 ILE A O 1
ATOM 2639 N N . TYR A 1 332 ? 28.101 5.167 -7.722 1.00 84.62 332 TYR A N 1
ATOM 2640 C CA . TYR A 1 332 ? 27.808 4.828 -6.332 1.00 84.62 332 TYR A CA 1
ATOM 2641 C C . TYR A 1 332 ? 27.058 5.951 -5.596 1.00 84.62 332 TYR A C 1
ATOM 2643 O O . TYR A 1 332 ? 26.096 5.670 -4.874 1.00 84.62 332 TYR A O 1
ATOM 2651 N N . LEU A 1 333 ? 27.434 7.215 -5.814 1.00 86.81 333 LEU A N 1
ATOM 2652 C CA . LEU A 1 333 ? 26.703 8.372 -5.284 1.00 86.81 333 LEU A CA 1
ATOM 2653 C C . LEU A 1 333 ? 25.283 8.457 -5.861 1.00 86.81 333 LEU A C 1
ATOM 2655 O O . LEU A 1 333 ? 24.327 8.620 -5.099 1.00 86.81 333 LEU A O 1
ATOM 2659 N N . LEU A 1 334 ? 25.126 8.247 -7.171 1.00 85.69 334 LEU A N 1
ATOM 2660 C CA . LEU A 1 334 ? 23.814 8.192 -7.825 1.00 85.69 334 LEU A CA 1
ATOM 2661 C C . LEU A 1 334 ? 22.930 7.073 -7.252 1.00 85.69 334 LEU A C 1
ATOM 2663 O O . LEU A 1 334 ? 21.733 7.269 -7.028 1.00 85.69 334 LEU A O 1
ATOM 2667 N N . LEU A 1 335 ? 23.509 5.898 -6.986 1.00 87.06 335 LEU A N 1
ATOM 2668 C CA . LEU A 1 335 ? 22.792 4.771 -6.393 1.00 87.06 335 LEU A CA 1
ATOM 2669 C C . LEU A 1 335 ? 22.295 5.098 -4.978 1.00 87.06 335 LEU A C 1
ATOM 2671 O O . LEU A 1 335 ? 21.177 4.719 -4.631 1.00 87.06 335 LEU A O 1
ATOM 2675 N N . LYS A 1 336 ? 23.087 5.822 -4.177 1.00 87.81 336 LYS A N 1
ATOM 2676 C CA . LYS A 1 336 ? 22.670 6.297 -2.847 1.00 87.81 336 LYS A CA 1
ATOM 2677 C C . LYS A 1 336 ? 21.540 7.321 -2.914 1.00 87.81 336 LYS A C 1
ATOM 2679 O O . LYS A 1 336 ? 20.577 7.205 -2.164 1.00 87.81 336 LYS A O 1
ATOM 2684 N N . GLU A 1 337 ? 21.630 8.294 -3.815 1.00 89.25 337 GLU A N 1
ATOM 2685 C CA . GLU A 1 337 ? 20.562 9.281 -4.027 1.00 89.25 337 GLU A CA 1
ATOM 2686 C C . GLU A 1 337 ? 19.258 8.600 -4.478 1.00 89.25 337 GLU A C 1
ATOM 2688 O O . GLU A 1 337 ? 18.165 8.904 -3.994 1.00 89.25 337 GLU A O 1
ATOM 2693 N N . THR A 1 338 ? 19.379 7.618 -5.375 1.00 88.88 338 THR A N 1
ATOM 2694 C CA . THR A 1 338 ? 18.246 6.828 -5.869 1.00 88.88 338 THR A CA 1
ATOM 2695 C C . THR A 1 338 ? 17.646 5.970 -4.755 1.00 88.88 338 THR A C 1
ATOM 2697 O O . THR A 1 338 ? 16.426 5.912 -4.628 1.00 88.88 338 THR A O 1
ATOM 2700 N N . GLN A 1 339 ? 18.478 5.350 -3.911 1.00 89.31 339 GLN A N 1
ATOM 2701 C CA . GLN A 1 339 ? 18.031 4.624 -2.719 1.00 89.31 339 GLN A CA 1
ATOM 2702 C C . GLN A 1 339 ? 17.186 5.513 -1.806 1.00 89.31 339 GLN A C 1
ATOM 2704 O O . GLN A 1 339 ? 16.100 5.102 -1.408 1.00 89.31 339 GLN A O 1
ATOM 2709 N N . GLU A 1 340 ? 17.666 6.717 -1.493 1.00 90.06 340 GLU A N 1
ATOM 2710 C CA . GLU A 1 340 ? 16.941 7.639 -0.618 1.00 90.06 340 GLU A CA 1
ATOM 2711 C C . GLU A 1 340 ? 15.618 8.090 -1.248 1.00 90.06 340 GLU A C 1
ATOM 2713 O O . GLU A 1 340 ? 14.581 8.099 -0.589 1.00 90.06 340 GLU A O 1
ATOM 2718 N N . SER A 1 341 ? 15.618 8.355 -2.557 1.00 91.94 341 SER A N 1
ATOM 2719 C CA . SER A 1 341 ? 14.400 8.700 -3.300 1.00 91.94 341 SER A CA 1
ATOM 2720 C C . SER A 1 341 ? 13.356 7.577 -3.261 1.00 91.94 341 SER A C 1
ATOM 2722 O O . SER A 1 341 ? 12.168 7.841 -3.079 1.00 91.94 341 SER A O 1
ATOM 2724 N N . ILE A 1 342 ? 13.784 6.316 -3.400 1.00 92.94 342 ILE A N 1
ATOM 2725 C CA . ILE A 1 342 ? 12.890 5.152 -3.302 1.00 92.94 342 ILE A CA 1
ATOM 2726 C C . ILE A 1 342 ? 12.385 4.975 -1.869 1.00 92.94 342 ILE A C 1
ATOM 2728 O O . ILE A 1 342 ? 11.198 4.712 -1.687 1.00 92.94 342 ILE A O 1
ATOM 2732 N N . ARG A 1 343 ? 13.254 5.139 -0.861 1.00 92.38 343 ARG A N 1
ATOM 2733 C CA . ARG A 1 343 ? 12.879 5.064 0.558 1.00 92.38 343 ARG A CA 1
ATOM 2734 C C . ARG A 1 343 ? 11.751 6.040 0.872 1.00 92.38 343 ARG A C 1
ATOM 2736 O O . ARG A 1 343 ? 10.717 5.630 1.390 1.00 92.38 343 ARG A O 1
ATOM 2743 N N . LEU A 1 344 ? 11.927 7.307 0.497 1.00 92.44 344 LEU A N 1
ATOM 2744 C CA . LEU A 1 344 ? 10.929 8.353 0.712 1.00 92.44 344 LEU A CA 1
ATOM 2745 C C . LEU A 1 344 ? 9.638 8.073 -0.060 1.00 92.44 344 LEU A C 1
ATOM 274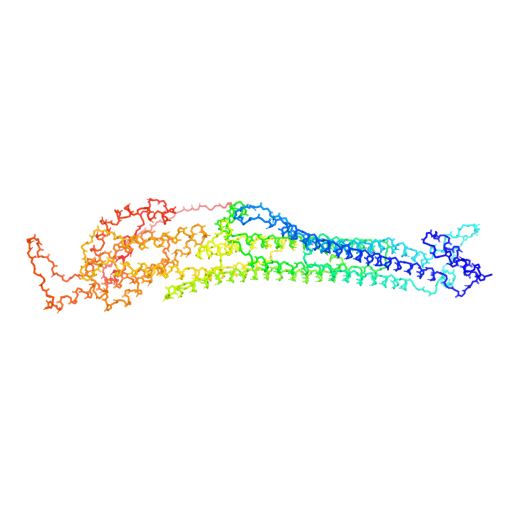7 O O . LEU A 1 344 ? 8.560 8.175 0.513 1.00 92.44 344 LEU A O 1
ATOM 2751 N N . ALA A 1 345 ? 9.722 7.674 -1.332 1.00 94.69 345 ALA A N 1
ATOM 2752 C CA . ALA A 1 345 ? 8.532 7.352 -2.119 1.00 94.69 345 ALA A CA 1
ATOM 2753 C C . ALA A 1 345 ? 7.745 6.166 -1.541 1.00 94.69 345 ALA A C 1
ATOM 2755 O O . ALA A 1 345 ? 6.518 6.197 -1.532 1.00 94.69 345 ALA A O 1
ATOM 2756 N N . PHE A 1 346 ? 8.440 5.144 -1.041 1.00 94.56 346 PHE A N 1
ATOM 2757 C CA . PHE A 1 346 ? 7.838 3.992 -0.378 1.00 94.56 346 PHE A CA 1
ATOM 2758 C C . PHE A 1 346 ? 7.119 4.387 0.912 1.00 94.56 346 PHE A C 1
ATOM 2760 O O . PHE A 1 346 ? 5.949 4.051 1.074 1.00 94.56 346 PHE A O 1
ATOM 2767 N N . LEU A 1 347 ? 7.789 5.122 1.805 1.00 93.75 347 LEU A N 1
ATOM 2768 C CA . LEU A 1 347 ? 7.196 5.549 3.075 1.00 93.75 347 LEU A CA 1
ATOM 2769 C C . LEU A 1 347 ? 6.029 6.514 2.852 1.00 93.75 347 LEU A C 1
ATOM 2771 O O . LEU A 1 347 ? 4.965 6.323 3.434 1.00 93.75 347 LEU A O 1
ATOM 2775 N N . ASN A 1 348 ? 6.184 7.484 1.950 1.00 94.38 348 ASN A N 1
ATOM 2776 C CA . ASN A 1 348 ? 5.102 8.402 1.604 1.00 94.38 348 ASN A CA 1
ATOM 2777 C C . ASN A 1 348 ? 3.905 7.656 1.011 1.00 94.38 348 ASN A C 1
ATOM 2779 O O . ASN A 1 348 ? 2.786 7.974 1.362 1.00 94.38 348 ASN A O 1
ATOM 2783 N N . CYS A 1 349 ? 4.113 6.609 0.206 1.00 96.19 349 CYS A N 1
ATOM 2784 C CA . CYS A 1 349 ? 3.004 5.818 -0.333 1.00 96.19 349 CYS A CA 1
ATOM 2785 C C . CYS A 1 349 ? 2.154 5.156 0.763 1.00 96.19 349 CYS A C 1
ATOM 2787 O O . CYS A 1 349 ? 0.940 5.038 0.612 1.00 96.19 349 CYS A O 1
ATOM 2789 N N . PHE A 1 350 ? 2.774 4.728 1.864 1.00 95.75 350 PHE A N 1
ATOM 2790 C CA . PHE A 1 350 ? 2.040 4.230 3.024 1.00 95.75 350 PHE A CA 1
ATOM 2791 C C . PHE A 1 350 ? 1.291 5.334 3.766 1.00 95.75 350 PHE A C 1
ATOM 2793 O O . PHE A 1 350 ? 0.152 5.120 4.172 1.00 95.75 350 PHE A O 1
ATOM 2800 N N . VAL A 1 351 ? 1.928 6.491 3.957 1.00 94.50 351 VAL A N 1
ATOM 2801 C CA . VAL A 1 351 ? 1.305 7.651 4.609 1.00 94.50 351 VAL A CA 1
ATOM 2802 C C . VAL A 1 351 ? 0.113 8.146 3.786 1.00 94.50 351 VAL A C 1
ATOM 2804 O O . VAL A 1 351 ? -0.960 8.362 4.341 1.00 94.50 351 VAL A O 1
ATOM 2807 N N . ASP A 1 352 ? 0.266 8.232 2.465 1.00 94.81 352 ASP A N 1
ATOM 2808 C CA . ASP A 1 352 ? -0.800 8.564 1.521 1.00 94.81 352 ASP A CA 1
ATOM 2809 C C . ASP A 1 352 ? -1.942 7.541 1.642 1.00 94.81 352 ASP A C 1
ATOM 2811 O O . ASP A 1 352 ? -3.104 7.912 1.776 1.00 94.81 352 ASP A O 1
ATOM 2815 N N . PHE A 1 353 ? -1.623 6.241 1.681 1.00 97.00 353 PHE A N 1
ATOM 2816 C CA . PHE A 1 353 ? -2.621 5.184 1.865 1.00 97.00 353 PHE A CA 1
ATOM 2817 C C . PHE A 1 353 ? -3.358 5.274 3.210 1.00 97.00 353 PHE A C 1
ATOM 2819 O O . PHE A 1 353 ? -4.577 5.110 3.247 1.00 97.00 353 PHE A O 1
ATOM 2826 N N . ALA A 1 354 ? -2.656 5.585 4.301 1.00 96.75 354 ALA A N 1
ATOM 2827 C CA . ALA A 1 354 ? -3.278 5.856 5.594 1.00 96.75 354 ALA A CA 1
ATOM 2828 C C . ALA A 1 354 ? -4.231 7.065 5.508 1.00 96.75 354 ALA A C 1
ATOM 2830 O O . ALA A 1 354 ? -5.366 6.983 5.976 1.00 96.75 354 ALA A O 1
ATOM 2831 N N . GLY A 1 355 ? -3.823 8.140 4.827 1.00 95.56 355 GLY A N 1
ATOM 2832 C CA . GLY A 1 355 ? -4.680 9.298 4.557 1.00 95.56 355 GLY A CA 1
ATOM 2833 C C . GLY A 1 355 ? -5.933 8.947 3.746 1.00 95.56 355 GLY A C 1
ATOM 2834 O O . GLY A 1 355 ? -7.022 9.434 4.051 1.00 95.56 355 GLY A O 1
ATOM 2835 N N . HIS A 1 356 ? -5.825 8.049 2.763 1.00 95.25 356 HIS A N 1
ATOM 2836 C CA . HIS A 1 356 ? -6.988 7.557 2.022 1.00 95.25 356 HIS A CA 1
ATOM 2837 C C . HIS A 1 356 ? -7.947 6.748 2.910 1.00 95.25 356 HIS A C 1
ATOM 2839 O O . HIS A 1 356 ? -9.156 6.970 2.854 1.00 95.25 356 HIS A O 1
ATOM 2845 N N . LEU A 1 357 ? -7.432 5.859 3.769 1.00 96.06 357 LEU A N 1
ATOM 2846 C CA . LEU A 1 357 ? -8.255 5.121 4.739 1.00 96.06 357 LEU A CA 1
ATOM 2847 C C . LEU A 1 357 ? -8.967 6.067 5.717 1.00 96.06 357 LEU A C 1
ATOM 2849 O O . LEU A 1 357 ? -10.135 5.851 6.039 1.00 96.06 357 LEU A O 1
ATOM 2853 N N . GLU A 1 358 ? -8.299 7.142 6.143 1.00 95.50 358 GLU A N 1
ATOM 2854 C CA . GLU A 1 358 ? -8.912 8.197 6.953 1.00 95.50 358 GLU A CA 1
ATOM 2855 C C . GLU A 1 358 ? -10.047 8.911 6.205 1.00 95.50 358 GLU A C 1
ATOM 2857 O O . GLU A 1 358 ? -11.134 9.107 6.752 1.00 95.50 358 GLU A O 1
ATOM 2862 N N . GLY A 1 359 ? -9.819 9.278 4.941 1.00 93.50 359 GLY A N 1
ATOM 2863 C CA . GLY A 1 359 ? -10.833 9.892 4.085 1.00 93.50 359 GLY A CA 1
ATOM 2864 C C . GLY A 1 359 ? -12.071 9.006 3.928 1.00 93.50 359 GLY A C 1
ATOM 2865 O O . GLY A 1 359 ? -13.197 9.488 4.066 1.00 93.50 359 GLY A O 1
ATOM 2866 N N . ILE A 1 360 ? -11.862 7.702 3.726 1.00 92.81 360 ILE A N 1
ATOM 2867 C CA . ILE A 1 360 ? -12.930 6.701 3.649 1.00 92.81 360 ILE A CA 1
ATOM 2868 C C . ILE A 1 360 ? -13.699 6.619 4.980 1.00 92.81 360 ILE A C 1
ATOM 2870 O O . ILE A 1 360 ? -14.930 6.662 4.968 1.00 92.81 360 ILE A O 1
ATOM 2874 N N . ALA A 1 361 ? -13.009 6.559 6.126 1.00 92.44 361 ALA A N 1
ATOM 2875 C CA . ALA A 1 361 ? -13.657 6.554 7.444 1.00 92.44 361 ALA A CA 1
ATOM 2876 C C . ALA A 1 361 ? -14.525 7.805 7.664 1.00 92.44 361 ALA A C 1
ATOM 2878 O O . ALA A 1 361 ? -15.685 7.702 8.067 1.00 92.44 361 ALA A O 1
ATOM 2879 N N . ASN A 1 362 ? -13.997 8.986 7.335 1.00 91.31 362 ASN A N 1
ATOM 2880 C CA . ASN A 1 362 ? -14.716 10.249 7.487 1.00 91.31 362 ASN A CA 1
ATOM 2881 C C . ASN A 1 362 ? -15.960 10.321 6.588 1.00 91.31 362 ASN A C 1
ATOM 2883 O O . ASN A 1 362 ? -17.000 10.802 7.035 1.00 91.31 362 ASN A O 1
ATOM 2887 N N . LEU A 1 363 ? -15.887 9.811 5.354 1.00 89.56 363 LEU A N 1
ATOM 2888 C CA . LEU A 1 363 ? -17.033 9.745 4.441 1.00 89.56 363 LEU A CA 1
ATOM 2889 C C . LEU A 1 363 ? -18.155 8.854 5.001 1.00 89.56 363 LEU A C 1
ATOM 2891 O O . LEU A 1 363 ? -19.333 9.225 4.960 1.00 89.56 363 LEU A O 1
ATOM 2895 N N . VAL A 1 364 ? -17.791 7.699 5.568 1.00 87.94 364 VAL A N 1
ATOM 2896 C CA . VAL A 1 364 ? -18.731 6.779 6.229 1.00 87.94 364 VAL A CA 1
ATOM 2897 C C . VAL A 1 364 ? -19.401 7.464 7.426 1.00 87.94 364 VAL A C 1
ATOM 2899 O O . VAL A 1 364 ? -20.628 7.433 7.545 1.00 87.94 364 VAL A O 1
ATOM 2902 N N . SER A 1 365 ? -18.623 8.158 8.260 1.00 84.69 365 SER A N 1
ATOM 2903 C CA . SER A 1 365 ? -19.127 8.902 9.420 1.00 84.69 365 SER A CA 1
ATOM 2904 C C . SER A 1 365 ? -20.052 10.071 9.029 1.00 84.69 365 SER A C 1
ATOM 2906 O O . SER A 1 365 ? -21.112 10.246 9.630 1.00 84.69 365 SER A O 1
ATOM 2908 N N . GLN A 1 366 ? -19.720 10.839 7.985 1.00 81.75 366 GLN A N 1
ATOM 2909 C CA . GLN A 1 366 ? -20.542 11.963 7.500 1.00 81.75 366 GLN A CA 1
ATOM 2910 C C . GLN A 1 366 ? -21.867 11.513 6.876 1.00 81.75 366 GLN A C 1
ATOM 2912 O O . GLN A 1 366 ? -22.905 12.135 7.105 1.00 81.75 366 GLN A O 1
ATOM 2917 N N . THR A 1 367 ? -21.857 10.402 6.132 1.00 76.00 367 THR A N 1
ATOM 2918 C CA . THR A 1 367 ? -23.075 9.826 5.535 1.00 76.00 367 THR A CA 1
ATOM 2919 C C . THR A 1 367 ? -24.127 9.512 6.603 1.00 76.00 367 THR A C 1
ATOM 2921 O O . THR A 1 367 ? -25.328 9.597 6.343 1.00 76.00 367 THR A O 1
ATOM 2924 N N . ARG A 1 368 ? -23.692 9.186 7.825 1.00 71.06 368 ARG A N 1
ATOM 2925 C CA . ARG A 1 368 ? -24.584 8.966 8.963 1.00 71.06 368 ARG A CA 1
ATOM 2926 C C . ARG A 1 368 ? -25.133 10.253 9.564 1.00 71.06 368 ARG A C 1
ATOM 2928 O O . ARG A 1 368 ? -26.341 10.309 9.762 1.00 71.06 368 ARG A O 1
ATOM 2935 N N . ALA A 1 369 ? -24.293 11.258 9.817 1.00 62.41 369 ALA A N 1
ATOM 2936 C CA . ALA A 1 369 ? -24.746 12.536 10.377 1.00 62.41 369 ALA A CA 1
ATOM 2937 C C . ALA A 1 369 ? -25.897 13.130 9.540 1.00 62.41 369 ALA A C 1
ATOM 2939 O O . ALA A 1 369 ? -26.952 13.468 10.070 1.00 62.41 369 ALA A O 1
ATOM 2940 N N . ASN A 1 370 ? -25.760 13.089 8.210 1.00 59.59 370 ASN A N 1
ATOM 2941 C CA . ASN A 1 370 ? -26.802 13.548 7.289 1.00 59.59 370 ASN A CA 1
ATOM 2942 C C . ASN A 1 370 ? -28.104 12.723 7.367 1.00 59.59 370 ASN A C 1
ATOM 2944 O O . ASN A 1 370 ? -29.185 13.259 7.126 1.00 59.59 370 ASN A O 1
ATOM 2948 N N . ARG A 1 371 ? -28.034 11.418 7.676 1.00 59.22 371 ARG A N 1
ATOM 2949 C CA . ARG A 1 371 ? -29.226 10.560 7.828 1.00 59.22 371 ARG A CA 1
ATOM 2950 C C . ARG A 1 371 ? -29.940 10.782 9.160 1.00 59.22 371 ARG A C 1
ATOM 2952 O O . ARG A 1 371 ? -31.166 10.719 9.183 1.00 59.22 371 ARG A O 1
ATOM 2959 N N . GLU A 1 372 ? -29.196 11.040 10.233 1.00 53.56 372 GLU A N 1
ATOM 2960 C CA . GLU A 1 372 ? -29.758 11.352 11.555 1.00 53.56 372 GLU A CA 1
ATOM 2961 C C . GLU A 1 372 ? -30.457 12.726 11.552 1.00 53.56 372 GLU A C 1
ATOM 2963 O O . GLU A 1 372 ? -31.552 12.851 12.099 1.00 53.56 372 GLU A O 1
ATOM 2968 N N . ASP A 1 373 ? -29.920 13.715 10.826 1.00 49.09 373 ASP A N 1
ATOM 2969 C CA . ASP A 1 373 ? -30.565 15.027 10.642 1.00 49.09 373 ASP A CA 1
ATOM 2970 C C . ASP A 1 373 ? -31.865 14.947 9.812 1.00 49.09 373 ASP A C 1
ATOM 2972 O O . ASP A 1 373 ? -32.842 15.648 10.089 1.00 49.09 373 ASP A O 1
ATOM 2976 N N . MET A 1 374 ? -31.919 14.051 8.819 1.00 43.44 374 MET A N 1
ATOM 2977 C CA . MET A 1 374 ? -33.085 13.853 7.940 1.00 43.44 374 MET A CA 1
ATOM 2978 C C . MET A 1 374 ? -34.242 13.086 8.604 1.00 43.44 374 MET A C 1
ATOM 2980 O O . MET A 1 374 ? -35.366 13.109 8.100 1.00 43.44 374 MET A O 1
ATOM 2984 N N . GLN A 1 375 ? -34.017 12.425 9.745 1.00 46.31 375 GLN A N 1
ATOM 2985 C CA . GLN A 1 375 ? -35.074 11.722 10.487 1.00 46.31 375 GLN A CA 1
ATOM 2986 C C . GLN A 1 375 ? -35.974 12.655 11.321 1.00 46.31 375 GLN A C 1
ATOM 2988 O O . GLN A 1 375 ? -36.999 12.201 11.830 1.00 46.31 375 GLN A O 1
ATOM 2993 N N . ASN A 1 376 ? -35.672 13.959 11.390 1.00 41.62 376 ASN A N 1
ATOM 2994 C CA . ASN A 1 376 ? -36.424 14.938 12.187 1.00 41.62 376 ASN A CA 1
ATOM 2995 C C . ASN A 1 376 ? -37.454 15.799 11.420 1.00 41.62 376 ASN A C 1
ATOM 2997 O O . ASN A 1 376 ? -38.007 16.739 11.994 1.00 41.62 376 ASN A O 1
ATOM 3001 N N . GLY A 1 377 ? -37.807 15.484 10.168 1.00 38.38 377 GLY A N 1
ATOM 3002 C CA . GLY A 1 377 ? -38.945 16.157 9.527 1.00 38.38 377 GLY A CA 1
ATOM 3003 C C . GLY A 1 377 ? -39.151 15.863 8.043 1.00 38.38 377 GLY A C 1
ATOM 3004 O O . GLY A 1 377 ? -38.310 16.201 7.227 1.00 38.38 377 GLY A O 1
ATOM 3005 N N . TYR A 1 378 ? -40.331 15.320 7.721 1.00 38.31 378 TYR A N 1
ATOM 3006 C CA . TYR A 1 378 ? -40.961 15.192 6.396 1.00 38.31 378 TYR A CA 1
ATOM 3007 C C . TYR A 1 378 ? -40.121 14.571 5.265 1.00 38.31 378 TYR A C 1
ATOM 3009 O O . TYR A 1 378 ? -39.329 15.223 4.594 1.00 38.31 378 TYR A O 1
ATOM 3017 N N . SER A 1 379 ? -40.430 13.307 4.966 1.00 36.28 379 SER A N 1
ATOM 3018 C CA . SER A 1 379 ? -39.973 12.597 3.774 1.00 36.28 379 SER A CA 1
ATOM 3019 C C . SER A 1 379 ? -40.507 13.234 2.485 1.00 36.28 379 SER A C 1
ATOM 3021 O O . SER A 1 379 ? -41.723 13.297 2.282 1.00 36.28 379 SER A O 1
ATOM 3023 N N . TYR A 1 380 ? -39.602 13.585 1.576 1.00 33.94 380 TYR A N 1
ATOM 3024 C CA . TYR A 1 380 ? -39.835 13.452 0.141 1.00 33.94 380 TYR A CA 1
ATOM 3025 C C . TYR A 1 380 ? -38.704 12.608 -0.446 1.00 33.94 380 TYR A C 1
ATOM 3027 O O . TYR A 1 380 ? -37.556 12.706 -0.021 1.00 33.94 380 TYR A O 1
ATOM 3035 N N . GLU A 1 381 ? -39.089 11.727 -1.358 1.00 37.94 381 GLU A N 1
ATOM 3036 C CA . GLU A 1 381 ? -38.293 10.705 -2.029 1.00 37.94 381 GLU A CA 1
ATOM 3037 C C . GLU A 1 381 ? -36.925 11.218 -2.509 1.00 37.94 381 GLU A C 1
ATOM 3039 O O . GLU A 1 381 ? -36.845 11.986 -3.465 1.00 37.94 381 GLU A O 1
ATOM 3044 N N . THR A 1 382 ? -35.837 10.714 -1.920 1.00 31.25 382 THR A N 1
ATOM 3045 C CA . THR A 1 382 ? -34.553 10.624 -2.627 1.00 31.25 382 THR A CA 1
ATOM 3046 C C . THR A 1 382 ? -34.515 9.264 -3.316 1.00 31.25 382 THR A C 1
ATOM 3048 O O . THR A 1 382 ? -33.987 8.283 -2.792 1.00 31.25 382 THR A O 1
ATOM 3051 N N . LEU A 1 383 ? -35.167 9.197 -4.475 1.00 40.62 383 LEU A N 1
ATOM 3052 C CA . LEU A 1 383 ? -34.835 8.215 -5.500 1.00 40.62 383 LEU A CA 1
ATOM 3053 C C . LEU A 1 383 ? -33.407 8.497 -5.997 1.00 40.62 383 LEU A C 1
ATOM 3055 O O . LEU A 1 383 ? -33.024 9.654 -6.139 1.00 40.62 383 LEU A O 1
ATOM 3059 N N . GLU A 1 384 ? -32.680 7.416 -6.281 1.00 36.59 384 GLU A N 1
ATOM 3060 C CA . GLU A 1 384 ? -31.385 7.371 -6.982 1.00 36.59 384 GLU A CA 1
ATOM 3061 C C . GLU A 1 384 ? -30.116 7.669 -6.170 1.00 36.59 384 GLU A C 1
ATOM 3063 O O . GLU A 1 384 ? -29.352 8.580 -6.451 1.00 36.59 384 GLU A O 1
ATOM 3068 N N . GLU A 1 385 ? -29.800 6.754 -5.254 1.00 35.03 385 GLU A N 1
ATOM 3069 C CA . GLU A 1 385 ? -28.424 6.237 -5.152 1.00 35.03 385 GLU A CA 1
ATOM 3070 C C . GLU A 1 385 ? -28.451 4.724 -4.862 1.00 35.03 385 GLU A C 1
ATOM 3072 O O . GLU A 1 385 ? -27.753 4.182 -4.012 1.00 35.03 385 GLU A O 1
ATOM 3077 N N . SER A 1 386 ? -29.329 4.013 -5.573 1.00 37.09 386 SER A N 1
ATOM 3078 C CA . SER A 1 386 ? -29.240 2.564 -5.749 1.00 37.09 386 SER A CA 1
ATOM 3079 C C . SER A 1 386 ? -28.368 2.280 -6.973 1.00 37.09 386 SER A C 1
ATOM 3081 O O . SER A 1 386 ? -28.861 1.824 -8.003 1.00 37.09 386 SER A O 1
ATOM 3083 N N . LEU A 1 387 ? -27.079 2.612 -6.890 1.00 39.75 387 LEU A N 1
ATOM 3084 C CA . LEU A 1 387 ? -26.084 1.990 -7.758 1.00 39.75 387 LEU A CA 1
ATOM 3085 C C . LEU A 1 387 ? -25.815 0.601 -7.182 1.00 39.75 387 LEU A C 1
ATOM 3087 O O . LEU A 1 387 ? -25.459 0.495 -6.010 1.00 39.75 387 LEU A O 1
ATOM 3091 N N . ASP A 1 388 ? -26.080 -0.428 -7.988 1.00 42.34 388 ASP A N 1
ATOM 3092 C CA . ASP A 1 388 ? -25.794 -1.853 -7.781 1.00 42.34 388 ASP A CA 1
ATOM 3093 C C . ASP A 1 388 ? -24.945 -2.166 -6.537 1.00 42.34 388 ASP A C 1
ATOM 3095 O O . ASP A 1 388 ? -23.715 -2.234 -6.591 1.00 42.34 388 ASP A O 1
ATOM 3099 N N . VAL A 1 389 ? -25.601 -2.385 -5.392 1.00 49.75 389 VAL A N 1
ATOM 3100 C CA . VAL A 1 389 ? -24.922 -2.940 -4.218 1.00 49.75 389 VAL A CA 1
ATOM 3101 C C . VAL A 1 389 ? -24.464 -4.336 -4.614 1.00 49.75 389 VAL A C 1
ATOM 3103 O O . VAL A 1 389 ? -25.291 -5.234 -4.793 1.00 49.75 389 VAL A O 1
ATOM 3106 N N . LEU A 1 390 ? -23.151 -4.515 -4.785 1.00 58.38 390 LEU A N 1
ATOM 3107 C CA . LEU A 1 390 ? -22.604 -5.817 -5.142 1.00 58.38 390 LEU A CA 1
ATOM 3108 C C . LEU A 1 390 ? -23.065 -6.875 -4.122 1.00 58.38 390 LEU A C 1
ATOM 3110 O O . LEU A 1 390 ? -23.049 -6.610 -2.913 1.00 58.38 390 LEU A O 1
ATOM 3114 N N . PRO A 1 391 ? -23.431 -8.090 -4.570 1.00 51.22 391 PRO A N 1
ATOM 3115 C CA . PRO A 1 391 ? -23.771 -9.183 -3.668 1.00 51.22 391 PRO A CA 1
ATOM 3116 C C . PRO A 1 391 ? -22.645 -9.422 -2.649 1.00 51.22 391 PRO A C 1
ATOM 3118 O O . PRO A 1 391 ? -21.513 -9.712 -3.027 1.00 51.22 391 PRO A O 1
ATOM 3121 N N . GLY A 1 392 ? -22.952 -9.297 -1.353 1.00 60.88 392 GLY A N 1
ATOM 3122 C CA . GLY A 1 392 ? -21.981 -9.461 -0.260 1.00 60.88 392 GLY A CA 1
ATOM 3123 C C . GLY A 1 392 ? -21.286 -8.177 0.214 1.00 60.88 392 GLY A C 1
ATOM 3124 O O . GLY A 1 392 ? -20.464 -8.252 1.126 1.00 60.88 392 GLY A O 1
ATOM 3125 N N . SER A 1 393 ? -21.614 -7.017 -0.362 1.00 67.38 393 SER A N 1
ATOM 3126 C CA . SER A 1 393 ? -21.136 -5.713 0.110 1.00 67.38 393 SER A CA 1
ATOM 3127 C C . SER A 1 393 ? -21.768 -5.339 1.456 1.00 67.38 393 SER A C 1
ATOM 3129 O O . SER A 1 393 ? -22.970 -5.523 1.674 1.00 67.38 393 SER A O 1
ATOM 3131 N N . VAL A 1 394 ? -20.957 -4.812 2.374 1.00 72.94 394 VAL A N 1
ATOM 3132 C CA . VAL A 1 394 ? -21.420 -4.328 3.678 1.00 72.94 394 VAL A CA 1
ATOM 3133 C C . VAL A 1 394 ? -22.259 -3.066 3.486 1.00 72.94 394 VAL A C 1
ATOM 3135 O O . VAL A 1 394 ? -21.780 -2.069 2.950 1.00 72.94 394 VAL A O 1
ATOM 3138 N N . VAL A 1 395 ? -23.509 -3.090 3.953 1.00 74.69 395 VAL A N 1
ATOM 3139 C CA . VAL A 1 395 ? -24.447 -1.960 3.820 1.00 74.69 395 VAL A CA 1
ATOM 3140 C C . VAL A 1 395 ? -24.450 -1.075 5.069 1.00 74.69 395 VAL A C 1
ATOM 3142 O O . VAL A 1 395 ? -24.544 0.145 4.947 1.00 74.69 395 VAL A O 1
ATOM 3145 N N . ASP A 1 396 ? -24.318 -1.676 6.254 1.00 83.38 396 ASP A N 1
ATOM 3146 C CA . ASP A 1 396 ? -24.375 -0.967 7.533 1.00 83.38 396 ASP A CA 1
ATOM 3147 C C . ASP A 1 396 ? -23.141 -0.081 7.774 1.00 83.38 396 ASP A C 1
ATOM 3149 O O . ASP A 1 396 ? -21.997 -0.488 7.564 1.00 83.38 396 ASP A O 1
ATOM 3153 N N . THR A 1 397 ? -23.376 1.146 8.240 1.00 85.12 397 THR A N 1
ATOM 3154 C CA . THR A 1 397 ? -22.331 2.156 8.441 1.00 85.12 397 THR A CA 1
ATOM 3155 C C . THR A 1 397 ? -21.329 1.754 9.525 1.00 85.12 397 THR A C 1
ATOM 3157 O O . THR A 1 397 ? -20.132 1.999 9.365 1.00 85.12 397 THR A O 1
ATOM 3160 N N . TYR A 1 398 ? -21.779 1.130 10.617 1.00 87.62 398 TYR A N 1
ATOM 3161 C CA . TYR A 1 398 ? -20.878 0.717 11.692 1.00 87.62 398 TYR A CA 1
ATOM 3162 C C . TYR A 1 398 ? -19.995 -0.450 11.255 1.00 87.62 398 TYR A C 1
ATOM 3164 O O . TYR A 1 398 ? -18.782 -0.422 11.471 1.00 87.62 398 TYR A O 1
ATOM 3172 N N . GLN A 1 399 ? -20.566 -1.404 10.518 1.00 89.94 399 GLN A N 1
ATOM 3173 C CA . GLN A 1 399 ? -19.802 -2.486 9.904 1.00 89.94 399 GLN A CA 1
ATOM 3174 C C . GLN A 1 399 ? -18.783 -1.970 8.875 1.00 89.94 399 GLN A C 1
ATOM 3176 O O . GLN A 1 399 ? -17.661 -2.476 8.830 1.00 89.94 399 GLN A O 1
ATOM 3181 N N . LYS A 1 400 ? -19.120 -0.938 8.083 1.00 91.62 400 LYS A N 1
ATOM 3182 C CA . LYS A 1 400 ? -18.154 -0.260 7.196 1.00 91.62 400 LYS A CA 1
ATOM 3183 C C . LYS A 1 400 ? -17.012 0.377 7.989 1.00 91.62 400 LYS A C 1
ATOM 3185 O O . LYS A 1 400 ? -15.854 0.215 7.616 1.00 91.62 400 LYS A O 1
ATOM 3190 N N . LEU A 1 401 ? -17.309 1.051 9.099 1.00 92.75 401 LEU A N 1
ATOM 3191 C CA . LEU A 1 401 ? -16.283 1.659 9.951 1.00 92.75 401 LEU A CA 1
ATOM 3192 C C . LEU A 1 401 ? -15.372 0.598 10.597 1.00 92.75 401 LEU A C 1
ATOM 3194 O O . LEU A 1 401 ? -14.153 0.762 10.620 1.00 92.75 401 LEU A O 1
ATOM 3198 N N . LEU A 1 402 ? -15.938 -0.531 11.035 1.00 94.44 402 LEU A N 1
ATOM 3199 C CA . LEU A 1 402 ? -15.176 -1.681 11.532 1.00 94.44 402 LEU A CA 1
ATOM 3200 C C . LEU A 1 402 ? -14.318 -2.338 10.444 1.00 94.44 402 LEU A C 1
ATOM 3202 O O . LEU A 1 402 ? -13.201 -2.762 10.737 1.00 94.44 402 LEU A O 1
ATOM 3206 N N . MET A 1 403 ? -14.794 -2.387 9.196 1.00 94.81 403 MET A N 1
ATOM 3207 C CA . MET A 1 403 ? -14.001 -2.842 8.048 1.00 94.81 403 MET A CA 1
ATOM 3208 C C . MET A 1 403 ? -12.785 -1.936 7.833 1.00 94.81 403 MET A C 1
ATOM 3210 O O . MET A 1 403 ? -11.674 -2.429 7.650 1.00 94.81 403 MET A O 1
ATOM 3214 N N . VAL A 1 404 ? -12.968 -0.612 7.911 1.00 95.94 404 VAL A N 1
ATOM 3215 C CA . VAL A 1 404 ? -11.855 0.347 7.814 1.00 95.94 404 VAL A CA 1
ATOM 3216 C C . VAL A 1 404 ? -10.872 0.156 8.970 1.00 95.94 404 VAL A C 1
ATOM 3218 O O . VAL A 1 404 ? -9.668 0.086 8.730 1.00 95.94 404 VAL A O 1
ATOM 3221 N N . LEU A 1 405 ? -11.355 -0.023 10.203 1.00 96.44 405 LEU A N 1
ATOM 3222 C CA . LEU A 1 405 ? -10.506 -0.345 11.358 1.00 96.44 405 LEU A CA 1
ATOM 3223 C C . LEU A 1 405 ? -9.723 -1.648 11.168 1.00 96.44 405 LEU A C 1
ATOM 3225 O O . LEU A 1 405 ? -8.531 -1.697 11.462 1.00 96.44 405 LEU A O 1
ATOM 3229 N N . SER A 1 406 ? -10.358 -2.689 10.631 1.00 96.19 406 SER A N 1
ATOM 3230 C CA . SER A 1 406 ? -9.678 -3.938 10.284 1.00 96.19 406 SER A CA 1
ATOM 3231 C C . SER A 1 406 ? -8.634 -3.750 9.187 1.00 96.19 406 SER A C 1
ATOM 3233 O O . SER A 1 406 ? -7.538 -4.300 9.292 1.00 96.19 406 SER A O 1
ATOM 3235 N N . ASN A 1 407 ? -8.933 -2.952 8.158 1.00 96.62 407 ASN A N 1
ATOM 3236 C CA . ASN A 1 407 ? -7.974 -2.601 7.113 1.00 96.62 407 ASN A CA 1
ATOM 3237 C C . ASN A 1 407 ? -6.753 -1.882 7.709 1.00 96.62 407 ASN A C 1
ATOM 3239 O O . ASN A 1 407 ? -5.621 -2.229 7.364 1.00 96.62 407 ASN A O 1
ATOM 3243 N N . ILE A 1 408 ? -6.967 -0.930 8.624 1.00 97.56 408 ILE A N 1
ATOM 3244 C CA . ILE A 1 408 ? -5.899 -0.204 9.328 1.00 97.56 408 ILE A CA 1
ATOM 3245 C C . ILE A 1 408 ? -5.060 -1.169 10.175 1.00 97.56 408 ILE A C 1
ATOM 3247 O O . ILE A 1 408 ? -3.838 -1.195 10.026 1.00 97.56 408 ILE A O 1
ATOM 3251 N N . GLY A 1 409 ? -5.698 -2.000 11.004 1.00 96.19 409 GLY A N 1
ATOM 3252 C CA . GLY A 1 409 ? -5.014 -2.964 11.870 1.00 96.19 409 GLY A CA 1
ATOM 3253 C C . GLY A 1 409 ? -4.183 -3.983 11.083 1.00 96.19 409 GLY A C 1
ATOM 3254 O O . GLY A 1 409 ? -3.017 -4.215 11.400 1.00 96.19 409 GLY A O 1
ATOM 3255 N N . TYR A 1 410 ? -4.719 -4.510 9.977 1.00 96.56 410 TYR A N 1
ATOM 3256 C CA . TYR A 1 410 ? -3.967 -5.381 9.067 1.00 96.56 410 TYR A CA 1
ATOM 3257 C C . TYR A 1 410 ? -2.772 -4.661 8.424 1.00 96.56 410 TYR A C 1
ATOM 3259 O O . TYR A 1 410 ? -1.684 -5.233 8.289 1.00 96.56 410 TYR A O 1
ATOM 3267 N N . CYS A 1 411 ? -2.941 -3.390 8.043 1.00 96.75 411 CYS A N 1
ATOM 3268 C CA . CYS A 1 411 ? -1.843 -2.594 7.503 1.00 96.75 411 CYS A CA 1
ATOM 3269 C C . CYS A 1 411 ? -0.732 -2.370 8.531 1.00 96.75 411 CYS A C 1
ATOM 3271 O O . CYS A 1 411 ? 0.449 -2.496 8.194 1.00 96.75 411 CYS A O 1
ATOM 3273 N N . LYS A 1 412 ? -1.115 -2.085 9.775 1.00 96.50 412 LYS A N 1
ATOM 3274 C CA . LYS A 1 412 ? -0.228 -1.855 10.914 1.00 96.50 412 LYS A CA 1
ATOM 3275 C C . LYS A 1 412 ? 0.573 -3.108 11.281 1.00 96.50 412 LYS A C 1
ATOM 3277 O O . LYS A 1 412 ? 1.802 -3.076 11.263 1.00 96.50 412 LYS A O 1
ATOM 3282 N N . ASP A 1 413 ? -0.118 -4.212 11.552 1.00 95.06 413 ASP A N 1
ATOM 3283 C CA . ASP A 1 413 ? 0.479 -5.389 12.193 1.00 95.06 413 ASP A CA 1
ATOM 3284 C C . ASP A 1 413 ? 1.116 -6.368 11.203 1.00 95.06 413 ASP A C 1
ATOM 3286 O O . ASP A 1 413 ? 2.055 -7.084 11.556 1.00 95.06 413 ASP A O 1
ATOM 3290 N N . GLU A 1 414 ? 0.640 -6.407 9.956 1.00 94.50 414 GLU A N 1
ATOM 3291 C CA . GLU A 1 414 ? 1.101 -7.386 8.967 1.00 94.50 414 GLU A CA 1
ATOM 3292 C C . GLU A 1 414 ? 1.768 -6.717 7.765 1.00 94.50 414 GLU A C 1
ATOM 3294 O O . GLU A 1 414 ? 2.930 -6.999 7.443 1.00 94.50 414 GLU A O 1
ATOM 3299 N N . LEU A 1 415 ? 1.052 -5.819 7.084 1.00 95.00 415 LEU A N 1
ATOM 3300 C CA . LEU A 1 415 ? 1.486 -5.331 5.778 1.00 95.00 415 LEU A CA 1
ATOM 3301 C C . LEU A 1 415 ? 2.731 -4.440 5.850 1.00 95.00 415 LEU A C 1
ATOM 3303 O O . LEU A 1 415 ? 3.640 -4.599 5.028 1.00 95.00 415 LEU A O 1
ATOM 3307 N N . SER A 1 416 ? 2.788 -3.549 6.845 1.00 94.75 416 SER A N 1
ATOM 3308 C CA . SER A 1 416 ? 3.925 -2.654 7.087 1.00 94.75 416 SER A CA 1
ATOM 3309 C C . SER A 1 416 ? 5.220 -3.452 7.230 1.00 94.75 416 SER A C 1
ATOM 3311 O O . SER A 1 416 ? 6.192 -3.197 6.518 1.00 94.75 416 SER A O 1
ATOM 3313 N N . TYR A 1 417 ? 5.219 -4.501 8.058 1.00 94.06 417 TYR A N 1
ATOM 3314 C CA . TYR A 1 417 ? 6.384 -5.368 8.238 1.00 94.06 417 TYR A CA 1
ATOM 3315 C C . TYR A 1 417 ? 6.710 -6.184 6.986 1.00 94.06 417 TYR A C 1
ATOM 3317 O O . TYR A 1 417 ? 7.879 -6.279 6.603 1.00 94.06 417 TYR A O 1
ATOM 3325 N N . ALA A 1 418 ? 5.707 -6.770 6.326 1.00 93.19 418 ALA A N 1
ATOM 3326 C CA . ALA A 1 418 ? 5.920 -7.600 5.142 1.00 93.19 418 ALA A CA 1
ATOM 3327 C C . ALA A 1 418 ? 6.577 -6.814 3.993 1.00 93.19 418 ALA A C 1
ATOM 3329 O O . ALA A 1 418 ? 7.577 -7.257 3.417 1.00 93.19 418 ALA A O 1
ATOM 3330 N N . LEU A 1 419 ? 6.048 -5.629 3.678 1.00 94.00 419 LEU A N 1
ATOM 3331 C CA . LEU A 1 419 ? 6.569 -4.784 2.604 1.00 94.00 419 LEU A CA 1
ATOM 3332 C C . LEU A 1 419 ? 7.873 -4.084 3.002 1.00 94.00 419 LEU A C 1
ATOM 3334 O O . LEU A 1 419 ? 8.788 -4.016 2.178 1.00 94.00 419 LEU A O 1
ATOM 3338 N N . TYR A 1 420 ? 8.018 -3.637 4.254 1.00 92.81 420 TYR A N 1
ATOM 3339 C CA . TYR A 1 420 ? 9.278 -3.054 4.722 1.00 92.81 420 TYR A CA 1
ATOM 3340 C C . TYR A 1 420 ? 10.412 -4.082 4.705 1.00 92.81 420 TYR A C 1
ATOM 3342 O O . TYR A 1 420 ? 11.524 -3.765 4.290 1.00 92.81 420 TYR A O 1
ATOM 3350 N N . ASN A 1 421 ? 10.138 -5.342 5.058 1.00 90.94 421 ASN A N 1
ATOM 3351 C CA . ASN A 1 421 ? 11.113 -6.422 4.914 1.00 90.94 421 ASN A CA 1
ATOM 3352 C C . ASN A 1 421 ? 11.514 -6.630 3.450 1.00 90.94 421 ASN A C 1
ATOM 3354 O O . ASN A 1 421 ? 12.698 -6.812 3.168 1.00 90.94 421 ASN A O 1
ATOM 3358 N N . LYS A 1 422 ? 10.567 -6.547 2.506 1.00 90.69 422 LYS A N 1
ATOM 3359 C CA . LYS A 1 422 ? 10.869 -6.619 1.068 1.00 90.69 422 LYS A CA 1
ATOM 3360 C C . LYS A 1 422 ? 11.782 -5.474 0.623 1.00 90.69 422 LYS A C 1
ATOM 3362 O O . LYS A 1 422 ? 12.811 -5.738 0.005 1.00 90.69 422 LYS A O 1
ATOM 3367 N N . TYR A 1 423 ? 11.462 -4.237 1.002 1.00 90.06 423 TYR A N 1
ATOM 3368 C CA . TYR A 1 423 ? 12.331 -3.079 0.782 1.00 90.06 423 TYR A CA 1
ATOM 3369 C C . TYR A 1 423 ? 13.724 -3.324 1.388 1.00 90.06 423 TYR A C 1
ATOM 3371 O O . TYR A 1 423 ? 14.738 -3.325 0.696 1.00 90.06 423 TYR A O 1
ATOM 3379 N N . LYS A 1 424 ? 13.791 -3.686 2.667 1.00 87.94 424 LYS A N 1
ATOM 3380 C CA . LYS A 1 424 ? 15.028 -3.993 3.392 1.00 87.94 424 LYS A CA 1
ATOM 3381 C C . LYS A 1 424 ? 15.873 -5.076 2.711 1.00 87.94 424 LYS A C 1
ATOM 3383 O O . LYS A 1 424 ? 17.095 -4.941 2.660 1.00 87.94 424 LYS A O 1
ATOM 3388 N N . HIS A 1 425 ? 15.257 -6.115 2.148 1.00 86.25 425 HIS A N 1
ATOM 3389 C CA . HIS A 1 425 ? 15.956 -7.169 1.409 1.00 86.25 425 HIS A CA 1
ATOM 3390 C C . HIS A 1 425 ? 16.633 -6.676 0.134 1.00 86.25 425 HIS A C 1
ATOM 3392 O O . HIS A 1 425 ? 17.708 -7.174 -0.203 1.00 86.25 425 HIS A O 1
ATOM 3398 N N . ILE A 1 426 ? 16.048 -5.696 -0.553 1.00 86.44 426 ILE A N 1
ATOM 3399 C CA . ILE A 1 426 ? 16.664 -5.127 -1.747 1.00 86.44 426 ILE A CA 1
ATOM 3400 C C . ILE A 1 426 ? 17.943 -4.384 -1.345 1.00 86.44 426 ILE A C 1
ATOM 3402 O O . ILE A 1 426 ? 18.961 -4.567 -2.008 1.00 86.44 426 ILE A O 1
ATOM 3406 N N . TRP A 1 427 ? 17.961 -3.623 -0.238 1.00 78.19 427 TRP A N 1
ATOM 3407 C CA . TRP A 1 427 ? 19.097 -2.763 0.152 1.00 78.19 427 TRP A CA 1
ATOM 3408 C C . TRP A 1 427 ? 20.133 -3.335 1.113 1.00 78.19 427 TRP A C 1
ATOM 3410 O O . TRP A 1 427 ? 21.290 -2.907 1.066 1.00 78.19 427 TRP A O 1
ATOM 3420 N N . LYS A 1 428 ? 19.789 -4.307 1.956 1.00 67.75 428 LYS A N 1
ATOM 3421 C CA . LYS A 1 428 ? 20.750 -4.830 2.930 1.00 67.75 428 LYS A CA 1
ATOM 3422 C C . LYS A 1 428 ? 21.768 -5.770 2.284 1.00 67.75 428 LYS A C 1
ATOM 3424 O O . LYS A 1 428 ? 21.432 -6.848 1.800 1.00 67.75 428 LYS A O 1
ATOM 3429 N N . SER A 1 429 ? 23.050 -5.421 2.403 1.00 52.12 429 SER A N 1
ATOM 3430 C CA . SER A 1 429 ? 24.104 -6.428 2.528 1.00 52.12 429 SER A CA 1
ATOM 3431 C C . SER A 1 429 ? 23.966 -7.094 3.906 1.00 52.12 429 SER A C 1
ATOM 3433 O O . SER A 1 429 ? 23.652 -6.429 4.896 1.00 52.12 429 SER A O 1
ATOM 3435 N N . ARG A 1 430 ? 24.143 -8.422 3.990 1.00 41.59 430 ARG A N 1
ATOM 3436 C CA . ARG A 1 430 ? 24.173 -9.156 5.271 1.00 41.59 430 ARG A CA 1
ATOM 3437 C C . ARG A 1 430 ? 25.178 -8.469 6.215 1.00 41.59 430 ARG A C 1
ATOM 3439 O O . ARG A 1 430 ? 26.373 -8.650 6.020 1.00 41.59 430 ARG A O 1
ATOM 3446 N N . GLY A 1 431 ? 24.725 -7.703 7.215 1.00 40.03 431 GLY A N 1
ATOM 3447 C CA . GLY A 1 431 ? 25.617 -7.245 8.292 1.00 40.03 431 GLY A CA 1
ATOM 3448 C C . GLY A 1 431 ? 25.413 -5.866 8.932 1.00 40.03 431 GLY A C 1
ATOM 3449 O O . GLY A 1 431 ? 26.157 -5.580 9.862 1.00 40.03 431 GLY A O 1
ATOM 3450 N N . ARG A 1 432 ? 24.458 -5.013 8.521 1.00 45.81 432 ARG A N 1
ATOM 3451 C CA . ARG A 1 432 ? 24.187 -3.740 9.235 1.00 45.81 432 ARG A CA 1
ATOM 3452 C C . ARG A 1 432 ? 22.829 -3.717 9.948 1.00 45.81 432 ARG A C 1
ATOM 3454 O O . ARG A 1 432 ? 21.757 -3.763 9.329 1.00 45.81 432 ARG A O 1
ATOM 3461 N N . THR A 1 433 ? 22.899 -3.660 11.274 1.00 48.62 433 THR A N 1
ATOM 3462 C CA . THR A 1 433 ? 21.804 -3.331 12.191 1.00 48.62 433 THR A CA 1
ATOM 3463 C C . THR A 1 433 ? 21.647 -1.814 12.228 1.00 48.62 433 THR A C 1
ATOM 3465 O O . THR A 1 433 ? 22.184 -1.163 13.117 1.00 48.62 433 THR A O 1
ATOM 3468 N N . ASP A 1 434 ? 20.978 -1.252 11.224 1.00 58.16 434 ASP A N 1
ATOM 3469 C CA . ASP A 1 434 ? 20.373 0.068 11.402 1.00 58.16 434 ASP A CA 1
ATOM 3470 C C . ASP A 1 434 ? 19.160 -0.065 12.318 1.00 58.16 434 ASP A C 1
ATOM 3472 O O . ASP A 1 434 ? 18.450 -1.078 12.270 1.00 58.16 434 ASP A O 1
ATOM 3476 N N . ASP A 1 435 ? 18.989 0.949 13.162 1.00 60.25 435 ASP A N 1
ATOM 3477 C CA . ASP A 1 435 ? 17.825 1.131 14.012 1.00 60.25 435 ASP A CA 1
ATOM 3478 C C . ASP A 1 435 ? 16.600 1.226 13.095 1.00 60.25 435 ASP A C 1
ATOM 3480 O O . ASP A 1 435 ? 16.573 2.019 12.156 1.00 60.25 435 ASP A O 1
ATOM 3484 N N . ASP A 1 436 ? 15.629 0.339 13.294 1.00 76.50 436 ASP A N 1
ATOM 3485 C CA . ASP A 1 436 ? 14.450 0.186 12.438 1.00 76.50 436 ASP A CA 1
ATOM 3486 C C . ASP A 1 436 ? 13.450 1.344 12.727 1.00 76.50 436 ASP A C 1
ATOM 3488 O O . ASP A 1 436 ? 12.301 1.118 13.095 1.00 76.50 436 ASP A O 1
ATOM 3492 N N . THR A 1 437 ? 13.904 2.602 12.613 1.00 86.69 437 THR A N 1
ATOM 3493 C CA . THR A 1 437 ? 13.124 3.829 12.870 1.00 86.69 437 THR A CA 1
ATOM 3494 C C . THR A 1 437 ? 11.970 3.967 11.889 1.00 86.69 437 THR A C 1
ATOM 3496 O O . THR A 1 437 ? 10.841 4.153 12.318 1.00 86.69 437 THR A O 1
ATOM 3499 N N . ASP A 1 438 ? 12.228 3.764 10.596 1.00 90.19 438 ASP A N 1
ATOM 3500 C CA . ASP A 1 438 ? 11.237 3.959 9.531 1.00 90.19 438 ASP A CA 1
ATOM 3501 C C . ASP A 1 438 ? 9.985 3.090 9.727 1.00 90.19 438 ASP A C 1
ATOM 3503 O O . ASP A 1 438 ? 8.862 3.557 9.561 1.00 90.19 438 ASP A O 1
ATOM 3507 N N . ILE A 1 439 ? 10.161 1.819 10.109 1.00 91.75 439 ILE A N 1
ATOM 3508 C CA . ILE A 1 439 ? 9.031 0.919 10.380 1.00 91.75 439 ILE A CA 1
ATOM 3509 C C . ILE A 1 439 ? 8.331 1.271 11.694 1.00 91.75 439 ILE A C 1
ATOM 3511 O O . ILE A 1 439 ? 7.114 1.135 11.769 1.00 91.75 439 ILE A O 1
ATOM 3515 N N . ARG A 1 440 ? 9.059 1.750 12.714 1.00 92.69 440 ARG A N 1
ATOM 3516 C CA . ARG A 1 440 ? 8.430 2.249 13.947 1.00 92.69 440 ARG A CA 1
ATOM 3517 C C . ARG A 1 440 ? 7.553 3.460 13.643 1.00 92.69 440 ARG A C 1
ATOM 3519 O O . ARG A 1 440 ? 6.398 3.458 14.045 1.00 92.69 440 ARG A O 1
ATOM 3526 N N . ASP A 1 441 ? 8.059 4.432 12.892 1.00 92.75 441 ASP A N 1
ATOM 3527 C CA . ASP A 1 441 ? 7.321 5.646 12.527 1.00 92.75 441 ASP A CA 1
ATOM 3528 C C . ASP A 1 441 ? 6.093 5.318 11.661 1.00 92.75 441 ASP A C 1
ATOM 3530 O O . ASP A 1 441 ? 5.006 5.865 11.865 1.00 92.75 441 ASP A O 1
ATOM 3534 N N . LEU A 1 442 ? 6.234 4.354 10.745 1.00 93.38 442 LEU A N 1
ATOM 3535 C CA . LEU A 1 442 ? 5.134 3.842 9.933 1.00 93.38 442 LEU A CA 1
ATOM 3536 C C . LEU A 1 442 ? 4.038 3.181 10.786 1.00 93.38 442 LEU A C 1
ATOM 3538 O O . LEU A 1 442 ? 2.861 3.515 10.654 1.00 93.38 442 LEU A O 1
ATOM 3542 N N . VAL A 1 443 ? 4.421 2.269 11.682 1.00 95.81 443 VAL A N 1
ATOM 3543 C CA . VAL A 1 443 ? 3.482 1.593 12.591 1.00 95.81 443 VAL A CA 1
ATOM 3544 C C . VAL A 1 443 ? 2.809 2.605 13.518 1.00 95.81 443 VAL A C 1
ATOM 3546 O O . VAL A 1 443 ? 1.598 2.539 13.697 1.00 95.81 443 VAL A O 1
ATOM 3549 N N . MET A 1 444 ? 3.550 3.586 14.042 1.00 94.94 444 MET A N 1
ATOM 3550 C CA . MET A 1 444 ? 2.991 4.669 14.859 1.00 94.94 444 MET A CA 1
ATOM 3551 C C . MET A 1 444 ? 1.972 5.518 14.091 1.00 94.94 444 MET A C 1
ATOM 3553 O O . MET A 1 444 ? 0.957 5.905 14.665 1.00 94.94 444 MET A O 1
ATOM 3557 N N . SER A 1 445 ? 2.201 5.765 12.798 1.00 95.31 445 SER A N 1
ATOM 3558 C CA . SER A 1 445 ? 1.256 6.500 11.946 1.00 95.31 445 SER A CA 1
ATOM 3559 C C . SER A 1 445 ? -0.073 5.750 11.800 1.00 95.31 445 SER A C 1
ATOM 3561 O O . SER A 1 445 ? -1.137 6.343 11.975 1.00 95.31 445 SER A O 1
ATOM 3563 N N . PHE A 1 446 ? -0.033 4.432 11.562 1.00 97.25 446 PHE A N 1
ATOM 3564 C CA . PHE A 1 446 ? -1.251 3.614 11.540 1.00 97.25 446 PHE A CA 1
ATOM 3565 C C . PHE A 1 446 ? -1.900 3.464 12.918 1.00 97.25 446 PHE A C 1
ATOM 3567 O O . PHE A 1 446 ? -3.123 3.462 12.990 1.00 97.25 446 PHE A O 1
ATOM 3574 N N . SER A 1 447 ? -1.124 3.377 14.005 1.00 96.81 447 SER A N 1
ATOM 3575 C CA . SER A 1 447 ? -1.668 3.366 15.372 1.00 96.81 447 SER A CA 1
ATOM 3576 C C . SER A 1 447 ? -2.459 4.638 15.677 1.00 96.81 447 SER A C 1
ATOM 3578 O O . SER A 1 447 ? -3.571 4.552 16.188 1.00 96.81 447 SER A O 1
ATOM 3580 N N . GLY A 1 448 ? -1.922 5.812 15.324 1.00 96.62 448 GLY A N 1
ATOM 3581 C CA . GLY A 1 448 ? -2.627 7.083 15.515 1.00 96.62 448 GLY A CA 1
ATOM 3582 C C . GLY A 1 448 ? -3.908 7.175 14.680 1.00 96.62 448 GLY A C 1
ATOM 3583 O O . GLY A 1 448 ? -4.930 7.665 15.159 1.00 96.62 448 GLY A O 1
ATOM 3584 N N . LEU A 1 449 ? -3.886 6.649 13.450 1.00 97.00 449 LEU A N 1
ATOM 3585 C CA . LEU A 1 449 ? -5.085 6.561 12.617 1.00 97.00 449 LEU A CA 1
ATOM 3586 C C . LEU A 1 449 ? -6.124 5.584 13.193 1.00 97.00 449 LEU A C 1
ATOM 3588 O O . LEU A 1 449 ? -7.312 5.899 13.213 1.00 97.00 449 LEU A O 1
ATOM 3592 N N . GLU A 1 450 ? -5.690 4.419 13.679 1.00 97.50 450 GLU A N 1
ATOM 3593 C CA . GLU A 1 450 ? -6.557 3.434 14.333 1.00 97.50 450 GLU A CA 1
ATOM 3594 C C . GLU A 1 450 ? -7.279 4.049 15.530 1.00 97.50 450 GLU A C 1
ATOM 3596 O O . GLU A 1 450 ? -8.487 3.883 15.654 1.00 97.50 450 GLU A O 1
ATOM 3601 N N . GLU A 1 451 ? -6.567 4.799 16.373 1.00 96.75 451 GLU A N 1
ATOM 3602 C CA . GLU A 1 451 ? -7.156 5.493 17.522 1.00 96.75 451 GLU A CA 1
ATOM 3603 C C . GLU A 1 451 ? -8.204 6.516 17.098 1.00 96.75 451 GLU A C 1
ATOM 3605 O O . GLU A 1 451 ? -9.315 6.496 17.623 1.00 96.75 451 GLU A O 1
ATOM 3610 N N . LYS A 1 452 ? -7.896 7.336 16.090 1.00 95.69 452 LYS A N 1
ATOM 3611 C CA . LYS A 1 452 ? -8.821 8.348 15.571 1.00 95.69 452 LYS A CA 1
ATOM 3612 C C . LYS A 1 452 ? -10.111 7.737 15.017 1.00 95.69 452 LYS A C 1
ATOM 3614 O O . LYS A 1 452 ? -11.201 8.237 15.282 1.00 95.69 452 LYS A O 1
ATOM 3619 N N . VAL A 1 453 ? -10.007 6.664 14.233 1.00 95.69 453 VAL A N 1
ATOM 3620 C CA . VAL A 1 453 ? -11.183 5.988 13.657 1.00 95.69 453 VAL A CA 1
ATOM 3621 C C . VAL A 1 453 ? -11.940 5.199 14.731 1.00 95.69 453 VAL A C 1
ATOM 3623 O O . VAL A 1 453 ? -13.172 5.155 14.715 1.00 95.69 453 VAL A O 1
ATOM 3626 N N . LEU A 1 454 ? -11.228 4.615 15.699 1.00 96.25 454 LEU A N 1
ATOM 3627 C CA . LEU A 1 454 ? -11.840 3.894 16.811 1.00 96.25 454 LEU A CA 1
ATOM 3628 C C . LEU A 1 454 ? -12.652 4.843 17.688 1.00 96.25 454 LEU A C 1
ATOM 3630 O O . LEU A 1 454 ? -13.773 4.500 18.045 1.00 96.25 454 LEU A O 1
ATOM 3634 N N . GLU A 1 455 ? -12.137 6.041 17.963 1.00 95.25 455 GLU A N 1
ATOM 3635 C CA . GLU A 1 455 ? -12.849 7.090 18.695 1.00 95.25 455 GLU A CA 1
ATOM 3636 C C . GLU A 1 455 ? -14.167 7.476 18.005 1.00 95.25 455 GLU A C 1
ATOM 3638 O O . GLU A 1 455 ? -15.193 7.627 18.670 1.00 95.25 455 GLU A O 1
ATOM 3643 N N . GLN A 1 456 ? -14.194 7.562 16.668 1.00 92.50 456 GLN A N 1
ATOM 3644 C CA . GLN A 1 456 ? -15.438 7.815 15.923 1.00 92.50 456 GLN A CA 1
ATOM 3645 C C . GLN A 1 456 ? -16.469 6.696 16.138 1.00 92.50 456 GLN A C 1
ATOM 3647 O O . GLN A 1 456 ? -17.660 6.965 16.348 1.00 92.50 456 GLN A O 1
ATOM 3652 N N . TYR A 1 457 ? -16.016 5.439 16.110 1.00 94.56 457 TYR A N 1
ATOM 3653 C CA . TYR A 1 457 ? -16.867 4.275 16.349 1.00 94.56 457 TYR A CA 1
ATOM 3654 C C . TYR A 1 457 ? -17.370 4.229 17.799 1.00 94.56 457 TYR A C 1
ATOM 3656 O O . TYR A 1 457 ? -18.574 4.094 18.033 1.00 94.56 457 TYR A O 1
ATOM 3664 N N . THR A 1 458 ? -16.479 4.371 18.783 1.00 95.56 458 THR A N 1
ATOM 3665 C CA . THR A 1 458 ? -16.828 4.263 20.205 1.00 95.56 458 THR A CA 1
ATOM 3666 C C . THR A 1 458 ? -17.692 5.427 20.662 1.00 95.56 458 THR A C 1
ATOM 3668 O O . THR A 1 458 ? -18.701 5.174 21.309 1.00 95.56 458 THR A O 1
ATOM 3671 N N . SER A 1 459 ? -17.408 6.669 20.255 1.00 93.06 459 SER A N 1
ATOM 3672 C CA . SER A 1 459 ? -18.259 7.835 20.570 1.00 93.06 459 SER A CA 1
ATOM 3673 C C . SER A 1 459 ? -19.693 7.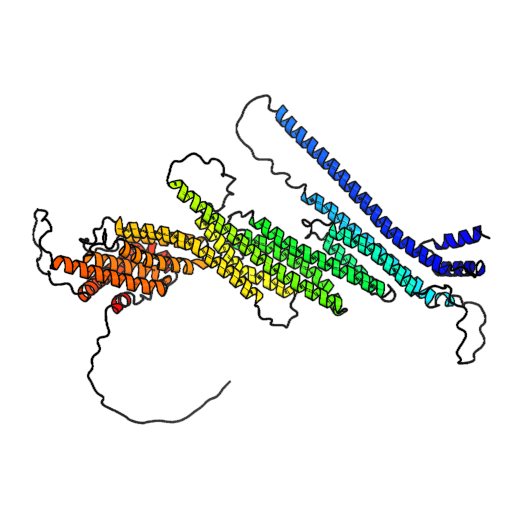627 20.090 1.00 93.06 459 SER A C 1
ATOM 3675 O O . SER A 1 459 ? -20.675 7.932 20.769 1.00 93.06 459 SER A O 1
ATOM 3677 N N . SER A 1 460 ? -19.815 7.027 18.910 1.00 91.00 460 SER A N 1
ATOM 3678 C CA . SER A 1 460 ? -21.100 6.714 18.313 1.00 91.00 460 SER A CA 1
ATOM 3679 C C . SER A 1 460 ? -21.870 5.632 19.063 1.00 91.00 460 SER A C 1
ATOM 3681 O O . SER A 1 460 ? -23.077 5.767 19.263 1.00 91.00 460 SER A O 1
ATOM 3683 N N . LYS A 1 461 ? -21.196 4.551 19.472 1.00 93.19 461 LYS A N 1
ATOM 3684 C CA . LYS A 1 461 ? -21.819 3.487 20.271 1.00 93.19 461 LYS A CA 1
ATOM 3685 C C . LYS A 1 461 ? -22.094 3.941 21.706 1.00 93.19 461 LYS A C 1
ATOM 3687 O O . LYS A 1 461 ? -23.117 3.553 22.260 1.00 93.19 461 LYS A O 1
ATOM 3692 N N . ALA A 1 462 ? -21.268 4.818 22.272 1.00 94.56 462 ALA A N 1
ATOM 3693 C CA . ALA A 1 462 ? -21.492 5.428 23.579 1.00 94.56 462 ALA A CA 1
ATOM 3694 C C . ALA A 1 462 ? -22.805 6.226 23.615 1.00 94.56 462 ALA A C 1
ATOM 3696 O O . ALA A 1 462 ? -23.535 6.145 24.595 1.00 94.56 462 ALA A O 1
ATOM 3697 N N . SER A 1 463 ? -23.179 6.912 22.526 1.00 91.81 463 SER A N 1
ATOM 3698 C CA . SER A 1 463 ? -24.498 7.559 22.422 1.00 91.81 463 SER A CA 1
ATOM 3699 C C . SER A 1 463 ? -25.661 6.556 22.473 1.00 91.81 463 SER A C 1
ATOM 3701 O O . SER A 1 463 ? -26.660 6.813 23.146 1.00 91.81 463 SER A O 1
ATOM 3703 N N . VAL A 1 464 ? -25.526 5.395 21.823 1.00 91.62 464 VAL A N 1
ATOM 3704 C CA . VAL A 1 464 ? -26.533 4.319 21.880 1.00 91.62 464 VAL A CA 1
ATOM 3705 C C . VAL A 1 464 ? -26.633 3.746 23.295 1.00 91.62 464 VAL A C 1
ATOM 3707 O O . VAL A 1 464 ? -27.737 3.568 23.808 1.00 91.62 464 VAL A O 1
ATOM 3710 N N . ILE A 1 465 ? -25.490 3.518 23.948 1.00 94.19 465 ILE A N 1
ATOM 3711 C CA . ILE A 1 465 ? -25.431 3.078 25.347 1.00 94.19 465 ILE A CA 1
ATOM 3712 C C . ILE A 1 465 ? -26.077 4.124 26.254 1.00 94.19 465 ILE A C 1
ATOM 3714 O O . ILE A 1 465 ? -26.880 3.761 27.105 1.00 94.19 465 ILE A O 1
ATOM 3718 N N . ARG A 1 466 ? -25.820 5.420 26.041 1.00 94.31 466 ARG A N 1
ATOM 3719 C CA . ARG A 1 466 ? -26.446 6.490 26.825 1.00 94.31 466 ARG A CA 1
ATOM 3720 C C . ARG A 1 466 ? -27.959 6.466 26.731 1.00 94.31 466 ARG A C 1
ATOM 3722 O O . ARG A 1 466 ? -28.614 6.546 27.764 1.00 94.31 466 ARG A O 1
ATOM 3729 N N . ASN A 1 467 ? -28.515 6.275 25.539 1.00 93.06 467 ASN A N 1
ATOM 3730 C CA . ASN A 1 467 ? -29.960 6.115 25.383 1.00 93.06 467 ASN A CA 1
ATOM 3731 C C . ASN A 1 467 ? -30.478 4.868 26.122 1.00 93.06 467 ASN A C 1
ATOM 3733 O O . ASN A 1 467 ? -31.516 4.932 26.773 1.00 93.06 467 ASN A O 1
ATOM 3737 N N . ALA A 1 468 ? -29.739 3.754 26.092 1.00 94.62 468 ALA A N 1
ATOM 3738 C CA . ALA A 1 468 ? -30.098 2.558 26.853 1.00 94.62 468 ALA A CA 1
ATOM 3739 C C . ALA A 1 468 ? -30.050 2.791 28.377 1.00 94.62 468 ALA A C 1
ATOM 3741 O O . ALA A 1 468 ? -30.937 2.324 29.088 1.00 94.62 468 ALA A O 1
ATOM 3742 N N . VAL A 1 469 ? -29.071 3.552 28.883 1.00 94.88 469 VAL A N 1
ATOM 3743 C CA . VAL A 1 469 ? -28.989 3.925 30.307 1.00 94.88 469 VAL A CA 1
ATOM 3744 C C . VAL A 1 469 ? -30.140 4.850 30.702 1.00 94.88 469 VAL A C 1
ATOM 3746 O O . VAL A 1 469 ? -30.733 4.654 31.761 1.00 94.88 469 VAL A O 1
ATOM 3749 N N . VAL A 1 470 ? -30.492 5.825 29.855 1.00 92.06 470 VAL A N 1
ATOM 3750 C CA . VAL A 1 470 ? -31.659 6.699 30.066 1.00 92.06 470 VAL A CA 1
ATOM 3751 C C . VAL A 1 470 ? -32.932 5.863 30.179 1.00 92.06 470 VAL A C 1
ATOM 3753 O O . VAL A 1 470 ? -33.657 6.009 31.161 1.00 92.06 470 VAL A O 1
ATOM 3756 N N . ASN A 1 471 ? -33.154 4.924 29.256 1.00 91.88 471 ASN A N 1
ATOM 3757 C CA . ASN A 1 471 ? -34.318 4.040 29.306 1.00 91.88 471 ASN A CA 1
ATOM 3758 C C . ASN A 1 471 ? -34.317 3.171 30.580 1.00 91.88 471 ASN A C 1
ATOM 3760 O O . ASN A 1 471 ? -35.345 3.007 31.235 1.00 91.88 471 ASN A O 1
ATOM 3764 N N . TYR A 1 472 ? -33.150 2.648 30.967 1.00 93.81 472 TYR A N 1
ATOM 3765 C CA . TYR A 1 472 ? -32.972 1.836 32.172 1.00 93.81 472 TYR A CA 1
ATOM 3766 C C . TYR A 1 472 ? -33.258 2.615 33.472 1.00 93.81 472 TYR A C 1
ATOM 3768 O O . TYR A 1 472 ? -33.921 2.088 34.375 1.00 93.81 472 TYR A O 1
ATOM 3776 N N . LEU A 1 473 ? -32.784 3.861 33.583 1.00 91.12 473 LEU A N 1
ATOM 3777 C CA . LEU A 1 473 ? -32.952 4.682 34.787 1.00 91.12 473 LEU A CA 1
ATOM 3778 C C . LEU A 1 473 ? -34.315 5.378 34.854 1.00 91.12 473 LEU A C 1
ATOM 3780 O O . LEU A 1 473 ? -34.915 5.392 35.928 1.00 91.12 473 LEU A O 1
ATOM 3784 N N . LEU A 1 474 ? -34.785 5.960 33.748 1.00 88.69 474 LEU A N 1
ATOM 3785 C CA . LEU A 1 474 ? -35.916 6.897 33.734 1.00 88.69 474 LEU A CA 1
ATOM 3786 C C . LEU A 1 474 ? -37.205 6.276 33.177 1.00 88.69 474 LEU A C 1
ATOM 3788 O O . LEU A 1 474 ? -38.275 6.492 33.740 1.00 88.69 474 LEU A O 1
ATOM 3792 N N . ASP A 1 475 ? -37.112 5.444 32.136 1.00 86.56 475 ASP A N 1
ATOM 3793 C CA . ASP A 1 475 ? -38.294 4.898 31.444 1.00 86.56 475 ASP A CA 1
ATOM 3794 C C . ASP A 1 475 ? -38.679 3.478 31.896 1.00 86.56 475 ASP A C 1
ATOM 3796 O O . ASP A 1 475 ? -39.653 2.899 31.412 1.00 86.56 475 ASP A O 1
ATOM 3800 N N . SER A 1 476 ? -37.973 2.917 32.884 1.00 81.81 476 SER A N 1
ATOM 3801 C CA . SER A 1 476 ? -38.247 1.578 33.434 1.00 81.81 476 SER A CA 1
ATOM 3802 C C . SER A 1 476 ? -39.507 1.499 34.312 1.00 81.81 476 SER A C 1
ATOM 3804 O O . SER A 1 476 ? -39.853 0.426 34.812 1.00 81.81 476 SER A O 1
ATOM 3806 N N . GLY A 1 477 ? -40.201 2.624 34.520 1.00 80.94 477 GLY A N 1
ATOM 3807 C CA . GLY A 1 477 ? -41.433 2.704 35.310 1.00 80.94 477 GLY A CA 1
ATOM 3808 C C . GLY A 1 477 ? -41.227 2.588 36.825 1.00 80.94 477 GLY A C 1
ATOM 3809 O O . GLY A 1 477 ? -42.204 2.425 37.560 1.00 80.94 477 GLY A O 1
ATOM 3810 N N . ILE A 1 478 ? -39.979 2.664 37.303 1.00 85.81 478 ILE A N 1
ATOM 3811 C CA . ILE A 1 478 ? -39.642 2.639 38.730 1.00 85.81 478 ILE A CA 1
ATOM 3812 C C . ILE A 1 478 ? -39.569 4.056 39.286 1.00 85.81 478 ILE A C 1
ATOM 3814 O O . ILE A 1 478 ? -38.877 4.915 38.753 1.00 85.81 478 ILE A O 1
ATOM 3818 N N . ASN A 1 479 ? -40.246 4.271 40.413 1.00 85.94 479 ASN A N 1
ATOM 3819 C CA . ASN A 1 479 ? -40.036 5.450 41.239 1.00 85.94 479 ASN A CA 1
ATOM 3820 C C . ASN A 1 479 ? -38.983 5.137 42.309 1.00 85.94 479 ASN A C 1
ATOM 3822 O O . ASN A 1 479 ? -39.270 4.414 43.264 1.00 85.94 479 ASN A O 1
ATOM 3826 N N . TRP A 1 480 ? -37.779 5.684 42.153 1.00 90.00 480 TRP A N 1
ATOM 3827 C CA . TRP A 1 480 ? -36.626 5.402 43.015 1.00 90.00 480 TRP A CA 1
ATOM 3828 C C . TRP A 1 480 ? -36.805 5.840 44.478 1.00 90.00 480 TRP A C 1
ATOM 3830 O O . TRP A 1 480 ? -36.184 5.260 45.365 1.00 90.00 480 TRP A O 1
ATOM 3840 N N . GLY A 1 481 ? -37.703 6.792 44.751 1.00 84.62 481 GLY A N 1
ATOM 3841 C CA . GLY A 1 481 ? -38.058 7.226 46.108 1.00 84.62 481 GLY A CA 1
ATOM 3842 C C . GLY A 1 481 ? -39.108 6.359 46.814 1.00 84.62 481 GLY A C 1
ATOM 3843 O O . GLY A 1 481 ? -39.509 6.678 47.933 1.00 84.62 481 GLY A O 1
ATOM 3844 N N . GLY A 1 482 ? -39.607 5.320 46.144 1.00 85.62 482 GLY A N 1
ATOM 3845 C CA . GLY A 1 482 ? -40.594 4.367 46.654 1.00 85.62 482 GLY A CA 1
ATOM 3846 C C . GLY A 1 482 ? -40.463 3.037 45.921 1.00 85.62 482 GLY A C 1
ATOM 3847 O O . GLY A 1 482 ? -41.441 2.531 45.360 1.00 85.62 482 GLY A O 1
ATOM 3848 N N . ALA A 1 483 ? -39.235 2.531 45.842 1.00 89.38 483 ALA A N 1
ATOM 3849 C CA . ALA A 1 483 ? -38.891 1.398 45.010 1.00 89.38 483 ALA A CA 1
ATOM 3850 C C . ALA A 1 483 ? -39.494 0.097 45.576 1.00 89.38 483 ALA A C 1
ATOM 3852 O O . ALA A 1 483 ? -39.587 -0.095 46.798 1.00 89.38 483 ALA A O 1
ATOM 3853 N N . PRO A 1 484 ? -39.916 -0.832 44.698 1.00 89.88 484 PRO A N 1
ATOM 3854 C CA . PRO A 1 484 ? -40.400 -2.135 45.132 1.00 89.88 484 PRO A CA 1
ATOM 3855 C C . PRO A 1 484 ? -39.289 -2.925 45.837 1.00 89.88 484 PRO A C 1
ATOM 3857 O O . PRO A 1 484 ? -38.104 -2.679 45.632 1.00 89.88 484 PRO A O 1
ATOM 3860 N N . ALA A 1 485 ? -39.676 -3.915 46.646 1.00 89.69 485 ALA A N 1
ATOM 3861 C CA . ALA A 1 485 ? -38.714 -4.813 47.281 1.00 89.69 485 ALA A CA 1
ATOM 3862 C C . ALA A 1 485 ? -37.824 -5.509 46.234 1.00 89.69 485 ALA A C 1
ATOM 3864 O O . ALA A 1 485 ? -38.327 -5.964 45.200 1.00 89.69 485 ALA A O 1
ATOM 3865 N N . VAL A 1 486 ? -36.529 -5.619 46.538 1.00 92.62 486 VAL A N 1
ATOM 3866 C CA . VAL A 1 486 ? -35.520 -6.236 45.667 1.00 92.62 486 VAL A CA 1
ATOM 3867 C C . VAL A 1 486 ? -35.839 -7.721 45.488 1.00 92.62 486 VAL A C 1
ATOM 3869 O O . VAL A 1 486 ? -35.946 -8.468 46.462 1.00 92.62 486 VAL A O 1
ATOM 3872 N N . LYS A 1 487 ? -36.030 -8.148 44.236 1.00 91.75 487 LYS A N 1
ATOM 3873 C CA . LYS A 1 487 ? -36.374 -9.541 43.878 1.00 91.75 487 LYS A CA 1
ATOM 3874 C C . LYS A 1 487 ? -35.344 -10.224 42.979 1.00 91.75 487 LYS A C 1
ATOM 3876 O O . LYS A 1 487 ? -35.413 -11.436 42.824 1.00 91.75 487 LYS A O 1
ATOM 3881 N N . GLY A 1 488 ? -34.441 -9.457 42.375 1.00 91.69 488 GLY A N 1
ATOM 3882 C CA . GLY A 1 488 ? -33.495 -9.917 41.361 1.00 91.69 488 GLY A CA 1
ATOM 3883 C C . GLY A 1 488 ? -33.139 -8.783 40.400 1.00 91.69 488 GLY A C 1
ATOM 3884 O O . GLY A 1 488 ? -33.548 -7.639 40.608 1.00 91.69 488 GLY A O 1
ATOM 3885 N N . VAL A 1 489 ? -32.391 -9.099 39.346 1.00 93.62 489 VAL A N 1
ATOM 3886 C CA . VAL A 1 489 ? -31.980 -8.144 38.307 1.00 93.62 489 VAL A CA 1
ATOM 3887 C C . VAL A 1 489 ? -33.162 -7.854 37.377 1.00 93.62 489 VAL A C 1
ATOM 3889 O O . VAL A 1 489 ? -33.792 -8.779 36.857 1.00 93.62 489 VAL A O 1
ATOM 3892 N N . ARG A 1 490 ? -33.475 -6.572 37.150 1.00 93.94 490 ARG A N 1
ATOM 3893 C CA . ARG A 1 490 ? -34.605 -6.165 36.299 1.00 93.94 490 ARG A CA 1
ATOM 3894 C C . ARG A 1 490 ? -34.354 -6.493 34.832 1.00 93.94 490 ARG A C 1
ATOM 3896 O O . ARG A 1 490 ? -33.222 -6.444 34.356 1.00 93.94 490 ARG A O 1
ATOM 3903 N N . ASP A 1 491 ? -35.429 -6.707 34.078 1.00 91.94 491 ASP A N 1
ATOM 3904 C CA . ASP A 1 491 ? -35.334 -6.891 32.625 1.00 91.94 491 ASP A CA 1
ATOM 3905 C C . ASP A 1 491 ? -34.726 -5.658 31.935 1.00 91.94 491 ASP A C 1
ATOM 3907 O O . ASP A 1 491 ? -33.914 -5.816 31.032 1.00 91.94 491 ASP A O 1
ATOM 3911 N N . ALA A 1 492 ? -34.976 -4.447 32.449 1.00 93.44 492 ALA A N 1
ATOM 3912 C CA . ALA A 1 492 ? -34.321 -3.222 31.978 1.00 93.44 492 ALA A CA 1
ATOM 3913 C C . ALA A 1 492 ? -32.781 -3.277 32.087 1.00 93.44 492 ALA A C 1
ATOM 3915 O O . ALA A 1 492 ? -32.077 -2.736 31.236 1.00 93.44 492 ALA A O 1
ATOM 3916 N N . ALA A 1 493 ? -32.233 -3.938 33.116 1.00 94.00 493 ALA A N 1
ATOM 3917 C CA . ALA A 1 493 ? -30.786 -4.126 33.250 1.00 94.00 493 ALA A CA 1
ATOM 3918 C C . ALA A 1 493 ? -30.254 -5.112 32.196 1.00 94.00 493 ALA A C 1
ATOM 3920 O O . ALA A 1 493 ? -29.164 -4.936 31.651 1.00 94.00 493 ALA A O 1
ATOM 3921 N N . VAL A 1 494 ? -31.042 -6.141 31.872 1.00 92.88 494 VAL A N 1
ATOM 3922 C CA . VAL A 1 494 ? -30.719 -7.107 30.813 1.00 92.88 494 VAL A CA 1
ATOM 3923 C C . VAL A 1 494 ? -30.787 -6.452 29.429 1.00 92.88 494 VAL A C 1
ATOM 3925 O O . VAL A 1 494 ? -29.904 -6.691 28.609 1.00 92.88 494 VAL A O 1
ATOM 3928 N N . GLU A 1 495 ? -31.771 -5.587 29.181 1.00 92.38 495 GLU A N 1
ATOM 3929 C CA . GLU A 1 495 ? -31.883 -4.799 27.946 1.00 92.38 495 GLU A CA 1
ATOM 3930 C C . GLU A 1 495 ? -30.701 -3.834 27.773 1.00 92.38 495 GLU A C 1
ATOM 3932 O O . GLU A 1 495 ? -30.139 -3.730 26.681 1.00 92.38 495 GLU A O 1
ATOM 3937 N N . LEU A 1 496 ? -30.250 -3.184 28.852 1.00 95.00 496 LEU A N 1
ATOM 3938 C CA . LEU A 1 496 ? -29.023 -2.385 28.831 1.00 95.00 496 LEU A CA 1
ATOM 3939 C C . LEU A 1 496 ? -27.795 -3.245 28.482 1.00 95.00 496 LEU A C 1
ATOM 3941 O O . LEU A 1 496 ? -26.980 -2.850 27.646 1.00 95.00 496 LEU A O 1
ATOM 3945 N N . LEU A 1 497 ? -27.684 -4.452 29.052 1.00 94.44 497 LEU A N 1
ATOM 3946 C CA . LEU A 1 497 ? -26.614 -5.391 28.704 1.00 94.44 497 LEU A CA 1
ATOM 3947 C C . LEU A 1 497 ? -26.662 -5.791 27.218 1.00 94.44 497 LEU A C 1
ATOM 3949 O O . LEU A 1 497 ? -25.610 -5.934 26.593 1.00 94.44 497 LEU A O 1
ATOM 3953 N N . HIS A 1 498 ? -27.852 -5.932 26.620 1.00 93.56 498 HIS A N 1
ATOM 3954 C CA . HIS A 1 498 ? -27.995 -6.264 25.196 1.00 93.56 498 HIS A CA 1
ATOM 3955 C C . HIS A 1 498 ? -27.358 -5.231 24.269 1.00 93.56 498 HIS A C 1
ATOM 3957 O O . HIS A 1 498 ? -26.826 -5.621 23.228 1.00 93.56 498 HIS A O 1
ATOM 3963 N N . ALA A 1 499 ? -27.330 -3.950 24.649 1.00 93.81 499 ALA A N 1
ATOM 3964 C CA . ALA A 1 499 ? -26.621 -2.928 23.880 1.00 93.81 499 ALA A CA 1
ATOM 3965 C C . ALA A 1 499 ? -25.118 -3.254 23.759 1.00 93.81 499 ALA A C 1
ATOM 3967 O O . ALA A 1 499 ? -24.546 -3.165 22.672 1.00 93.81 499 ALA A O 1
ATOM 3968 N N . LEU A 1 500 ? -24.490 -3.714 24.846 1.00 94.62 500 LEU A N 1
ATOM 3969 C CA . LEU A 1 500 ? -23.086 -4.137 24.847 1.00 94.62 500 LEU A CA 1
ATOM 3970 C C . LEU A 1 500 ? -22.874 -5.493 24.166 1.00 94.62 500 LEU A C 1
ATOM 3972 O O . LEU A 1 500 ? -21.872 -5.669 23.475 1.00 94.62 500 LEU A O 1
ATOM 3976 N N . VAL A 1 501 ? -23.812 -6.438 24.301 1.00 93.81 501 VAL A N 1
ATOM 3977 C CA . VAL A 1 501 ? -23.762 -7.731 23.587 1.00 93.81 501 VAL A CA 1
ATOM 3978 C C . VAL A 1 501 ? -23.796 -7.510 22.073 1.00 93.81 501 VAL A C 1
ATOM 3980 O O . VAL A 1 501 ? -23.029 -8.137 21.339 1.00 93.81 501 VAL A O 1
ATOM 3983 N N . ALA A 1 502 ? -24.643 -6.591 21.599 1.00 92.69 502 ALA A N 1
ATOM 3984 C CA . ALA A 1 502 ? -24.723 -6.228 20.189 1.00 92.69 502 ALA A CA 1
ATOM 3985 C C . ALA A 1 502 ? -23.390 -5.655 19.686 1.00 92.69 502 ALA A C 1
ATOM 3987 O O . ALA A 1 502 ? -22.884 -6.102 18.657 1.00 92.69 502 ALA A O 1
ATOM 3988 N N . VAL A 1 503 ? -22.778 -4.738 20.447 1.00 94.31 503 VAL A N 1
ATOM 3989 C CA . VAL A 1 503 ? -21.453 -4.198 20.109 1.00 94.31 503 VAL A CA 1
ATOM 3990 C C . VAL A 1 503 ? -20.383 -5.290 20.116 1.00 94.31 503 VAL A C 1
ATOM 3992 O O . VAL A 1 503 ? -19.589 -5.358 19.180 1.00 94.31 503 VAL A O 1
ATOM 3995 N N . HIS A 1 504 ? -20.369 -6.168 21.122 1.00 93.81 504 HIS A N 1
ATOM 3996 C CA . HIS A 1 504 ? -19.435 -7.290 21.180 1.00 93.81 504 HIS A CA 1
ATOM 3997 C C . HIS A 1 504 ? -19.540 -8.157 19.919 1.00 93.81 504 HIS A C 1
ATOM 3999 O O . HIS A 1 504 ? -18.528 -8.436 19.279 1.00 93.81 504 HIS A O 1
ATOM 4005 N N . ALA A 1 505 ? -20.751 -8.579 19.544 1.00 91.81 505 ALA A N 1
ATOM 4006 C CA . ALA A 1 505 ? -20.975 -9.419 18.369 1.00 91.81 505 ALA A CA 1
ATOM 4007 C C . ALA A 1 505 ? -20.501 -8.740 17.073 1.00 91.81 505 ALA A C 1
ATOM 4009 O O . ALA A 1 505 ? -19.853 -9.373 16.237 1.00 91.81 505 ALA A O 1
ATOM 4010 N N . GLU A 1 506 ? -20.784 -7.446 16.930 1.00 92.25 506 GLU A N 1
ATOM 4011 C CA . GLU A 1 506 ? -20.401 -6.653 15.767 1.00 92.25 506 GLU A CA 1
ATOM 4012 C C . GLU A 1 506 ? -18.876 -6.529 15.633 1.00 92.25 506 GLU A C 1
ATOM 4014 O O . GLU A 1 506 ? -18.310 -6.837 14.581 1.00 92.25 506 GLU A O 1
ATOM 4019 N N . VAL A 1 507 ? -18.190 -6.161 16.720 1.00 94.06 507 VAL A N 1
ATOM 4020 C CA . VAL A 1 507 ? -16.728 -6.004 16.741 1.00 94.06 507 VAL A CA 1
ATOM 4021 C C . VAL A 1 507 ? -16.036 -7.358 16.610 1.00 94.06 507 VAL A C 1
ATOM 4023 O O . VAL A 1 507 ? -15.047 -7.470 15.892 1.00 94.06 507 VAL A O 1
ATOM 4026 N N . PHE A 1 508 ? -16.564 -8.418 17.225 1.00 91.50 508 PHE A N 1
ATOM 4027 C CA . PHE A 1 508 ? -16.013 -9.765 17.087 1.00 91.50 508 PHE A CA 1
ATOM 4028 C C . PHE A 1 508 ? -16.039 -10.254 15.629 1.00 91.50 508 PHE A C 1
ATOM 4030 O O . PHE A 1 508 ? -15.089 -10.898 15.181 1.00 91.50 508 PHE A O 1
ATOM 4037 N N . ALA A 1 509 ? -17.096 -9.933 14.877 1.00 87.62 509 ALA A N 1
ATOM 4038 C CA . ALA A 1 509 ? -17.199 -10.273 13.459 1.00 87.62 509 ALA A CA 1
ATOM 4039 C C . ALA A 1 509 ? -16.355 -9.346 12.560 1.00 87.62 509 ALA A C 1
ATOM 4041 O O . ALA A 1 509 ? -15.702 -9.811 11.618 1.00 87.62 509 ALA A O 1
ATOM 4042 N N . GLY A 1 510 ? -16.366 -8.040 12.846 1.00 85.88 510 GLY A N 1
ATOM 4043 C CA . GLY A 1 510 ? -15.778 -7.005 11.994 1.00 85.88 510 GLY A CA 1
ATOM 4044 C C . GLY A 1 510 ? -14.303 -6.698 12.262 1.00 85.88 510 GLY A C 1
ATOM 4045 O O . GLY A 1 510 ? -13.557 -6.478 11.316 1.00 85.88 510 GLY A O 1
ATOM 4046 N N . SER A 1 511 ? -13.857 -6.697 13.520 1.00 90.69 511 SER A N 1
ATOM 4047 C CA . SER A 1 511 ? -12.477 -6.386 13.927 1.00 90.69 511 SER A CA 1
ATOM 4048 C C . SER A 1 511 ? -12.125 -7.024 15.278 1.00 90.69 511 SER A C 1
ATOM 4050 O O . SER A 1 511 ? -11.937 -6.358 16.298 1.00 90.69 511 SER A O 1
ATOM 4052 N N . LYS A 1 512 ? -12.029 -8.360 15.289 1.00 91.25 512 LYS A N 1
ATOM 4053 C CA . LYS A 1 512 ? -11.762 -9.147 16.505 1.00 91.25 512 LYS A CA 1
ATOM 4054 C C . LYS A 1 512 ? -10.556 -8.655 17.328 1.00 91.25 512 LYS A C 1
ATOM 4056 O O . LYS A 1 512 ? -10.685 -8.619 18.550 1.00 91.25 512 LYS A O 1
ATOM 4061 N N . PRO A 1 513 ? -9.405 -8.277 16.732 1.00 94.00 513 PRO A N 1
ATOM 4062 C CA . PRO A 1 513 ? -8.253 -7.805 17.508 1.00 94.00 513 PRO A CA 1
ATOM 4063 C C . PRO A 1 513 ? -8.515 -6.534 18.327 1.00 94.00 513 PRO A C 1
ATOM 4065 O O . PRO A 1 513 ? -7.847 -6.319 19.332 1.00 94.00 513 PRO A O 1
ATOM 4068 N N . LEU A 1 514 ? -9.496 -5.714 17.937 1.00 94.00 514 LEU A N 1
ATOM 4069 C CA . LEU A 1 514 ? -9.842 -4.475 18.638 1.00 94.00 514 LEU A CA 1
ATOM 4070 C C . LEU A 1 514 ? -10.936 -4.658 19.696 1.00 94.00 514 LEU A C 1
ATOM 4072 O O . LEU A 1 514 ? -11.315 -3.682 20.343 1.00 94.00 514 LEU A O 1
ATOM 4076 N N . LEU A 1 515 ? -11.447 -5.876 19.896 1.00 94.38 515 LEU A N 1
ATOM 4077 C CA . LEU A 1 515 ? -12.582 -6.152 20.780 1.00 94.38 515 LEU A CA 1
ATOM 4078 C C . LEU A 1 515 ? -12.348 -5.692 22.222 1.00 94.38 515 LEU A C 1
ATOM 4080 O O . LEU A 1 515 ? -13.184 -4.983 22.776 1.00 94.38 515 LEU A O 1
ATOM 4084 N N . GLU A 1 516 ? -11.208 -6.063 22.806 1.00 93.81 516 GLU A N 1
ATOM 4085 C CA . GLU A 1 516 ? -10.857 -5.712 24.187 1.00 93.81 516 GLU A CA 1
ATOM 4086 C C . GLU A 1 516 ? -10.747 -4.195 24.370 1.00 93.81 516 GLU A C 1
ATOM 4088 O O . GLU A 1 516 ? -11.391 -3.635 25.253 1.00 93.81 516 GLU A O 1
ATOM 4093 N N . LYS A 1 517 ? -10.024 -3.517 23.467 1.00 95.06 517 LYS A N 1
ATOM 4094 C CA . LYS A 1 517 ? -9.875 -2.052 23.480 1.00 95.06 517 LYS A CA 1
ATOM 4095 C C . LYS A 1 517 ? -11.224 -1.347 23.311 1.00 95.06 517 LYS A C 1
ATOM 4097 O O . LYS A 1 517 ? -11.515 -0.397 24.026 1.00 95.06 517 LYS A O 1
ATOM 4102 N N . THR A 1 518 ? -12.060 -1.825 22.388 1.00 96.38 518 THR A N 1
ATOM 4103 C CA . THR A 1 518 ? -13.367 -1.220 22.088 1.00 96.38 518 THR A CA 1
ATOM 4104 C C . THR A 1 518 ? -14.325 -1.343 23.266 1.00 96.38 518 THR A C 1
ATOM 4106 O O . THR A 1 518 ? -14.946 -0.357 23.655 1.00 96.38 518 THR A O 1
ATOM 4109 N N . LEU A 1 519 ? -14.450 -2.541 23.845 1.00 96.00 519 LEU A N 1
ATOM 4110 C CA . LEU A 1 519 ? -15.330 -2.758 24.990 1.00 96.00 519 LEU A CA 1
ATOM 4111 C C . LEU A 1 519 ? -14.810 -2.066 26.249 1.00 96.00 519 LEU A C 1
ATOM 4113 O O . LEU A 1 519 ? -15.630 -1.544 26.991 1.00 96.00 519 LEU A O 1
ATOM 4117 N N . GLY A 1 520 ? -13.491 -1.974 26.452 1.00 96.06 520 GLY A N 1
ATOM 4118 C CA . GLY A 1 520 ? -12.919 -1.207 27.562 1.00 96.06 520 GLY A CA 1
ATOM 4119 C C . GLY A 1 520 ? -13.366 0.257 27.561 1.00 96.06 520 GLY A C 1
ATOM 4120 O O . GLY A 1 520 ? -13.931 0.728 28.545 1.00 96.06 520 GLY A O 1
ATOM 4121 N N . VAL A 1 521 ? -13.235 0.935 26.414 1.00 96.69 521 VAL A N 1
ATOM 4122 C CA . VAL A 1 521 ? -13.690 2.329 26.241 1.00 96.69 521 VAL A CA 1
ATOM 4123 C C . VAL A 1 521 ? -15.202 2.470 26.460 1.00 96.69 521 VAL A C 1
ATOM 4125 O O . VAL A 1 521 ? -15.670 3.454 27.025 1.00 96.69 521 VAL A O 1
ATOM 4128 N N . LEU A 1 522 ? -15.999 1.495 26.018 1.00 96.75 522 LEU A N 1
ATOM 4129 C CA . LEU A 1 522 ? -17.456 1.558 26.167 1.00 96.75 522 LEU A CA 1
ATOM 4130 C C . LEU A 1 522 ? -17.939 1.228 27.582 1.00 96.75 522 LEU A C 1
ATOM 4132 O O . LEU A 1 522 ? -18.983 1.735 27.985 1.00 96.75 522 LEU A O 1
ATOM 4136 N N . VAL A 1 523 ? -17.204 0.406 28.334 1.00 96.56 523 VAL A N 1
ATOM 4137 C CA . VAL A 1 523 ? -17.478 0.151 29.755 1.00 96.56 523 VAL A CA 1
ATOM 4138 C C . VAL A 1 523 ? -17.149 1.389 30.585 1.00 96.56 523 VAL A C 1
ATOM 4140 O O . VAL A 1 523 ? -17.967 1.768 31.417 1.00 96.56 523 VAL A O 1
ATOM 4143 N N . GLU A 1 524 ? -16.030 2.071 30.324 1.00 95.50 524 GLU A N 1
ATOM 4144 C CA . GLU A 1 524 ? -15.762 3.398 30.907 1.00 95.50 524 GLU A CA 1
ATOM 4145 C C . GLU A 1 524 ? -16.919 4.363 30.617 1.00 95.50 524 GLU A C 1
ATOM 4147 O O . GLU A 1 524 ? -17.546 4.882 31.541 1.00 95.50 524 GLU A O 1
ATOM 4152 N N . ALA A 1 525 ? -17.293 4.498 29.338 1.00 95.31 525 ALA A N 1
ATOM 4153 C CA . ALA A 1 525 ? -18.387 5.371 28.925 1.00 95.31 525 ALA A CA 1
ATOM 4154 C C . ALA A 1 525 ? -19.735 4.998 29.568 1.00 95.31 525 ALA A C 1
ATOM 4156 O O . ALA A 1 525 ? -20.532 5.889 29.862 1.00 95.31 525 ALA A O 1
ATOM 4157 N N . LEU A 1 526 ? -20.009 3.709 29.805 1.00 96.44 526 LEU A N 1
ATOM 4158 C CA . LEU A 1 526 ? -21.208 3.252 30.514 1.00 96.44 526 LEU A CA 1
ATOM 4159 C C . LEU A 1 526 ? -21.244 3.806 31.944 1.00 96.44 526 LEU A C 1
ATOM 4161 O O . LEU A 1 526 ? -22.260 4.372 32.354 1.00 96.44 526 LEU A O 1
ATOM 4165 N N . ILE A 1 527 ? -20.152 3.648 32.695 1.00 96.06 527 ILE A N 1
ATOM 4166 C CA . ILE A 1 527 ? -20.074 4.092 34.092 1.00 96.06 527 ILE A CA 1
ATOM 4167 C C . ILE A 1 527 ? -20.108 5.621 34.188 1.00 96.06 527 ILE A C 1
ATOM 4169 O O . ILE A 1 527 ? -20.849 6.172 35.006 1.00 96.06 527 ILE A O 1
ATOM 4173 N N . ASP A 1 528 ? -19.394 6.315 33.305 1.00 93.88 528 ASP A N 1
ATOM 4174 C CA . ASP A 1 528 ? -19.424 7.777 33.244 1.00 93.88 528 ASP A CA 1
ATOM 4175 C C . ASP A 1 528 ? -20.814 8.299 32.860 1.00 93.88 528 ASP A C 1
ATOM 4177 O O . ASP A 1 528 ? -21.271 9.323 33.370 1.00 93.88 528 ASP A O 1
ATOM 4181 N N . THR A 1 529 ? -21.537 7.567 32.011 1.00 94.44 529 THR A N 1
ATOM 4182 C CA . THR A 1 529 ? -22.919 7.905 31.659 1.00 94.44 529 THR A CA 1
ATOM 4183 C C . THR A 1 529 ? -23.868 7.735 32.840 1.00 94.44 529 THR A C 1
ATOM 4185 O O . THR A 1 529 ? -24.746 8.579 33.028 1.00 94.44 529 THR A O 1
ATOM 4188 N N . PHE A 1 530 ? -23.691 6.695 33.663 1.00 94.06 530 PHE A N 1
ATOM 4189 C CA . PHE A 1 530 ? -24.431 6.582 34.919 1.00 94.06 530 PHE A CA 1
ATOM 4190 C C . PHE A 1 530 ? -24.203 7.820 35.790 1.00 94.06 530 PHE A C 1
ATOM 4192 O O . PHE A 1 530 ? -25.171 8.485 36.157 1.00 94.06 530 PHE A O 1
ATOM 4199 N N . LEU A 1 531 ? -22.943 8.180 36.053 1.00 91.88 531 LEU A N 1
ATOM 4200 C CA . LEU A 1 531 ? -22.589 9.372 36.833 1.00 91.88 531 LEU A CA 1
ATOM 4201 C C . LEU A 1 531 ? -23.209 10.655 36.257 1.00 91.88 531 LEU A C 1
ATOM 4203 O O . LEU A 1 531 ? -23.836 11.427 36.985 1.00 91.88 531 LEU A O 1
ATOM 4207 N N . SER A 1 532 ? -23.080 10.856 34.944 1.00 92.50 532 SER A N 1
ATOM 4208 C CA . SER A 1 532 ? -23.641 12.004 34.228 1.00 92.50 532 SER A CA 1
ATOM 4209 C C . SER A 1 532 ? -25.158 12.083 34.397 1.00 92.50 532 SER A C 1
ATOM 4211 O O . SER A 1 532 ? -25.651 13.129 34.815 1.00 92.50 532 SER A O 1
ATOM 4213 N N . ILE A 1 533 ? -25.905 10.998 34.179 1.00 89.44 533 ILE A N 1
ATOM 4214 C CA . ILE A 1 533 ? -27.372 11.016 34.299 1.00 89.44 533 ILE A CA 1
ATOM 4215 C C . ILE A 1 533 ? -27.814 11.237 35.751 1.00 89.44 533 ILE A C 1
ATOM 4217 O O . ILE A 1 533 ? -28.745 12.012 35.980 1.00 89.44 533 ILE A O 1
ATOM 4221 N N . PHE A 1 534 ? -27.136 10.626 36.730 1.00 85.50 534 PHE A N 1
ATOM 4222 C CA . PHE A 1 534 ? -27.416 10.874 38.149 1.00 85.50 534 PHE A CA 1
ATOM 4223 C C . PHE A 1 534 ? -27.206 12.348 38.521 1.00 85.50 534 PHE A C 1
ATOM 4225 O O . PHE A 1 534 ? -28.042 12.917 39.220 1.00 85.50 534 PHE A O 1
ATOM 4232 N N . SER A 1 535 ? -26.161 12.991 37.991 1.00 84.94 535 SER A N 1
ATOM 4233 C CA . SER A 1 535 ? -25.933 14.427 38.197 1.00 84.94 535 SER A CA 1
ATOM 4234 C C . SER A 1 535 ? -26.944 15.318 37.453 1.00 84.94 535 SER A C 1
ATOM 4236 O O . SER A 1 535 ? -27.435 16.302 38.001 1.00 84.94 535 SER A O 1
ATOM 4238 N N . GLU A 1 536 ? -27.320 14.969 36.217 1.00 86.06 536 GLU A N 1
ATOM 4239 C CA . GLU A 1 536 ? -28.258 15.745 35.390 1.00 86.06 536 GLU A CA 1
ATOM 4240 C C . GLU A 1 536 ? -29.695 15.711 35.940 1.00 86.06 536 GLU A C 1
ATOM 4242 O O . GLU A 1 536 ? -30.444 16.686 35.804 1.00 86.06 536 GLU A O 1
ATOM 4247 N N . GLN A 1 537 ? -30.089 14.589 36.550 1.00 82.25 537 GLN A N 1
ATOM 4248 C CA . GLN A 1 537 ? -31.451 14.330 37.033 1.00 82.25 537 GLN A CA 1
ATOM 4249 C C . GLN A 1 537 ? -31.592 14.421 38.556 1.00 82.25 537 GLN A C 1
ATOM 4251 O O . GLN A 1 537 ? -32.669 14.130 39.085 1.00 82.25 537 GLN A O 1
ATOM 4256 N N . GLU A 1 538 ? -30.552 14.892 39.249 1.00 76.06 538 GLU A N 1
ATOM 4257 C CA . GLU A 1 538 ? -30.491 15.005 40.712 1.00 76.06 538 GLU A CA 1
ATOM 4258 C C . GLU A 1 538 ? -31.699 15.755 41.305 1.00 76.06 538 GLU A C 1
ATOM 4260 O O . GLU A 1 538 ? -32.184 15.437 42.384 1.00 76.06 538 GLU A O 1
ATOM 4265 N N . ASN A 1 539 ? -32.234 16.736 40.571 1.00 74.00 539 ASN A N 1
ATOM 4266 C CA . ASN A 1 539 ? -33.339 17.590 41.018 1.00 74.00 539 ASN A CA 1
ATOM 4267 C C . ASN A 1 539 ? -34.703 17.253 40.379 1.00 74.00 539 ASN A C 1
ATOM 4269 O O . ASN A 1 539 ? -35.649 18.035 40.513 1.00 74.00 539 ASN A O 1
ATOM 4273 N N . LYS A 1 540 ? -34.813 16.138 39.645 1.00 77.00 540 LYS A N 1
ATOM 4274 C CA . LYS A 1 540 ? -36.017 15.748 38.888 1.00 77.00 540 LYS A CA 1
ATOM 4275 C C . LYS A 1 540 ? -36.467 14.332 39.257 1.00 77.00 540 LYS A C 1
ATOM 4277 O O . LYS A 1 540 ? -36.985 14.132 40.352 1.00 77.00 540 LYS A O 1
ATOM 4282 N N . ASP A 1 541 ? -36.274 13.369 38.358 1.00 69.75 541 ASP A N 1
ATOM 4283 C CA . ASP A 1 541 ? -36.764 11.993 38.489 1.00 69.75 541 ASP A CA 1
ATOM 4284 C C . ASP A 1 541 ? -35.924 11.156 39.470 1.00 69.75 541 ASP A C 1
ATOM 4286 O O . ASP A 1 541 ? -36.410 10.165 40.009 1.00 69.75 541 ASP A O 1
ATOM 4290 N N . LEU A 1 542 ? -34.691 11.592 39.764 1.00 78.75 542 LEU A N 1
ATOM 4291 C CA . LEU A 1 542 ? -33.780 10.977 40.741 1.00 78.75 542 LEU A CA 1
ATOM 4292 C C . LEU A 1 542 ? -33.649 11.814 42.024 1.00 78.75 542 LEU A C 1
ATOM 4294 O O . LEU A 1 542 ? -32.632 11.754 42.710 1.00 78.75 542 LEU A O 1
ATOM 4298 N N . ARG A 1 543 ? -34.687 12.597 42.359 1.00 77.38 543 ARG A N 1
ATOM 4299 C CA . ARG A 1 543 ? -34.696 13.473 43.543 1.00 77.38 543 ARG A CA 1
ATOM 4300 C C . ARG A 1 543 ? -34.535 12.716 44.860 1.00 77.38 543 ARG A C 1
ATOM 4302 O O . ARG A 1 543 ? -33.929 13.241 45.787 1.00 77.38 543 ARG A O 1
ATOM 4309 N N . SER A 1 544 ? -35.122 11.529 44.965 1.00 82.19 544 SER A N 1
ATOM 4310 C CA . SER A 1 544 ? -35.003 10.690 46.152 1.00 82.19 544 SER A CA 1
ATOM 4311 C C . SER A 1 544 ? -34.708 9.245 45.773 1.00 82.19 544 SER A C 1
ATOM 4313 O O . SER A 1 544 ? -35.238 8.720 44.794 1.00 82.19 544 SER A O 1
ATOM 4315 N N . LEU A 1 545 ? -33.856 8.614 46.575 1.00 89.06 545 LEU A N 1
ATOM 4316 C CA . LEU A 1 545 ? -33.450 7.221 46.459 1.00 89.06 545 LEU A CA 1
ATOM 4317 C C . LEU A 1 545 ? -33.708 6.547 47.806 1.00 89.06 545 LEU A C 1
ATOM 4319 O O . LEU A 1 545 ? -33.039 6.849 48.791 1.00 89.06 545 LEU A O 1
ATOM 4323 N N . ASP A 1 546 ? -34.708 5.674 47.878 1.00 89.44 546 ASP A N 1
ATOM 4324 C CA . ASP A 1 546 ? -34.986 4.941 49.112 1.00 89.44 546 ASP A CA 1
ATOM 4325 C C . ASP A 1 546 ? -34.035 3.741 49.299 1.00 89.44 546 ASP A C 1
ATOM 4327 O O . ASP A 1 546 ? -33.218 3.407 48.435 1.00 89.44 546 ASP A O 1
ATOM 4331 N N . ALA A 1 547 ? -34.127 3.074 50.454 1.00 89.38 547 ALA A N 1
ATOM 4332 C CA . ALA A 1 547 ? -33.258 1.944 50.781 1.00 89.38 547 ALA A CA 1
ATOM 4333 C C . ALA A 1 547 ? -33.382 0.776 49.782 1.00 89.38 547 ALA A C 1
ATOM 4335 O O . ALA A 1 547 ? -32.385 0.119 49.482 1.00 89.38 547 ALA A O 1
ATOM 4336 N N . ASN A 1 548 ? -34.583 0.524 49.248 1.00 90.94 548 ASN A N 1
ATOM 4337 C CA . ASN A 1 548 ? -34.805 -0.539 48.267 1.00 90.94 548 ASN A CA 1
ATOM 4338 C C . ASN A 1 548 ? -34.217 -0.161 46.902 1.00 90.94 548 ASN A C 1
ATOM 4340 O O . ASN A 1 548 ? -33.599 -1.006 46.260 1.00 90.94 548 ASN A O 1
ATOM 4344 N N . GLY A 1 549 ? -34.361 1.096 46.479 1.00 92.00 549 GLY A N 1
ATOM 4345 C CA . GLY A 1 549 ? -33.795 1.630 45.245 1.00 92.00 549 GLY A CA 1
ATOM 4346 C C . GLY A 1 549 ? -32.271 1.584 45.263 1.00 92.00 549 GLY A C 1
ATOM 4347 O O . GLY A 1 549 ? -31.664 1.122 44.297 1.00 92.00 549 GLY A O 1
ATOM 4348 N N . PHE A 1 550 ? -31.657 1.963 46.390 1.00 93.31 550 PHE A N 1
ATOM 4349 C CA . PHE A 1 550 ? -30.217 1.813 46.605 1.00 93.31 550 PHE A CA 1
ATOM 4350 C C . PHE A 1 550 ? -29.778 0.348 46.485 1.00 93.31 550 PHE A C 1
ATOM 4352 O O . PHE A 1 550 ? -28.879 0.036 45.706 1.00 93.31 550 PHE A O 1
ATOM 4359 N N . CYS A 1 551 ? -30.441 -0.570 47.197 1.00 93.94 551 CYS A N 1
ATOM 4360 C CA . CYS A 1 551 ? -30.102 -1.994 47.140 1.00 93.94 551 CYS A CA 1
ATOM 4361 C C . CYS A 1 551 ? -30.289 -2.590 45.733 1.00 93.94 551 CYS A C 1
ATOM 4363 O O . CYS A 1 551 ? -29.462 -3.392 45.302 1.00 93.94 551 CYS A O 1
ATOM 4365 N N . GLN A 1 552 ? -31.334 -2.181 45.003 1.00 94.94 552 GLN A N 1
ATOM 4366 C CA . GLN A 1 552 ? -31.589 -2.623 43.630 1.00 94.94 552 GLN A CA 1
ATOM 4367 C C . GLN A 1 552 ? -30.476 -2.169 42.676 1.00 94.94 552 GLN A C 1
ATOM 4369 O O . GLN A 1 552 ? -29.966 -2.984 41.910 1.00 94.94 552 GLN A O 1
ATOM 4374 N N . LEU A 1 553 ? -30.070 -0.895 42.738 1.00 94.38 553 LEU A N 1
ATOM 4375 C CA . LEU A 1 553 ? -28.986 -0.370 41.902 1.00 94.38 553 LEU A CA 1
ATOM 4376 C C . LEU A 1 553 ? -27.644 -1.019 42.236 1.00 94.38 553 LEU A C 1
ATOM 4378 O O . LEU A 1 553 ? -26.899 -1.355 41.324 1.00 94.38 553 LEU A O 1
ATOM 4382 N N . MET A 1 554 ? -27.346 -1.236 43.518 1.00 95.75 554 MET A N 1
ATOM 4383 C CA . MET A 1 554 ? -26.113 -1.913 43.926 1.00 95.75 554 MET A CA 1
ATOM 4384 C C . MET A 1 554 ? -26.051 -3.357 43.410 1.00 95.75 554 MET A C 1
ATOM 4386 O O . MET A 1 554 ? -25.019 -3.751 42.871 1.00 95.75 554 MET A O 1
ATOM 4390 N N . LEU A 1 555 ? -27.155 -4.113 43.496 1.00 95.50 555 LEU A N 1
ATOM 4391 C CA . LEU A 1 555 ? -27.252 -5.463 42.924 1.00 95.50 555 LEU A CA 1
ATOM 4392 C C . LEU A 1 555 ? -27.010 -5.453 41.405 1.00 95.50 555 LEU A C 1
ATOM 4394 O O . LEU A 1 555 ? -26.280 -6.294 40.883 1.00 95.50 555 LEU A O 1
ATOM 4398 N N . GLU A 1 556 ? -27.619 -4.507 40.687 1.00 96.06 556 GLU A N 1
ATOM 4399 C CA . GLU A 1 556 ? -27.500 -4.407 39.227 1.00 96.06 556 GLU A CA 1
ATOM 4400 C C . GLU A 1 556 ? -26.110 -3.928 38.782 1.00 96.06 556 GLU A C 1
ATOM 4402 O O . GLU A 1 556 ? -25.575 -4.438 37.798 1.00 96.06 556 GLU A O 1
ATOM 4407 N N . LEU A 1 557 ? -25.479 -3.017 39.528 1.00 95.62 557 LEU A N 1
ATOM 4408 C CA . LEU A 1 557 ? -24.094 -2.607 39.293 1.00 95.62 557 LEU A CA 1
ATOM 4409 C C . LEU A 1 557 ? -23.112 -3.758 39.527 1.00 95.62 557 LEU A C 1
ATOM 4411 O O . LEU A 1 557 ? -22.213 -3.942 38.712 1.00 95.62 557 LEU A O 1
ATOM 4415 N N . GLU A 1 558 ? -23.297 -4.564 40.575 1.00 94.31 558 GLU A N 1
ATOM 4416 C CA . GLU A 1 558 ? -22.457 -5.745 40.816 1.00 94.31 558 GLU A CA 1
ATOM 4417 C C . GLU A 1 558 ? -22.670 -6.828 39.746 1.00 94.31 558 GLU A C 1
ATOM 4419 O O . GLU A 1 558 ? -21.723 -7.499 39.325 1.00 94.31 558 GLU A O 1
ATOM 4424 N N . TYR A 1 559 ? -23.897 -6.957 39.236 1.00 95.00 559 TYR A N 1
ATOM 4425 C CA . TYR A 1 559 ? -24.205 -7.798 38.082 1.00 95.00 559 TYR A CA 1
ATOM 4426 C C . TYR A 1 559 ? -23.451 -7.347 36.820 1.00 95.00 559 TYR A C 1
ATOM 4428 O O . TYR A 1 559 ? -22.794 -8.171 36.174 1.00 95.00 559 TYR A O 1
ATOM 4436 N N . PHE A 1 560 ? -23.478 -6.050 36.486 1.00 95.25 560 PHE A N 1
ATOM 4437 C CA . PHE A 1 560 ? -22.702 -5.512 35.363 1.00 95.25 560 PHE A CA 1
ATOM 4438 C C . PHE A 1 560 ? -21.194 -5.658 35.582 1.00 95.25 560 PHE A C 1
ATOM 4440 O O . PHE A 1 560 ? -20.494 -6.091 34.666 1.00 95.25 560 PHE A O 1
ATOM 4447 N N . GLU A 1 561 ? -20.700 -5.351 36.785 1.00 94.31 561 GLU A N 1
ATOM 4448 C CA . GLU A 1 561 ? -19.288 -5.490 37.147 1.00 94.31 561 GLU A CA 1
ATOM 4449 C C . GLU A 1 561 ? -18.809 -6.930 36.955 1.00 94.31 561 GLU A C 1
ATOM 4451 O O . GLU A 1 561 ? -17.766 -7.157 36.345 1.00 94.31 561 GLU A O 1
ATOM 4456 N N . THR A 1 562 ? -19.600 -7.907 37.400 1.00 92.50 562 THR A N 1
ATOM 4457 C CA . THR A 1 562 ? -19.253 -9.328 37.294 1.00 92.50 562 THR A CA 1
ATOM 4458 C C . THR A 1 562 ? -19.185 -9.792 35.839 1.00 92.50 562 THR A C 1
ATOM 4460 O O . THR A 1 562 ? -18.220 -10.454 35.454 1.00 92.50 562 THR A O 1
ATOM 4463 N N . ILE A 1 563 ? -20.173 -9.432 35.010 1.00 93.75 563 ILE A N 1
ATOM 4464 C CA . ILE A 1 563 ? -20.231 -9.862 33.602 1.00 93.75 563 ILE A CA 1
ATOM 4465 C C . ILE A 1 563 ? -19.160 -9.172 32.753 1.00 93.75 563 ILE A C 1
ATOM 4467 O O . ILE A 1 563 ? -18.533 -9.808 31.907 1.00 93.75 563 ILE A O 1
ATOM 4471 N N . LEU A 1 564 ? -18.953 -7.873 32.964 1.00 94.44 564 LEU A N 1
ATOM 4472 C CA . LEU A 1 564 ? -18.072 -7.049 32.135 1.00 94.44 564 LEU A CA 1
ATOM 4473 C C . LEU A 1 564 ? -16.645 -6.967 32.689 1.00 94.44 564 LEU A C 1
ATOM 4475 O O . LEU A 1 564 ? -15.807 -6.291 32.094 1.00 94.44 564 LEU A O 1
ATOM 4479 N N . ASN A 1 565 ? -16.337 -7.673 33.785 1.00 92.56 565 ASN A N 1
ATOM 4480 C CA . ASN A 1 565 ? -15.038 -7.652 34.465 1.00 92.56 565 ASN A CA 1
ATOM 4481 C C . ASN A 1 565 ? -13.809 -7.761 33.534 1.00 92.56 565 ASN A C 1
ATOM 4483 O O . ASN A 1 565 ? -12.840 -7.040 33.790 1.00 92.56 565 ASN A O 1
ATOM 4487 N N . PRO A 1 566 ? -13.808 -8.587 32.462 1.00 92.44 566 PRO A N 1
ATOM 4488 C CA . PRO A 1 566 ? -12.676 -8.665 31.532 1.00 92.44 566 PRO A CA 1
ATOM 4489 C C . PRO A 1 566 ? -12.347 -7.349 30.816 1.00 92.44 566 PRO A C 1
ATOM 4491 O O . PRO A 1 566 ? -11.223 -7.177 30.362 1.00 92.44 566 PRO A O 1
ATOM 4494 N N . TYR A 1 567 ? -13.305 -6.425 30.732 1.00 94.94 567 TYR A N 1
ATOM 4495 C CA . TYR A 1 567 ? -13.180 -5.147 30.031 1.00 94.94 567 TYR A CA 1
ATOM 4496 C C . TYR A 1 567 ? -13.122 -3.946 30.985 1.00 94.94 567 TYR A C 1
ATOM 4498 O O . TYR A 1 567 ? -13.042 -2.810 30.533 1.00 94.94 567 TYR A O 1
ATOM 4506 N N . PHE A 1 568 ? -13.142 -4.162 32.305 1.00 94.00 568 PHE A N 1
ATOM 4507 C CA . PHE A 1 568 ? -12.998 -3.073 33.271 1.00 94.00 568 PHE A CA 1
ATOM 4508 C C . PHE A 1 568 ? -11.561 -2.558 33.314 1.00 94.00 568 PHE A C 1
ATOM 4510 O O . PHE A 1 568 ? -10.657 -3.219 33.841 1.00 94.00 568 PHE A O 1
ATOM 4517 N N . THR A 1 569 ? -11.380 -1.336 32.835 1.00 94.75 569 THR A N 1
ATOM 4518 C CA . THR A 1 569 ? -10.133 -0.585 32.948 1.00 94.75 569 THR A CA 1
ATOM 4519 C C . THR A 1 569 ? -9.944 -0.028 34.370 1.00 94.75 569 THR A C 1
ATOM 4521 O O . THR A 1 569 ? -10.883 -0.026 35.176 1.00 94.75 569 THR A O 1
ATOM 4524 N N . PRO A 1 570 ? -8.729 0.428 34.729 1.00 94.69 570 PRO A N 1
ATOM 4525 C CA . PRO A 1 570 ? -8.493 1.099 36.008 1.00 94.69 570 PRO A CA 1
ATOM 4526 C C . PRO A 1 570 ? -9.420 2.302 36.220 1.00 94.69 570 PRO A C 1
ATOM 4528 O O . PRO A 1 570 ? -9.995 2.431 37.301 1.00 94.69 570 PRO A O 1
ATOM 4531 N N . ASP A 1 571 ? -9.621 3.098 35.171 1.00 93.44 571 ASP A N 1
ATOM 4532 C CA . ASP A 1 571 ? -10.435 4.313 35.203 1.00 93.44 571 ASP A CA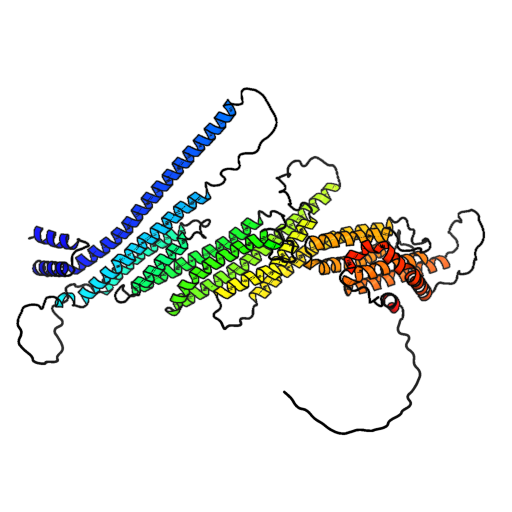 1
ATOM 4533 C C . ASP A 1 571 ? -11.922 3.963 35.382 1.00 93.44 571 ASP A C 1
ATOM 4535 O O . ASP A 1 571 ? -12.573 4.495 36.280 1.00 93.44 571 ASP A O 1
ATOM 4539 N N . ALA A 1 572 ? -12.437 2.951 34.666 1.00 94.12 572 ALA A N 1
ATOM 4540 C CA . ALA A 1 572 ? -13.807 2.458 34.860 1.00 94.12 572 ALA A CA 1
ATOM 4541 C C . ALA A 1 572 ? -14.068 1.994 36.302 1.00 94.12 572 ALA A C 1
ATOM 4543 O O . ALA A 1 572 ? -15.152 2.209 36.848 1.00 94.12 572 ALA A O 1
ATOM 4544 N N . ARG A 1 573 ? -13.082 1.349 36.944 1.00 94.69 573 ARG A N 1
ATOM 4545 C CA . ARG A 1 573 ? -13.204 0.898 38.343 1.00 94.69 573 ARG A CA 1
ATOM 4546 C C . ARG A 1 573 ? -13.202 2.064 39.324 1.00 94.69 573 ARG A C 1
ATOM 4548 O O . ARG A 1 573 ? -13.854 1.976 40.364 1.00 94.69 573 ARG A O 1
ATOM 4555 N N . GLU A 1 574 ? -12.462 3.128 39.035 1.00 94.75 574 GLU A N 1
ATOM 4556 C CA . GLU A 1 574 ? -12.482 4.346 39.842 1.00 94.75 574 GLU A CA 1
ATOM 4557 C C . GLU A 1 574 ? -13.817 5.087 39.692 1.00 94.75 574 GLU A C 1
ATOM 4559 O O . GLU A 1 574 ? -14.459 5.376 40.707 1.00 94.75 574 GLU A O 1
ATOM 4564 N N . SER A 1 575 ? -14.302 5.275 38.459 1.00 94.56 575 SER A N 1
ATOM 4565 C CA . SER A 1 575 ? -15.631 5.842 38.192 1.00 94.56 575 SER A CA 1
ATOM 4566 C C . SER A 1 575 ? -16.742 5.019 38.851 1.00 94.56 575 SER A C 1
ATOM 4568 O O . SER A 1 575 ? -17.666 5.588 39.433 1.00 94.56 575 SER A O 1
ATOM 4570 N N . LEU A 1 576 ? -16.641 3.683 38.858 1.00 95.25 576 LEU A N 1
ATOM 4571 C CA . LEU A 1 576 ? -17.648 2.820 39.489 1.00 95.25 576 LEU A CA 1
ATOM 4572 C C . LEU A 1 576 ? -17.692 3.030 41.006 1.00 95.25 576 LEU A C 1
ATOM 4574 O O . LEU A 1 576 ? -18.773 3.122 41.586 1.00 95.25 576 LEU A O 1
ATOM 4578 N N . LYS A 1 577 ? -16.531 3.167 41.653 1.00 93.06 577 LYS A N 1
ATOM 4579 C CA . LYS A 1 577 ? -16.463 3.497 43.084 1.00 93.06 577 LYS A CA 1
ATOM 4580 C C . LYS A 1 577 ? -17.049 4.874 43.375 1.00 93.06 577 LYS A C 1
ATOM 4582 O O . LYS A 1 577 ? -17.753 5.033 44.370 1.00 93.06 577 LYS A O 1
ATOM 4587 N N . SER A 1 578 ? -16.776 5.857 42.515 1.00 94.38 578 SER A N 1
ATOM 4588 C CA . SER A 1 578 ? -17.375 7.188 42.630 1.00 94.38 578 SER A CA 1
ATOM 4589 C C . SER A 1 578 ? -18.901 7.113 42.535 1.00 94.38 578 SER A C 1
ATOM 4591 O O . SER A 1 578 ? -19.586 7.651 43.404 1.00 94.38 578 SER A O 1
ATOM 4593 N N . LEU A 1 579 ? -19.433 6.357 41.568 1.00 93.81 579 LEU A N 1
ATOM 4594 C CA . LEU A 1 579 ? -20.870 6.139 41.399 1.00 93.81 579 LEU A CA 1
ATOM 4595 C C . LEU A 1 579 ? -21.499 5.492 42.636 1.00 93.81 579 LEU A C 1
ATOM 4597 O O . LEU A 1 579 ? -22.503 5.986 43.139 1.00 93.81 579 LEU A O 1
ATOM 4601 N N . GLN A 1 580 ? -20.890 4.430 43.166 1.00 93.50 580 GLN A N 1
ATOM 4602 C CA . GLN A 1 580 ? -21.352 3.777 44.397 1.00 93.50 580 GLN A CA 1
ATOM 4603 C C . GLN A 1 580 ? -21.379 4.749 45.590 1.00 93.50 580 GLN A C 1
ATOM 4605 O O . GLN A 1 580 ? -22.299 4.696 46.407 1.00 93.50 580 GLN A O 1
ATOM 4610 N N . GLY A 1 581 ? -20.406 5.664 45.674 1.00 91.75 581 GLY A N 1
ATOM 4611 C CA . GLY A 1 581 ? -20.380 6.737 46.669 1.00 91.75 581 GLY A CA 1
ATOM 4612 C C . GLY A 1 581 ? -21.540 7.726 46.518 1.00 91.75 581 GLY A C 1
ATOM 4613 O O . GLY A 1 581 ? -22.246 7.975 47.494 1.00 91.75 581 GLY A O 1
ATOM 4614 N N . VAL A 1 582 ? -21.783 8.222 45.298 1.00 91.06 582 VAL A N 1
ATOM 4615 C CA . VAL A 1 582 ? -22.894 9.146 44.983 1.00 91.06 582 VAL A CA 1
ATOM 4616 C C . VAL A 1 582 ? -24.251 8.513 45.307 1.00 91.06 582 VAL A C 1
ATOM 4618 O O . VAL A 1 582 ? -25.122 9.159 45.890 1.00 91.06 582 VAL A O 1
ATOM 4621 N N . LEU A 1 583 ? -24.429 7.230 44.978 1.00 91.50 583 LEU A N 1
ATOM 4622 C CA . LEU A 1 583 ? -25.653 6.493 45.296 1.00 91.50 583 LEU A CA 1
ATOM 4623 C C . LEU A 1 583 ? -25.877 6.372 46.806 1.00 91.50 583 LEU A C 1
ATOM 4625 O O . LEU A 1 583 ? -27.006 6.538 47.271 1.00 91.50 583 LEU A O 1
ATOM 4629 N N . LEU A 1 584 ? -24.820 6.098 47.577 1.00 91.25 584 LEU A N 1
ATOM 4630 C CA . LEU A 1 584 ? -24.928 5.999 49.030 1.00 91.25 584 LEU A CA 1
ATOM 4631 C C . LEU A 1 584 ? -25.278 7.353 49.658 1.00 91.25 584 LEU A C 1
ATOM 4633 O O . LEU A 1 584 ? -26.162 7.412 50.512 1.00 91.25 584 LEU A O 1
ATOM 4637 N N . GLU A 1 585 ? -24.623 8.432 49.224 1.00 89.44 585 GLU A N 1
ATOM 4638 C CA . GLU A 1 585 ? -24.906 9.792 49.695 1.00 89.44 585 GLU A CA 1
ATOM 4639 C C . GLU A 1 585 ? -26.377 10.157 49.459 1.00 89.44 585 GLU A C 1
ATOM 4641 O O . GLU A 1 585 ? -27.079 10.524 50.405 1.00 89.44 585 GLU A O 1
ATOM 4646 N N . LYS A 1 586 ? -26.898 9.918 48.246 1.00 88.06 586 LYS A N 1
ATOM 4647 C CA . LYS A 1 586 ? -28.310 10.188 47.939 1.00 88.06 586 LYS A CA 1
ATOM 4648 C C . LYS A 1 586 ? -29.299 9.345 48.732 1.00 88.06 586 LYS A C 1
ATOM 4650 O O . LYS A 1 586 ? -30.364 9.849 49.106 1.00 88.06 586 LYS A O 1
ATOM 4655 N N . ALA A 1 587 ? -28.968 8.085 49.006 1.00 87.81 587 ALA A N 1
ATOM 4656 C CA . ALA A 1 587 ? -29.810 7.230 49.835 1.00 87.81 587 ALA A CA 1
ATOM 4657 C C . ALA A 1 587 ? -29.903 7.757 51.278 1.00 87.81 587 ALA A C 1
ATOM 4659 O O . ALA A 1 587 ? -30.985 7.786 51.868 1.00 87.81 587 ALA A O 1
ATOM 4660 N N . ILE A 1 588 ? -28.787 8.238 51.832 1.00 86.56 588 ILE A N 1
ATOM 4661 C CA . ILE A 1 588 ? -28.734 8.810 53.185 1.00 86.56 588 ILE A CA 1
ATOM 4662 C C . ILE A 1 588 ? -29.504 10.137 53.252 1.00 86.56 588 ILE A C 1
ATOM 4664 O O . ILE A 1 588 ? -30.302 10.332 54.173 1.00 86.56 588 ILE A O 1
ATOM 4668 N N . GLU A 1 589 ? -29.313 11.029 52.275 1.00 83.62 589 GLU A N 1
ATOM 4669 C CA . GLU A 1 589 ? -30.032 12.310 52.194 1.00 83.62 589 GLU A CA 1
ATOM 4670 C C . GLU A 1 589 ? -31.552 12.106 52.157 1.00 83.62 589 GLU A C 1
ATOM 4672 O O . GLU A 1 589 ? -32.292 12.746 52.906 1.00 83.62 589 GLU A O 1
ATOM 4677 N N . SER A 1 590 ? -32.013 11.145 51.354 1.00 79.88 590 SER A N 1
ATOM 4678 C CA . SER A 1 590 ? -33.438 10.826 51.199 1.00 79.88 590 SER A CA 1
ATOM 4679 C C . SER A 1 590 ? -34.070 10.299 52.493 1.00 79.88 590 SER A C 1
ATOM 4681 O O . SER A 1 590 ? -35.226 10.606 52.797 1.00 79.88 590 SER A O 1
ATOM 4683 N N . VAL A 1 591 ? -33.313 9.531 53.285 1.00 70.62 591 VAL A N 1
ATOM 4684 C CA . VAL A 1 591 ? -33.742 9.053 54.611 1.00 70.62 591 VAL A CA 1
ATOM 4685 C C . VAL A 1 591 ? -33.797 10.210 55.614 1.00 70.62 591 VAL A C 1
ATOM 4687 O O . VAL A 1 591 ? -34.727 10.271 56.419 1.00 70.62 591 VAL A O 1
ATOM 4690 N N . SER A 1 592 ? -32.856 11.156 55.547 1.00 61.66 592 SER A N 1
ATOM 4691 C CA . SER A 1 592 ? -32.839 12.340 56.415 1.00 61.66 592 SER A CA 1
ATOM 4692 C C . SER A 1 592 ? -34.009 13.294 56.130 1.00 61.66 592 SER A C 1
ATOM 4694 O O . SER A 1 592 ? -34.679 13.732 57.068 1.00 61.66 592 SER A O 1
ATOM 4696 N N . GLU A 1 593 ? -34.327 13.562 54.856 1.00 59.44 593 GLU A N 1
ATOM 4697 C CA . GLU A 1 593 ? -35.460 14.424 54.467 1.00 59.44 593 GLU A CA 1
ATOM 4698 C C . GLU A 1 593 ? -36.821 13.862 54.929 1.00 59.44 593 GLU A C 1
ATOM 4700 O O . GLU A 1 593 ? -37.714 14.619 55.323 1.00 59.44 593 GLU A O 1
ATOM 4705 N N . PHE A 1 594 ? -36.980 12.532 54.937 1.00 56.72 594 PHE A N 1
ATOM 4706 C CA . PHE A 1 594 ? -38.193 11.865 55.428 1.00 56.72 594 PHE A CA 1
ATOM 4707 C C . PHE A 1 594 ? -38.363 11.961 56.952 1.00 56.72 594 PHE A C 1
ATOM 4709 O O . PHE A 1 594 ? -39.494 12.019 57.443 1.00 56.72 594 PHE A O 1
ATOM 4716 N N . VAL A 1 595 ? -37.255 11.985 57.700 1.00 55.12 595 VAL A N 1
ATOM 4717 C CA . VAL A 1 595 ? -37.254 12.083 59.168 1.00 55.12 595 VAL A CA 1
ATOM 4718 C C . VAL A 1 595 ? -37.515 13.522 59.635 1.00 55.12 595 VAL A C 1
ATOM 4720 O O . VAL A 1 595 ? -38.177 13.716 60.656 1.00 55.12 595 VAL A O 1
ATOM 4723 N N . GLU A 1 596 ? -37.076 14.535 58.881 1.00 45.44 596 GLU A N 1
ATOM 4724 C CA . GLU A 1 596 ? -37.268 15.950 59.240 1.00 45.44 596 GLU A CA 1
ATOM 4725 C C . GLU A 1 596 ? -38.656 16.518 58.877 1.00 45.44 596 GLU A C 1
ATOM 4727 O O . GLU A 1 596 ? -39.092 17.490 59.498 1.00 45.44 596 GLU A O 1
ATOM 4732 N N . ASN A 1 597 ? -39.396 15.918 57.929 1.00 47.66 597 ASN A N 1
ATOM 4733 C CA . ASN A 1 597 ? -40.674 16.465 57.438 1.00 47.66 597 ASN A CA 1
ATOM 4734 C C . ASN A 1 597 ? -41.825 15.428 57.322 1.00 47.66 597 ASN A C 1
ATOM 4736 O O . ASN A 1 597 ? -42.372 15.199 56.240 1.00 47.66 597 ASN A O 1
ATOM 4740 N N . PRO A 1 598 ? -42.309 14.839 58.434 1.00 46.84 598 PRO A N 1
ATOM 4741 C CA . PRO A 1 598 ? -43.346 13.794 58.408 1.00 46.84 598 PRO A CA 1
ATOM 4742 C C . PRO A 1 598 ? -44.773 14.282 58.040 1.00 46.84 598 PRO A C 1
ATOM 4744 O O . PRO A 1 598 ? -45.722 13.499 58.048 1.00 46.84 598 PRO A O 1
ATOM 4747 N N . GLY A 1 599 ? -44.973 15.575 57.744 1.00 38.28 599 GLY A N 1
ATOM 4748 C CA . GLY A 1 599 ? -46.284 16.242 57.813 1.00 38.28 599 GLY A CA 1
ATOM 4749 C C . GLY A 1 599 ? -47.137 16.370 56.539 1.00 38.28 599 GLY A C 1
ATOM 4750 O O . GLY A 1 599 ? -48.284 16.804 56.659 1.00 38.28 599 GLY A O 1
ATOM 4751 N N . HIS A 1 600 ? -46.658 16.031 55.333 1.00 40.34 600 HIS A N 1
ATOM 4752 C CA . HIS A 1 600 ? -47.380 16.407 54.094 1.00 40.34 600 HIS A CA 1
ATOM 4753 C C . HIS A 1 600 ? -47.662 15.313 53.050 1.00 40.34 600 HIS A C 1
ATOM 4755 O O . HIS A 1 600 ? -48.311 15.605 52.041 1.00 40.34 600 HIS A O 1
ATOM 4761 N N . ALA A 1 601 ? -47.326 14.044 53.291 1.00 37.56 601 ALA A N 1
ATOM 4762 C CA . ALA A 1 601 ? -47.765 12.966 52.402 1.00 37.56 601 ALA A CA 1
ATOM 4763 C C . ALA A 1 601 ? -49.238 12.594 52.678 1.00 37.56 601 ALA A C 1
ATOM 4765 O O . ALA A 1 601 ? -49.580 11.992 53.698 1.00 37.56 601 ALA A O 1
ATOM 4766 N N . ARG A 1 602 ? -50.145 12.977 51.767 1.00 36.44 602 ARG A N 1
ATOM 4767 C CA . ARG A 1 602 ? -51.562 12.574 51.785 1.00 36.44 602 ARG A CA 1
ATOM 4768 C C . ARG A 1 602 ? -51.672 11.045 51.839 1.00 36.44 602 ARG A C 1
ATOM 4770 O O . ARG A 1 602 ? -51.375 10.366 50.862 1.00 36.44 602 ARG A O 1
ATOM 4777 N N . LYS A 1 603 ? -52.185 10.526 52.960 1.00 37.59 603 LYS A N 1
ATOM 4778 C CA . LYS A 1 603 ? -52.679 9.148 53.104 1.00 37.59 603 LYS A CA 1
ATOM 4779 C C . LYS A 1 603 ? -53.640 8.803 51.959 1.00 37.59 603 LYS A C 1
ATOM 4781 O O . LYS A 1 603 ? -54.764 9.305 51.927 1.00 37.59 603 LYS A O 1
ATOM 4786 N N . SER A 1 604 ? -53.228 7.907 51.064 1.00 31.44 604 SER A N 1
ATOM 4787 C CA . SER A 1 604 ? -54.168 7.156 50.230 1.00 31.44 604 SER A CA 1
ATOM 4788 C C . SER A 1 604 ? -54.823 6.074 51.091 1.00 31.44 604 SER A C 1
ATOM 4790 O O . SER A 1 604 ? -54.166 5.391 51.873 1.00 31.44 604 SER A O 1
ATOM 4792 N N . THR A 1 605 ? -56.147 5.988 51.032 1.00 35.88 605 THR A N 1
ATOM 4793 C CA . THR A 1 605 ? -56.978 5.205 51.954 1.00 35.88 605 THR A CA 1
ATOM 4794 C C . THR A 1 605 ? -57.360 3.866 51.315 1.00 35.88 605 THR A C 1
ATOM 4796 O O . THR A 1 605 ? -58.075 3.898 50.319 1.00 35.88 605 THR A O 1
ATOM 4799 N N . ARG A 1 606 ? -56.972 2.718 51.905 1.00 36.06 606 ARG A N 1
ATOM 4800 C CA . ARG A 1 606 ? -57.854 1.582 52.307 1.00 36.06 606 ARG A CA 1
ATOM 4801 C C . ARG A 1 606 ? -57.132 0.221 52.465 1.00 36.06 606 ARG A C 1
ATOM 4803 O O . ARG A 1 606 ? -56.714 -0.365 51.482 1.00 36.06 606 ARG A O 1
ATOM 4810 N N . VAL A 1 607 ? -57.193 -0.278 53.710 1.00 31.09 607 VAL A N 1
ATOM 4811 C CA . VAL A 1 607 ? -57.611 -1.624 54.196 1.00 31.09 607 VAL A CA 1
ATOM 4812 C C . VAL A 1 607 ? -56.806 -2.878 53.798 1.00 31.09 607 VAL A C 1
ATOM 4814 O O . VAL A 1 607 ? -56.907 -3.329 52.664 1.00 31.09 607 VAL A O 1
ATOM 4817 N N . GLY A 1 608 ? -56.216 -3.544 54.812 1.00 32.09 608 GLY A N 1
ATOM 4818 C CA . GLY A 1 608 ? -56.131 -5.016 54.879 1.00 32.09 608 GLY A CA 1
ATOM 4819 C C . GLY A 1 608 ? -54.891 -5.636 55.550 1.00 32.09 608 GLY A C 1
ATOM 4820 O O . GLY A 1 608 ? -53.983 -6.016 54.834 1.00 32.09 608 GLY A O 1
ATOM 4821 N N . GLU A 1 609 ? -54.935 -5.771 56.884 1.00 30.41 609 GLU A N 1
ATOM 4822 C CA . GLU A 1 609 ? -54.285 -6.768 57.781 1.00 30.41 609 GLU A CA 1
ATOM 4823 C C . GLU A 1 609 ? -52.747 -6.988 57.823 1.00 30.41 609 GLU A C 1
ATOM 4825 O O . GLU A 1 609 ? -52.121 -7.464 56.884 1.00 30.41 609 GLU A O 1
ATOM 4830 N N . ASP A 1 610 ? -52.211 -6.695 59.021 1.00 35.56 610 ASP A N 1
ATOM 4831 C CA . ASP A 1 610 ? -51.111 -7.312 59.783 1.00 35.56 610 ASP A CA 1
ATOM 4832 C C . ASP A 1 610 ? -49.865 -7.832 59.054 1.00 35.56 610 ASP A C 1
ATOM 4834 O O . ASP A 1 610 ? -49.867 -8.942 58.546 1.00 35.56 610 ASP A O 1
ATOM 4838 N N . PHE A 1 611 ? -48.749 -7.100 59.189 1.00 31.64 611 PHE A N 1
ATOM 4839 C CA . PHE A 1 611 ? -47.476 -7.632 59.708 1.00 31.64 611 PHE A CA 1
ATOM 4840 C C . PHE A 1 611 ? -46.547 -6.477 60.140 1.00 31.64 611 PHE A C 1
ATOM 4842 O O . PHE A 1 611 ? -46.066 -5.708 59.315 1.00 31.64 611 PHE A O 1
ATOM 4849 N N . SER A 1 612 ? -46.272 -6.418 61.449 1.00 33.41 612 SER A N 1
ATOM 4850 C CA . SER A 1 612 ? -45.063 -5.861 62.093 1.00 33.41 612 SER A CA 1
ATOM 4851 C C . SER A 1 612 ? -44.627 -4.436 61.717 1.00 33.41 612 SER A C 1
ATOM 4853 O O . SER A 1 612 ? -43.744 -4.207 60.894 1.00 33.41 612 SER A O 1
ATOM 4855 N N . ASP A 1 613 ? -45.192 -3.493 62.462 1.00 38.66 613 ASP A N 1
ATOM 4856 C CA . ASP A 1 613 ? -44.722 -2.123 62.640 1.00 38.66 613 ASP A CA 1
ATOM 4857 C C . ASP A 1 613 ? -43.550 -2.125 63.648 1.00 38.66 613 ASP A C 1
ATOM 4859 O O . ASP A 1 613 ? -43.760 -1.993 64.847 1.00 38.66 613 ASP A O 1
ATOM 4863 N N . GLU A 1 614 ? -42.319 -2.391 63.194 1.00 38.09 614 GLU A N 1
ATOM 4864 C CA . GLU A 1 614 ? -41.093 -2.201 63.992 1.00 38.09 614 GLU A CA 1
ATOM 4865 C C . GLU A 1 614 ? -39.856 -2.134 63.073 1.00 38.09 614 GLU A C 1
ATOM 4867 O O . GLU A 1 614 ? -39.318 -3.169 62.684 1.00 38.09 614 GLU A O 1
ATOM 4872 N N . ARG A 1 615 ? -39.438 -0.910 62.696 1.00 37.47 615 ARG A N 1
ATOM 4873 C CA . ARG A 1 615 ? -38.061 -0.461 62.342 1.00 37.47 615 ARG A CA 1
ATOM 4874 C C . ARG A 1 615 ? -38.101 0.906 61.632 1.00 37.47 615 ARG A C 1
ATOM 4876 O O . ARG A 1 615 ? -37.712 1.045 60.480 1.00 37.47 615 ARG A O 1
ATOM 4883 N N . GLN A 1 616 ? -38.546 1.949 62.329 1.00 39.97 616 GLN A N 1
ATOM 4884 C CA . GLN A 1 616 ? -38.187 3.331 61.978 1.00 39.97 616 GLN A CA 1
ATOM 4885 C C . GLN A 1 616 ? -37.078 3.789 62.930 1.00 39.97 616 GLN A C 1
ATOM 4887 O O . GLN A 1 616 ? -37.299 4.554 63.863 1.00 39.97 616 GLN A O 1
ATOM 4892 N N . GLY A 1 617 ? -35.885 3.223 62.739 1.00 40.31 617 GLY A N 1
ATOM 4893 C CA . GLY A 1 617 ? -34.634 3.746 63.286 1.00 40.31 617 GLY A CA 1
ATOM 4894 C C . GLY A 1 617 ? -33.843 4.370 62.142 1.00 40.31 617 GLY A C 1
ATOM 4895 O O . GLY A 1 617 ? -33.905 3.860 61.026 1.00 40.31 617 GLY A O 1
ATOM 4896 N N . SER A 1 618 ? -33.138 5.474 62.397 1.00 50.22 618 SER A N 1
ATOM 4897 C CA . SER A 1 618 ? -32.221 6.095 61.434 1.00 50.22 618 SER A CA 1
ATOM 4898 C C . SER A 1 618 ? -31.296 5.030 60.839 1.00 50.22 618 SER A C 1
ATOM 4900 O O . SER A 1 618 ? -30.494 4.450 61.573 1.00 50.22 618 SER A O 1
ATOM 4902 N N . VAL A 1 619 ? -31.436 4.733 59.548 1.00 63.59 619 VAL A N 1
ATOM 4903 C CA . VAL A 1 619 ? -30.612 3.714 58.890 1.00 63.59 619 VAL A CA 1
ATOM 4904 C C . VAL A 1 619 ? -29.201 4.279 58.752 1.00 63.59 619 VAL A C 1
ATOM 4906 O O . VAL A 1 619 ? -29.025 5.335 58.144 1.00 63.59 619 VAL A O 1
ATOM 4909 N N . SER A 1 620 ? -28.206 3.633 59.364 1.00 81.62 620 SER A N 1
ATOM 4910 C CA . SER A 1 620 ? -26.818 4.076 59.219 1.00 81.62 620 SER A CA 1
ATOM 4911 C C . SER A 1 620 ? -26.276 3.702 57.826 1.00 81.62 620 SER A C 1
ATOM 4913 O O . SER A 1 620 ? -26.766 2.744 57.220 1.00 81.62 620 SER A O 1
ATOM 4915 N N . PRO A 1 621 ? -25.266 4.418 57.296 1.00 84.88 621 PRO A N 1
ATOM 4916 C CA . PRO A 1 621 ? -24.643 4.080 56.010 1.00 84.88 621 PRO A CA 1
ATOM 4917 C C . PRO A 1 621 ? -24.160 2.623 55.950 1.00 84.88 621 PRO A C 1
ATOM 4919 O O . PRO A 1 621 ? -24.357 1.940 54.947 1.00 84.88 621 PRO A O 1
ATOM 4922 N N . ASP A 1 622 ? -23.596 2.131 57.057 1.00 87.25 622 ASP A N 1
ATOM 4923 C CA . ASP A 1 622 ? -23.119 0.753 57.192 1.00 87.25 622 ASP A CA 1
ATOM 4924 C C . ASP A 1 622 ? -24.269 -0.270 57.143 1.00 87.25 622 ASP A C 1
ATOM 4926 O O . ASP A 1 622 ? -24.097 -1.353 56.582 1.00 87.25 622 ASP A O 1
ATOM 4930 N N . ASP A 1 623 ? -25.453 0.072 57.667 1.00 88.62 623 ASP A N 1
ATOM 4931 C CA . ASP A 1 623 ? -26.636 -0.798 57.608 1.00 88.62 623 ASP A CA 1
ATOM 4932 C C . ASP A 1 623 ? -27.189 -0.909 56.178 1.00 88.62 623 ASP A C 1
ATOM 4934 O O . ASP A 1 623 ? -27.578 -2.001 55.759 1.00 88.62 623 ASP A O 1
ATOM 4938 N N . LEU A 1 624 ? -27.196 0.189 55.405 1.00 89.12 624 LEU A N 1
ATOM 4939 C CA . LEU A 1 624 ? -27.587 0.171 53.984 1.00 89.12 624 LEU A CA 1
ATOM 4940 C C . LEU A 1 624 ? -26.619 -0.668 53.148 1.00 89.12 624 LEU A C 1
ATOM 4942 O O . LEU A 1 624 ? -27.045 -1.461 52.307 1.00 89.12 624 LEU A O 1
ATOM 4946 N N . ILE A 1 625 ? -25.319 -0.520 53.402 1.00 90.44 625 ILE A N 1
ATOM 4947 C CA . ILE A 1 625 ? -24.272 -1.318 52.762 1.00 90.44 625 ILE A CA 1
ATOM 4948 C C . ILE A 1 625 ? -24.455 -2.806 53.081 1.00 90.44 625 ILE A C 1
ATOM 4950 O O . ILE A 1 625 ? -24.442 -3.630 52.166 1.00 90.44 625 ILE A O 1
ATOM 4954 N N . ALA A 1 626 ? -24.654 -3.155 54.354 1.00 90.69 626 ALA A N 1
ATOM 4955 C CA . ALA A 1 626 ? -24.869 -4.538 54.770 1.00 90.69 626 ALA A CA 1
ATOM 4956 C C . ALA A 1 626 ? -26.145 -5.133 54.150 1.00 90.69 626 ALA A C 1
ATOM 4958 O O . ALA A 1 626 ? -26.150 -6.297 53.747 1.00 90.69 626 ALA A O 1
ATOM 4959 N N . LEU A 1 627 ? -27.207 -4.331 54.022 1.00 90.75 627 LEU A N 1
ATOM 4960 C CA . LEU A 1 627 ? -28.445 -4.747 53.367 1.00 90.75 627 LEU A CA 1
ATOM 4961 C C . LEU A 1 627 ? -28.235 -5.013 51.867 1.00 90.75 627 LEU A C 1
ATOM 4963 O O . LEU A 1 627 ? -28.672 -6.049 51.366 1.00 90.75 627 LEU A O 1
ATOM 4967 N N . ALA A 1 628 ? -27.525 -4.131 51.157 1.00 91.31 628 ALA A N 1
ATOM 4968 C CA . ALA A 1 628 ? -27.194 -4.332 49.745 1.00 91.31 628 ALA A CA 1
ATOM 4969 C C . ALA A 1 628 ? -26.315 -5.582 49.533 1.00 91.31 628 ALA A C 1
ATOM 4971 O O . ALA A 1 628 ? -26.585 -6.379 48.634 1.00 91.31 628 ALA A O 1
ATOM 4972 N N . GLN A 1 629 ? -25.328 -5.807 50.410 1.00 91.38 629 GLN A N 1
ATOM 4973 C CA . GLN A 1 629 ? -24.495 -7.018 50.407 1.00 91.38 629 GLN A CA 1
ATOM 4974 C C . GLN A 1 629 ? -25.311 -8.293 50.601 1.00 91.38 629 GLN A C 1
ATOM 4976 O O . GLN A 1 629 ? -25.038 -9.302 49.952 1.00 91.38 629 GLN A O 1
ATOM 4981 N N . GLN A 1 630 ? -26.298 -8.261 51.500 1.00 92.56 630 GLN A N 1
ATOM 4982 C CA . GLN A 1 630 ? -27.170 -9.404 51.735 1.00 92.56 630 GLN A CA 1
ATOM 4983 C C . GLN A 1 630 ? -27.956 -9.752 50.465 1.00 92.56 630 GLN A C 1
ATOM 4985 O O . GLN A 1 630 ? -27.931 -10.903 50.035 1.00 92.56 630 GLN A O 1
ATOM 4990 N N . TYR A 1 631 ? -28.583 -8.761 49.820 1.00 91.69 631 TYR A N 1
ATOM 4991 C CA . TYR A 1 631 ? -29.304 -8.987 48.564 1.00 91.69 631 TYR A CA 1
ATOM 4992 C C . TYR A 1 631 ? -28.401 -9.519 47.450 1.00 91.69 631 TYR A C 1
ATOM 4994 O O . TYR A 1 631 ? -28.810 -10.421 46.720 1.00 91.69 631 TYR A O 1
ATOM 5002 N N . SER A 1 632 ? -27.177 -9.003 47.333 1.00 90.25 632 SER A N 1
ATOM 5003 C CA . SER A 1 632 ? -26.205 -9.515 46.368 1.00 90.25 632 SER A CA 1
ATOM 5004 C C . SER A 1 632 ? -25.833 -10.975 46.634 1.00 90.25 632 SER A C 1
ATOM 5006 O O . SER A 1 632 ? -25.964 -11.819 45.746 1.00 90.25 632 SER A O 1
ATOM 5008 N N . SER A 1 633 ? -25.476 -11.310 47.879 1.00 90.69 633 SER A N 1
ATOM 5009 C CA . SER A 1 633 ? -25.138 -12.683 48.272 1.00 90.69 633 SER A CA 1
ATOM 5010 C C . SER A 1 633 ? -26.283 -13.671 48.026 1.00 90.69 633 SER A C 1
ATOM 5012 O O . SER A 1 633 ? -26.020 -14.835 47.721 1.00 90.69 633 SER A O 1
ATOM 5014 N N . ASP A 1 634 ? -27.530 -13.227 48.182 1.00 92.25 634 ASP A N 1
ATOM 5015 C CA . ASP A 1 634 ? -28.708 -14.085 48.062 1.00 92.25 634 ASP A CA 1
ATOM 5016 C C . ASP A 1 634 ? -29.171 -14.259 46.603 1.00 92.25 634 ASP A C 1
ATOM 5018 O O . ASP A 1 634 ? -29.666 -15.330 46.246 1.00 92.25 634 ASP A O 1
ATOM 5022 N N . LEU A 1 635 ? -29.027 -13.230 45.754 1.00 93.69 635 LEU A N 1
ATOM 5023 C CA . LEU A 1 635 ? -29.690 -13.170 44.440 1.00 93.69 635 LEU A CA 1
ATOM 5024 C C . LEU A 1 635 ? -28.735 -13.174 43.237 1.00 93.69 635 LEU A C 1
ATOM 5026 O O . LEU A 1 635 ? -29.122 -13.638 42.160 1.00 93.69 635 LEU A O 1
ATOM 5030 N N . LEU A 1 636 ? -27.498 -12.685 43.377 1.00 92.62 636 LEU A N 1
ATOM 5031 C CA . LEU A 1 636 ? -26.606 -12.448 42.234 1.00 92.62 636 LEU A CA 1
ATOM 5032 C C . LEU A 1 636 ? -26.301 -13.733 41.452 1.00 92.62 636 LEU A C 1
ATOM 5034 O O . LEU A 1 636 ? -26.437 -13.762 40.229 1.00 92.62 636 LEU A O 1
ATOM 5038 N N . GLN A 1 637 ? -25.945 -14.816 42.148 1.00 91.44 637 GLN A N 1
ATOM 5039 C CA . GLN A 1 637 ? -25.598 -16.089 41.509 1.00 91.44 637 GLN A CA 1
ATOM 5040 C C . GLN A 1 637 ? -26.771 -16.662 40.701 1.00 91.44 637 GLN A C 1
ATOM 5042 O O . GLN A 1 637 ? -26.592 -17.104 39.565 1.00 91.44 637 GLN A O 1
ATOM 5047 N N . THR A 1 638 ? -27.984 -16.618 41.257 1.00 92.12 638 THR A N 1
ATOM 5048 C CA . THR A 1 638 ? -29.186 -17.108 40.568 1.00 92.12 638 THR A CA 1
ATOM 5049 C C . THR A 1 638 ? -29.529 -16.269 39.339 1.00 92.12 638 THR A C 1
ATOM 5051 O O . THR A 1 638 ? -29.979 -16.808 38.327 1.00 92.12 638 THR A O 1
ATOM 5054 N N . GLU A 1 639 ? -29.268 -14.961 39.384 1.00 92.25 639 GLU A N 1
ATOM 5055 C CA . GLU A 1 639 ? -29.498 -14.062 38.253 1.00 92.25 639 GLU A CA 1
ATOM 5056 C C . GLU A 1 639 ? -28.460 -14.252 37.141 1.00 92.25 639 GLU A C 1
ATOM 5058 O O . GLU A 1 639 ? -28.836 -14.303 35.970 1.00 92.25 639 GLU A O 1
ATOM 5063 N N . LEU A 1 640 ? -27.184 -14.466 37.481 1.00 91.50 640 LEU A N 1
ATOM 5064 C CA . LEU A 1 640 ? -26.140 -14.826 36.511 1.00 91.50 640 LEU A CA 1
ATOM 5065 C C . LEU A 1 640 ? -26.459 -16.144 35.790 1.00 91.50 640 LEU A C 1
ATOM 5067 O O . LEU A 1 640 ? -26.232 -16.276 34.586 1.00 91.50 640 LEU A O 1
ATOM 5071 N N . GLU A 1 641 ? -27.032 -17.119 36.499 1.00 89.94 641 GLU A N 1
ATOM 5072 C CA . GLU A 1 641 ? -27.505 -18.365 35.891 1.00 89.94 641 GLU A CA 1
ATOM 5073 C C . GLU A 1 641 ? -28.716 -18.137 34.975 1.00 89.94 641 GLU A C 1
ATOM 5075 O O . GLU A 1 641 ? -28.761 -18.689 33.867 1.00 89.94 641 GLU A O 1
ATOM 5080 N N . ARG A 1 642 ? -29.666 -17.283 35.388 1.00 92.44 642 ARG A N 1
ATOM 5081 C CA . ARG A 1 642 ? -30.839 -16.902 34.582 1.00 92.44 642 ARG A CA 1
ATOM 5082 C C . ARG A 1 642 ? -30.428 -16.222 33.276 1.00 92.44 642 ARG A C 1
ATOM 5084 O O . ARG A 1 642 ? -31.008 -16.509 32.228 1.00 92.44 642 ARG A O 1
ATOM 5091 N N . THR A 1 643 ? -29.421 -15.354 33.316 1.00 90.38 643 THR A N 1
ATOM 5092 C CA . THR A 1 643 ? -28.973 -14.557 32.165 1.00 90.38 643 THR A CA 1
ATOM 5093 C C . THR A 1 643 ? -27.716 -15.105 31.488 1.00 90.38 643 THR A C 1
ATOM 5095 O O . THR A 1 643 ? -27.143 -14.432 30.629 1.00 90.38 643 THR A O 1
ATOM 5098 N N . ARG A 1 644 ? -27.317 -16.351 31.785 1.00 89.00 644 ARG A N 1
ATOM 5099 C CA . ARG A 1 644 ? -26.063 -16.973 31.314 1.00 89.00 644 ARG A CA 1
ATOM 5100 C C . ARG A 1 644 ? -25.783 -16.819 29.818 1.00 89.00 644 ARG A C 1
ATOM 5102 O O . ARG A 1 644 ? -24.633 -16.702 29.424 1.00 89.00 644 ARG A O 1
ATOM 5109 N N . VAL A 1 645 ? -26.822 -16.829 28.978 1.00 86.44 645 VAL A N 1
ATOM 5110 C CA . VAL A 1 645 ? -26.683 -16.699 27.517 1.00 86.44 645 VAL A CA 1
ATOM 5111 C C . VAL A 1 645 ? -26.217 -15.293 27.136 1.00 86.44 645 VAL A C 1
ATOM 5113 O O . VAL A 1 645 ? -25.389 -15.151 26.245 1.00 86.44 645 VAL A O 1
ATOM 5116 N N . ASN A 1 646 ? -26.693 -14.271 27.850 1.00 83.94 646 ASN A N 1
ATOM 5117 C CA . ASN A 1 646 ? -26.277 -12.882 27.657 1.00 83.94 646 ASN A CA 1
ATOM 5118 C C . ASN A 1 646 ? -24.861 -12.642 28.204 1.00 83.94 646 ASN A C 1
ATOM 5120 O O . ASN A 1 646 ? -24.121 -11.840 27.650 1.00 83.94 646 ASN A O 1
ATOM 5124 N N . ALA A 1 647 ? -24.474 -13.347 29.274 1.00 82.75 647 ALA A N 1
ATOM 5125 C CA . ALA A 1 647 ? -23.138 -13.247 29.863 1.00 82.75 647 ALA A CA 1
ATOM 5126 C C . ALA A 1 647 ? -22.068 -14.044 29.090 1.00 82.75 647 ALA A C 1
ATOM 5128 O O . ALA A 1 647 ? -20.883 -13.720 29.157 1.00 82.75 647 ALA A O 1
ATOM 5129 N N . ALA A 1 648 ? -22.469 -15.082 28.347 1.00 84.12 648 ALA A N 1
ATOM 5130 C CA . ALA A 1 648 ? -21.552 -16.027 27.711 1.00 84.12 648 ALA A CA 1
ATOM 5131 C C . ALA A 1 648 ? -20.554 -15.365 26.751 1.00 84.12 648 ALA A C 1
ATOM 5133 O O . ALA A 1 648 ? -19.394 -15.770 26.725 1.00 84.12 648 ALA A O 1
ATOM 5134 N N . CYS A 1 649 ? -20.963 -14.327 26.011 1.00 83.50 649 CYS A N 1
ATOM 5135 C CA . CYS A 1 649 ? -20.066 -13.650 25.073 1.00 83.50 649 CYS A CA 1
ATOM 5136 C C . CYS A 1 649 ? -18.891 -12.942 25.762 1.00 83.50 649 CYS A C 1
ATOM 5138 O O . CYS A 1 649 ? -17.837 -12.817 25.156 1.00 83.50 649 CYS A O 1
ATOM 5140 N N . PHE A 1 650 ? -19.037 -12.538 27.026 1.00 85.25 650 PHE A N 1
ATOM 5141 C CA . PHE A 1 650 ? -17.987 -11.840 27.771 1.00 85.25 650 PHE A CA 1
ATOM 5142 C C . PHE A 1 650 ? -17.112 -12.786 28.610 1.00 85.25 650 PHE A C 1
ATOM 5144 O O . PHE A 1 650 ? -16.009 -12.413 28.994 1.00 85.25 650 PHE A O 1
ATOM 5151 N N . MET A 1 651 ? -17.575 -14.012 28.888 1.00 69.44 651 MET A N 1
ATOM 5152 C CA . MET A 1 651 ? -16.908 -14.948 29.811 1.00 69.44 651 MET A CA 1
ATOM 5153 C C . MET A 1 651 ? -16.101 -16.072 29.136 1.00 69.44 651 MET A C 1
ATOM 5155 O O . MET A 1 651 ? -15.424 -16.831 29.831 1.00 69.44 651 MET A O 1
ATOM 5159 N N . GLU A 1 652 ? -16.117 -16.189 27.802 1.00 53.38 652 GLU A N 1
ATOM 5160 C CA . GLU A 1 652 ? -15.448 -17.272 27.048 1.00 53.38 652 GLU A CA 1
ATOM 5161 C C . GLU A 1 652 ? -13.901 -17.306 27.158 1.00 53.38 652 GLU A C 1
ATOM 5163 O O . GLU A 1 652 ? -13.261 -18.199 26.601 1.00 53.38 652 GLU A O 1
ATOM 5168 N N . SER A 1 653 ? -13.276 -16.397 27.917 1.00 42.03 653 SER A N 1
ATOM 5169 C CA . SER A 1 653 ? -11.821 -16.334 28.129 1.00 42.03 653 SER A CA 1
ATOM 5170 C C . SER A 1 653 ? -11.319 -16.712 29.534 1.00 42.03 653 SER A C 1
ATOM 5172 O O . SER A 1 653 ? -10.110 -16.656 29.763 1.00 42.03 653 SER A O 1
ATOM 5174 N N . THR A 1 654 ? -12.171 -17.158 30.466 1.00 34.00 654 THR A N 1
ATOM 5175 C CA . THR A 1 654 ? -11.732 -17.600 31.812 1.00 34.00 654 THR A CA 1
ATOM 5176 C C . THR A 1 654 ? -12.305 -18.969 32.204 1.00 34.00 654 THR A C 1
ATOM 5178 O O . THR A 1 654 ? -13.516 -19.160 32.112 1.00 34.00 654 THR A O 1
ATOM 5181 N N . PRO A 1 655 ? -11.483 -19.935 32.674 1.00 29.67 655 PRO A N 1
ATOM 5182 C CA . PRO A 1 655 ? -11.991 -21.184 33.238 1.00 29.67 655 PRO A CA 1
ATOM 5183 C C . PRO A 1 655 ? -12.868 -20.882 34.460 1.00 29.67 655 PRO A C 1
ATOM 5185 O O . PRO A 1 655 ? -12.443 -20.158 35.357 1.00 29.67 655 PRO A O 1
ATOM 5188 N N . LEU A 1 656 ? -14.064 -21.468 34.505 1.00 33.81 656 LEU A N 1
ATOM 5189 C CA . LEU A 1 656 ? -15.116 -21.277 35.520 1.00 33.81 656 LEU A CA 1
ATOM 5190 C C . LEU A 1 656 ? -14.762 -21.724 36.964 1.00 33.81 656 LEU A C 1
ATOM 5192 O O . LEU A 1 656 ? -15.663 -21.884 37.777 1.00 33.81 656 LEU A O 1
ATOM 5196 N N . ASP A 1 657 ? -13.483 -21.894 37.318 1.00 28.48 657 ASP A N 1
ATOM 5197 C CA . ASP A 1 657 ? -13.053 -22.413 38.632 1.00 28.48 657 ASP A CA 1
ATOM 5198 C C . ASP A 1 657 ? -12.414 -21.370 39.566 1.00 28.48 657 ASP A C 1
ATOM 5200 O O . ASP A 1 657 ? -11.928 -21.705 40.647 1.00 28.48 657 ASP A O 1
ATOM 5204 N N . THR A 1 658 ? -12.451 -20.085 39.216 1.00 30.03 658 THR A N 1
ATOM 5205 C CA . THR A 1 658 ? -12.113 -19.017 40.165 1.00 30.03 658 THR A CA 1
ATOM 5206 C C . THR A 1 658 ? -13.218 -17.982 40.184 1.00 30.03 658 THR A C 1
ATOM 5208 O O . THR A 1 658 ? -13.231 -17.083 39.350 1.00 30.03 658 THR A O 1
ATOM 5211 N N . VAL A 1 659 ? -14.125 -18.092 41.154 1.00 31.23 659 VAL A N 1
ATOM 5212 C CA . VAL A 1 659 ? -14.902 -16.943 41.632 1.00 31.23 659 VAL A CA 1
ATOM 5213 C C . VAL A 1 659 ? -13.883 -15.905 42.136 1.00 31.23 659 VAL A C 1
ATOM 5215 O O . VAL A 1 659 ? -13.177 -16.203 43.105 1.00 31.23 659 VAL A O 1
ATOM 5218 N N . PRO A 1 660 ? -13.711 -14.735 41.491 1.00 36.69 660 PRO A N 1
ATOM 5219 C CA . PRO A 1 660 ? -12.832 -13.688 42.003 1.00 36.69 660 PRO A CA 1
ATOM 5220 C C . PRO A 1 660 ? -13.503 -12.991 43.197 1.00 36.69 660 PRO A C 1
ATOM 5222 O O . PRO A 1 660 ? -14.725 -12.995 43.309 1.00 36.69 660 PRO A O 1
ATOM 5225 N N . GLU A 1 661 ? -12.723 -12.386 44.097 1.00 37.97 661 GLU A N 1
ATOM 5226 C CA . GLU A 1 661 ? -13.202 -11.657 45.288 1.00 37.97 661 GLU A CA 1
ATOM 5227 C C . GLU A 1 661 ? -13.998 -10.363 44.954 1.00 37.97 661 GLU A C 1
ATOM 5229 O O . GLU A 1 661 ? -13.623 -9.277 45.395 1.00 37.97 661 GLU A O 1
ATOM 5234 N N . SER A 1 662 ? -15.093 -10.423 44.189 1.00 47.81 662 SER A N 1
ATOM 5235 C CA . SER A 1 662 ? -15.859 -9.228 43.786 1.00 47.81 662 SER A CA 1
ATOM 5236 C C . SER A 1 662 ? -16.833 -8.705 44.851 1.00 47.81 662 SER A C 1
ATOM 5238 O O . SER A 1 662 ? -17.008 -7.498 44.946 1.00 47.81 662 SER A O 1
ATOM 5240 N N . ALA A 1 663 ? -17.332 -9.524 45.781 1.00 35.28 663 ALA A N 1
ATOM 5241 C CA . ALA A 1 663 ? -18.230 -9.026 46.838 1.00 35.28 663 ALA A CA 1
ATOM 5242 C C . ALA A 1 663 ? -17.519 -8.217 47.952 1.00 35.28 663 ALA A C 1
ATOM 5244 O O . ALA A 1 663 ? -18.153 -7.496 48.721 1.00 35.28 663 ALA A O 1
ATOM 5245 N N . LYS A 1 664 ? -16.187 -8.327 48.089 1.00 38.50 664 LYS A N 1
ATOM 5246 C CA . LYS A 1 664 ? -15.429 -7.616 49.143 1.00 38.50 664 LYS A CA 1
ATOM 5247 C C . LYS A 1 664 ? -14.877 -6.265 48.694 1.00 38.50 664 LYS A C 1
ATOM 5249 O O . LYS A 1 664 ? -14.665 -5.404 49.545 1.00 38.50 664 LYS A O 1
ATOM 5254 N N . ALA A 1 665 ? -14.625 -6.075 47.399 1.00 42.09 665 ALA A N 1
ATOM 5255 C CA . ALA A 1 665 ? -13.931 -4.892 46.895 1.00 42.09 665 ALA A CA 1
ATOM 5256 C C . ALA A 1 665 ? -14.840 -3.655 46.789 1.00 42.09 665 ALA A C 1
ATOM 5258 O O . ALA A 1 665 ? -14.406 -2.577 47.192 1.00 42.09 665 ALA A O 1
ATOM 5259 N N . ALA A 1 666 ? -16.094 -3.811 46.340 1.00 38.91 666 ALA A N 1
ATOM 5260 C CA . ALA A 1 666 ? -17.062 -2.709 46.224 1.00 38.91 666 ALA A CA 1
ATOM 5261 C C . ALA A 1 666 ? -17.319 -2.009 47.573 1.00 38.91 666 ALA A C 1
ATOM 5263 O O . ALA A 1 666 ? -17.422 -0.787 47.668 1.00 38.91 666 ALA A O 1
ATOM 5264 N N . TYR A 1 667 ? -17.324 -2.789 48.655 1.00 41.88 667 TYR A N 1
ATOM 5265 C CA . TYR A 1 667 ? -17.674 -2.308 49.988 1.00 41.88 667 TYR A CA 1
ATOM 5266 C C . TYR A 1 667 ? -16.480 -2.055 50.919 1.00 41.88 667 TYR A C 1
ATOM 5268 O O . TYR A 1 667 ? -16.652 -1.498 52.003 1.00 41.88 667 TYR A O 1
ATOM 5276 N N . ALA A 1 668 ? -15.257 -2.422 50.516 1.00 44.19 668 ALA A N 1
ATOM 5277 C CA . ALA A 1 668 ? -14.043 -2.088 51.267 1.00 44.19 668 ALA A CA 1
ATOM 5278 C C . ALA A 1 668 ? -13.779 -0.568 51.308 1.00 44.19 668 ALA A C 1
ATOM 5280 O O . ALA A 1 668 ? -13.127 -0.086 52.234 1.00 44.19 668 ALA A O 1
ATOM 5281 N N . SER A 1 669 ? -14.326 0.177 50.344 1.00 41.84 669 SER A N 1
ATOM 5282 C CA . SER A 1 669 ? -14.217 1.633 50.167 1.00 41.84 669 SER A CA 1
ATOM 5283 C C . SER A 1 669 ? -14.811 2.453 51.316 1.00 41.84 669 SER A C 1
ATOM 5285 O O . SER A 1 669 ? -14.380 3.578 51.548 1.00 41.84 669 SER A O 1
ATOM 5287 N N . PHE A 1 670 ? -15.788 1.901 52.042 1.00 40.31 670 PHE A N 1
ATOM 5288 C CA . PHE A 1 670 ? -16.529 2.624 53.083 1.00 40.31 670 PHE A CA 1
ATOM 5289 C C . PHE A 1 670 ? -15.874 2.556 54.470 1.00 40.31 670 PHE A C 1
ATOM 5291 O O . PHE A 1 670 ? -16.262 3.286 55.380 1.00 40.31 670 PHE A O 1
ATOM 5298 N N . LYS A 1 671 ? -14.828 1.737 54.646 1.00 36.81 671 LYS A N 1
ATOM 5299 C CA . LYS A 1 671 ? -14.037 1.729 55.883 1.00 36.81 671 LYS A CA 1
ATOM 5300 C C . LYS A 1 671 ? -12.942 2.792 55.825 1.00 36.81 671 LYS A C 1
ATOM 5302 O O . LYS A 1 671 ? -11.838 2.538 55.349 1.00 36.81 671 LYS A O 1
ATOM 5307 N N . GLY A 1 672 ? -13.234 3.974 56.367 1.00 30.45 672 GLY A N 1
ATOM 5308 C CA . GLY A 1 672 ? -12.210 4.969 56.692 1.00 30.45 672 GLY A CA 1
ATOM 5309 C C . GLY A 1 672 ? -11.176 4.436 57.707 1.00 30.45 672 GLY A C 1
ATOM 5310 O O . GLY A 1 672 ? -11.466 3.497 58.458 1.00 30.45 672 GLY A O 1
ATOM 5311 N N . PRO A 1 673 ? -9.958 5.011 57.757 1.00 31.42 673 PRO A N 1
ATOM 5312 C CA . PRO A 1 673 ? -8.898 4.550 58.645 1.00 31.42 673 PRO A CA 1
ATOM 5313 C C . PRO A 1 673 ? -9.224 4.917 60.099 1.00 31.42 673 PRO A C 1
ATOM 5315 O O . PRO A 1 673 ? -9.060 6.058 60.525 1.00 31.42 673 PRO A O 1
ATOM 5318 N N . LEU A 1 674 ? -9.683 3.940 60.882 1.00 30.38 674 LEU A N 1
ATOM 5319 C CA . LEU A 1 674 ? -9.754 4.060 62.337 1.00 30.38 674 LEU A CA 1
ATOM 5320 C C . LEU A 1 674 ? -8.349 3.889 62.928 1.00 30.38 674 LEU A C 1
ATOM 5322 O O . LEU A 1 674 ? -7.900 2.778 63.210 1.00 30.38 674 LEU A O 1
ATOM 5326 N N . ASP A 1 675 ? -7.664 5.010 63.129 1.00 30.09 675 ASP A N 1
ATOM 5327 C CA . ASP A 1 675 ? -6.494 5.093 63.997 1.00 30.09 675 ASP A CA 1
ATOM 5328 C C . ASP A 1 675 ? -6.941 5.189 65.461 1.00 30.09 675 ASP A C 1
ATOM 5330 O O . ASP A 1 675 ? -7.654 6.127 65.827 1.00 30.09 675 ASP A O 1
ATOM 5334 N N . SER A 1 676 ? -6.468 4.272 66.319 1.00 30.30 676 SER A N 1
ATOM 5335 C CA . SER A 1 676 ? -5.805 4.628 67.591 1.00 30.30 676 SER A CA 1
ATOM 5336 C C . SER A 1 676 ? -5.386 3.428 68.462 1.00 30.30 676 SER A C 1
ATOM 5338 O O . SER A 1 676 ? -5.946 2.338 68.357 1.00 30.30 676 SER A O 1
ATOM 5340 N N . PRO A 1 677 ? -4.373 3.605 69.338 1.00 43.59 677 PRO A N 1
ATOM 5341 C CA . PRO A 1 677 ? -3.338 2.609 69.592 1.00 43.59 677 PRO A CA 1
ATOM 5342 C C . PRO A 1 677 ? -3.403 1.982 70.988 1.00 43.59 677 PRO A C 1
ATOM 5344 O O . PRO A 1 677 ? -3.697 2.650 71.972 1.00 43.59 677 PRO A O 1
ATOM 5347 N N . SER A 1 678 ? -3.015 0.709 71.112 1.00 25.72 678 SER A N 1
ATOM 5348 C CA . SER A 1 678 ? -2.365 0.176 72.324 1.00 25.72 678 SER A CA 1
ATOM 5349 C C . SER A 1 678 ? -1.984 -1.303 72.180 1.00 25.72 678 SER A C 1
ATOM 5351 O O . SER A 1 678 ? -2.826 -2.185 72.286 1.00 25.72 678 SER A O 1
ATOM 5353 N N . ARG A 1 679 ? -0.684 -1.600 72.052 1.00 28.91 679 ARG A N 1
ATOM 5354 C CA . ARG A 1 679 ? 0.056 -2.381 73.065 1.00 28.91 679 ARG A CA 1
ATOM 5355 C C . ARG A 1 679 ? 1.502 -2.645 72.656 1.00 28.91 679 ARG A C 1
ATOM 5357 O O . ARG A 1 679 ? 1.819 -3.147 71.587 1.00 28.91 679 ARG A O 1
ATOM 5364 N N . SER A 1 680 ? 2.359 -2.315 73.606 1.00 26.45 680 SER A N 1
ATOM 5365 C CA . SER A 1 680 ? 3.800 -2.487 73.677 1.00 26.45 680 SER A CA 1
ATOM 5366 C C . SER A 1 680 ? 4.281 -3.943 73.619 1.00 26.45 680 SER A C 1
ATOM 5368 O O . SER A 1 680 ? 3.774 -4.800 74.341 1.00 26.45 680 SER A O 1
ATOM 5370 N N . TYR A 1 681 ? 5.350 -4.137 72.842 1.00 26.47 681 TYR A N 1
ATOM 5371 C CA . TYR A 1 681 ? 6.531 -4.980 73.072 1.00 26.47 681 TYR A CA 1
ATOM 5372 C C . TYR A 1 681 ? 6.530 -5.952 74.269 1.00 26.47 681 TYR A C 1
ATOM 5374 O O . TYR A 1 681 ? 6.549 -5.534 75.428 1.00 26.47 681 TYR A O 1
ATOM 5382 N N . ARG A 1 682 ? 6.801 -7.236 73.980 1.00 26.80 682 ARG A N 1
ATOM 5383 C CA . ARG A 1 682 ? 7.766 -8.012 74.775 1.00 26.80 682 ARG A CA 1
ATOM 5384 C C . ARG A 1 682 ? 8.555 -9.009 73.918 1.00 26.80 682 ARG A C 1
ATOM 5386 O O . ARG A 1 682 ? 8.012 -9.765 73.127 1.00 26.80 682 ARG A O 1
ATOM 5393 N N . SER A 1 683 ? 9.860 -8.929 74.128 1.00 25.55 683 SER A N 1
ATOM 5394 C CA . SER A 1 683 ? 11.010 -9.660 73.598 1.00 25.55 683 SER A CA 1
ATOM 5395 C C . SER A 1 683 ? 10.945 -11.191 73.605 1.00 25.55 683 SER A C 1
ATOM 5397 O O . SER A 1 683 ? 10.526 -11.765 74.608 1.00 25.55 683 SER A O 1
ATOM 5399 N N . GLN A 1 684 ? 11.623 -11.817 72.633 1.00 27.75 684 GLN A N 1
ATOM 5400 C CA . GLN A 1 684 ? 12.549 -12.929 72.897 1.00 27.75 684 GLN A CA 1
ATOM 5401 C C . GLN A 1 684 ? 13.603 -13.064 71.778 1.00 27.75 684 GLN A C 1
ATOM 5403 O O . GLN A 1 684 ? 13.280 -13.271 70.614 1.00 27.75 684 GLN A O 1
ATOM 5408 N N . GLN A 1 685 ? 14.878 -12.920 72.154 1.00 26.22 685 GLN A N 1
ATOM 5409 C CA . GLN A 1 685 ? 16.055 -13.325 71.378 1.00 26.22 685 GLN A CA 1
ATOM 5410 C C . GLN A 1 685 ? 16.358 -14.808 71.653 1.00 26.22 685 GLN A C 1
ATOM 5412 O O . GLN A 1 685 ? 16.262 -15.228 72.803 1.00 26.22 685 GLN A O 1
ATOM 5417 N N . SER A 1 686 ? 16.850 -15.563 70.663 1.00 26.69 686 SER A N 1
ATOM 5418 C CA . SER A 1 686 ? 18.082 -16.361 70.829 1.00 26.69 686 SER A CA 1
ATOM 5419 C C . SER A 1 686 ? 18.633 -16.915 69.501 1.00 26.69 686 SER A C 1
ATOM 5421 O O . SER A 1 686 ? 18.019 -17.696 68.790 1.00 26.69 686 SER A O 1
ATOM 5423 N N . ILE A 1 687 ? 19.821 -16.394 69.202 1.00 28.22 687 ILE A N 1
ATOM 5424 C CA . ILE A 1 687 ? 21.023 -16.916 68.534 1.00 28.22 687 ILE A CA 1
ATOM 5425 C C . ILE A 1 687 ? 21.057 -18.414 68.160 1.00 28.22 687 ILE A C 1
ATOM 5427 O O . ILE A 1 687 ? 20.860 -19.278 69.008 1.00 28.22 687 ILE A O 1
ATOM 5431 N N . GLY A 1 688 ? 21.526 -18.695 66.934 1.00 26.09 688 GLY A N 1
ATOM 5432 C CA . GLY A 1 688 ? 22.139 -19.976 66.560 1.00 26.09 688 GLY A CA 1
ATOM 5433 C C . GLY A 1 688 ? 22.365 -20.160 65.050 1.00 26.09 688 GLY A C 1
ATOM 5434 O O . GLY A 1 688 ? 21.505 -20.672 64.349 1.00 26.09 688 GLY A O 1
ATOM 5435 N N . SER A 1 689 ? 23.538 -19.779 64.541 1.00 27.92 689 SER A N 1
ATOM 5436 C CA . SER A 1 689 ? 24.130 -20.270 63.271 1.00 27.92 689 SER A CA 1
ATOM 5437 C C . SER A 1 689 ? 25.464 -20.971 63.618 1.00 27.92 689 SER A C 1
ATOM 5439 O O . SER A 1 689 ? 25.839 -20.893 64.792 1.00 27.92 689 SER A O 1
ATOM 5441 N N . PRO A 1 690 ? 26.279 -21.538 62.691 1.00 44.88 690 PRO A N 1
ATOM 5442 C CA . PRO A 1 690 ? 26.133 -21.777 61.238 1.00 44.88 690 PRO A CA 1
ATOM 5443 C C . PRO A 1 690 ? 26.629 -23.194 60.804 1.00 44.88 690 PRO A C 1
ATOM 5445 O O . PRO A 1 690 ? 26.950 -24.009 61.661 1.00 44.88 690 PRO A O 1
ATOM 5448 N N . VAL A 1 691 ? 26.746 -23.483 59.488 1.00 27.39 691 VAL A N 1
ATOM 5449 C CA . VAL A 1 691 ? 27.996 -23.956 58.811 1.00 27.39 691 VAL A CA 1
ATOM 5450 C C . VAL A 1 691 ? 27.762 -24.446 57.354 1.00 27.39 691 VAL A C 1
ATOM 5452 O O . VAL A 1 691 ? 27.049 -25.406 57.103 1.00 27.39 691 VAL A O 1
ATOM 5455 N N . TYR A 1 692 ? 28.467 -23.761 56.436 1.00 28.53 692 TYR A N 1
ATOM 5456 C CA . TYR A 1 692 ? 29.153 -24.171 55.186 1.00 28.53 692 TYR A CA 1
ATOM 5457 C C . TYR A 1 692 ? 28.439 -24.632 53.887 1.00 28.53 692 TYR A C 1
ATOM 5459 O O . TYR A 1 692 ? 28.015 -25.767 53.735 1.00 28.53 692 TYR A O 1
ATOM 5467 N N . ASN A 1 693 ? 28.572 -23.748 52.878 1.00 29.64 693 ASN A N 1
ATOM 5468 C CA . ASN A 1 693 ? 29.266 -23.909 51.578 1.00 29.64 693 ASN A CA 1
ATOM 5469 C C . ASN A 1 693 ? 28.959 -25.112 50.658 1.00 29.64 693 ASN A C 1
ATOM 5471 O O . ASN A 1 693 ? 29.448 -26.204 50.905 1.00 29.64 693 ASN A O 1
ATOM 5475 N N . GLN A 1 694 ? 28.485 -24.832 49.431 1.00 30.73 694 GLN A N 1
ATOM 5476 C CA . GLN A 1 694 ? 29.370 -24.752 48.249 1.00 30.73 694 GLN A CA 1
ATOM 5477 C C . GLN A 1 694 ? 28.656 -24.246 46.980 1.00 30.73 694 GLN A C 1
ATOM 5479 O O . GLN A 1 694 ? 27.628 -24.759 46.556 1.00 30.73 694 GLN A O 1
ATOM 5484 N N . ARG A 1 695 ? 29.289 -23.266 46.323 1.00 33.59 695 ARG A N 1
ATOM 5485 C CA . ARG A 1 695 ? 29.101 -22.918 44.906 1.00 33.59 695 ARG A CA 1
ATOM 5486 C C . ARG A 1 695 ? 29.644 -24.039 44.010 1.00 33.59 695 ARG A C 1
ATOM 5488 O O . ARG A 1 695 ? 30.764 -24.484 44.255 1.00 33.59 695 ARG A O 1
ATOM 5495 N N . ARG A 1 696 ? 29.021 -24.276 42.849 1.00 32.53 696 ARG A N 1
ATOM 5496 C CA . ARG A 1 696 ? 29.756 -24.286 41.566 1.00 32.53 696 ARG A CA 1
ATOM 5497 C C . ARG A 1 696 ? 28.845 -24.120 40.348 1.00 32.53 696 ARG A C 1
ATOM 5499 O O . ARG A 1 696 ? 27.838 -24.794 40.205 1.00 32.53 696 ARG A O 1
ATOM 5506 N N . ARG A 1 697 ? 29.293 -23.210 39.481 1.00 36.44 697 ARG A N 1
ATOM 5507 C CA . ARG A 1 697 ? 28.867 -22.976 38.099 1.00 36.44 697 ARG A CA 1
ATOM 5508 C C . ARG A 1 697 ? 28.992 -24.241 37.240 1.00 36.44 697 ARG A C 1
ATOM 5510 O O . ARG A 1 697 ? 30.006 -24.936 37.349 1.00 36.44 697 ARG A O 1
ATOM 5517 N N . ARG A 1 698 ? 28.087 -24.381 36.275 1.00 38.06 698 ARG A N 1
ATOM 5518 C CA . ARG A 1 698 ? 28.432 -24.378 34.849 1.00 38.06 698 ARG A CA 1
ATOM 5519 C C . ARG A 1 698 ? 27.412 -23.544 34.101 1.00 38.06 698 ARG A C 1
ATOM 5521 O O . ARG A 1 698 ? 26.239 -23.600 34.521 1.00 38.06 698 ARG A O 1
#

Radius of gyration: 45.21 Å; chains: 1; bounding box: 132×42×138 Å

Secondary structure (DSSP, 8-state):
-HHHHHHHHHHTT-TT--HHHHHHHHHHHHHH-TT--HHHHHHHHHHHHHHHHHHHHHHHHHHHHHHHHHHHHHHHHHHHHHHHHHHHHHHHT-SS---------------TTHHHHHHHHHHHHHHHHHHHHHHHHHHHHHHHHHHHHHTTHHHHTT-SSS---------------S----SS-HHHHHHHHHHHHHHHHHHHHHHHHTS-STTTTSHHHHHHHHHHHHHHHHHHSTTSS-HHHHHHHHHHHHHHHHHHHHHHHHHHHHHHHHHHH----PPPPTTTTTT-SS---SHHHHHHHHHHHHHHHHHHHHHHHHHHHTT-HHHHHHHHHHHHHHHHHHHHHHHHHHHHHHHHHHHHHHHHHHHHHHTTS-------------TT---SHHHHHHHHHHHHHHIIIIIHHHHHHHHHHHH--TT-----HHHHHHHHHHHHHHHHHHHHHHHHHHHHHHHHHHHHHTSS---GGGPPPP-S--HHHHHHHHHHHHHHHHHHHH-GGGHHHHHHHHHHHHHHHHHHHHHHTTTTTTS---HHHHHHHHHHHHHHHHHHGGG--HHHHHHHHHHHHHHHHHHHHHHHHHHH-TT-----------------S---HHHHHHHHHHHHHHHHHHHHHHTHHHHHHHHTTS-TT---SHHHHHHHTT----------------------------

InterPro domains:
  IPR029175 Exocyst complex component EXOC2/Sec5 [PTHR13043] (1-665)
  IPR039481 Exocyst complex component EXOC2/Sec5, N-terminal domain [PF15469] (1-650)

Organism: Kalanchoe fedtschenkoi (NCBI:txid63787)

Foldseek 3Di:
DVVVLVVLLVLLLDPPDDLVNLLVSLVVNCVVPVPDQSVVSSLVSLLVVLLVQLVVLVVVLVVVLVVLVVVVVVVVVVVVVVVVVVVVVVVVVPPDDDDDDDDDDDPDDPPDPLVSLVVNLLSLLVSLLSSLVSLLPRQQVSLLSLCCLQVLVSVPVPPDDDDDDDDDDDDDDDDPDDRNSHPDDSVVSLVSLLVSVVVSLVSNVVSLVPRDLSCLLPCSLVVSLVSLLVSLVSCPPPSRHDPSNSVSSVVSSLVSLLVSLLSLLVSLLVVLVVLLVDFLQAFDDCVLLVNDLFRAGCNLVSNLVSLVSSLVSNLSSVVSLVVVCVVDVVSVVSSVVSLVSSLVSSLVSLLSNLVSLLVQLVVLLVVVVVVVVVVPDDDDDPPDPPDPNDVRHDDDSLLSLLNSLSSLVCCLPPVLVVSVVSSCVSPDDPDDDDDPVSSVVSSVSSVVSSVVSLCSSLVVLLVVLLVLVCCLQPVLPAQQLDGDADDAADVSLVSSLVSLLVVLVSCSVRPVVCNLVSLLSSLLSNLVSLVVVCVVCCVHSPVAHELRSLLNVLLSLLLCCVLQVSNHDPNSVVSSLVSNVSSLVRNLVRLVVCVVDVDDDDDDDDDDDDDDDDDPDRQDSVNSLVVSLVSNVVHSVVNCVVCVVSSVSRPVPDDPPDPDPSSCPSPVVPDDDDDDDDDDDDDDDDDDDDDDDDDDDD

Sequence (698 aa):
MHEFKGMLYKSMEDPQIDLTEVENIVRLLLELEPQSDPIWHYLNTQNHRIRGLLEKCSLDHEARMETLQNEMRERALSDAKWRKIQLQANEASNDGFPNTLGDADVLVESQPMDAVGEEFDALRGKYIRRLTAVLIYHIPGFWKVALSVFSGKFAKSSQVSADANAITNAKSDEKVTDGRYSSHSIDEVAGMIRNTISAYEVKVQNTFRNFEDSNILCSYMSDAIKEIFKACQTFEAKESAPPVAVSALRILHSEITKIYILRLCSWMRSCTEDISKNETWIPVSLLERNRSPYTISSLPLAFRSIVASTMDHVNLMIQSLRSEASKSEDIYLLLKETQESIRLAFLNCFVDFAGHLEGIANLVSQTRANREDMQNGYSYETLEESLDVLPGSVVDTYQKLLMVLSNIGYCKDELSYALYNKYKHIWKSRGRTDDDTDIRDLVMSFSGLEEKVLEQYTSSKASVIRNAVVNYLLDSGINWGGAPAVKGVRDAAVELLHALVAVHAEVFAGSKPLLEKTLGVLVEALIDTFLSIFSEQENKDLRSLDANGFCQLMLELEYFETILNPYFTPDARESLKSLQGVLLEKAIESVSEFVENPGHARKSTRVGEDFSDERQGSVSPDDLIALAQQYSSDLLQTELERTRVNAACFMESTPLDTVPESAKAAYASFKGPLDSPSRSYRSQQSIGSPVYNQRRRR